Protein AF-0000000076754509 (afdb_homodimer)

Sequence (672 aa):
MKDANQFSAKATMKDVAERAGVGLGTVSRVVNGFRVKDSTYEKVQIAIRELNYQPDEYARGLKTNRSNIVALIVPTIWHPFFSQFAYHVEKELQQHHYKLLICNADGDASNEIEYIEMLKKNKVDGIIGITYSDIDKYILSSLPLVSIDRHFSENVYYVTSENYEGGQLAAKELLERGAKQLAYIGGTNIHENETVLRKAGFYDYSAKQGYNVAKLDMPEPIDDVEGRIRAFVEEHADLDGFFTVNDFMALQVMKVMQALGKSCPEDYQLIGFDGLKTAEGQDYLLSTIAQPIDQMAIAAVDLLMTLIKGQVQPSSHRVILPVHFREGGTTRKKLNMKDANQFSAKATMKDVAERAGVGLGTVSRVVNGFRVKDSTYEKVQIAIRELNYQPDEYARGLKTNRSNIVALIVPTIWHPFFSQFAYHVEKELQQHHYKLLICNADGDASNEIEYIEMLKKNKVDGIIGITYSDIDKYILSSLPLVSIDRHFSENVYYVTSENYEGGQLAAKELLERGAKQLAYIGGTNIHENETVLRKAGFYDYSAKQGYNVAKLDMPEPIDDVEGRIRAFVEEHADLDGFFTVNDFMALQVMKVMQALGKSCPEDYQLIGFDGLKTAEGQDYLLSTIAQPIDQMAIAAVDLLMTLIKGQVQPSSHRVILPVHFREGGTTRKKLN

Solvent-accessible surface area (backbone atoms only — not comparable to full-atom values): 35055 Å² total; per-residue (Å²): 132,78,75,78,74,62,74,71,74,77,45,43,65,62,50,34,9,62,67,38,71,49,54,56,66,56,45,51,34,52,76,69,68,43,90,67,58,67,71,56,48,50,38,42,50,52,27,30,61,75,53,63,45,62,74,52,50,49,61,47,14,65,76,68,71,40,60,48,30,33,36,38,38,30,43,42,43,26,31,35,63,47,10,43,30,48,44,36,34,41,56,51,33,44,77,72,68,29,43,34,31,62,39,69,29,67,80,34,57,69,47,45,51,51,46,53,54,51,38,60,30,49,42,44,48,29,36,41,35,46,66,83,53,83,52,58,77,72,50,77,51,96,54,38,59,25,29,45,45,39,69,57,59,99,81,47,32,23,37,40,56,38,30,36,60,40,14,27,49,52,38,50,52,39,47,49,34,66,34,77,34,35,34,41,42,34,74,41,63,89,56,73,45,51,67,62,31,25,58,50,19,25,51,51,47,29,45,75,74,73,39,70,67,47,78,46,78,38,61,54,82,71,73,60,59,58,60,53,51,45,55,51,45,66,75,41,75,73,53,25,22,37,39,24,69,22,44,70,55,36,51,48,50,51,52,46,38,44,76,72,71,45,49,67,35,83,60,27,29,42,33,19,27,56,51,49,31,54,36,92,94,50,63,47,77,38,14,17,36,20,46,51,49,60,60,49,21,46,52,44,50,53,51,41,52,39,53,58,68,64,57,72,75,67,90,57,53,64,48,75,39,71,56,42,82,40,83,26,68,19,53,62,68,67,64,131,132,78,73,78,74,62,73,72,74,77,45,44,66,62,51,35,12,61,67,37,71,48,52,57,66,56,46,49,33,53,76,69,68,44,89,66,58,68,71,56,49,51,37,43,50,52,26,29,61,75,52,62,46,62,74,53,49,48,63,46,15,64,74,68,71,40,60,48,29,34,37,38,39,32,43,42,43,27,32,35,63,46,10,43,30,48,44,35,34,41,55,52,32,44,78,71,66,28,42,35,33,61,40,70,28,66,79,34,57,68,46,45,52,51,48,52,54,52,39,60,30,50,43,43,48,28,37,39,34,45,65,86,55,82,54,58,78,71,48,78,51,97,55,38,58,27,29,45,44,39,69,58,59,99,82,48,32,24,35,40,58,37,30,36,59,38,14,28,49,51,38,51,52,40,47,50,34,65,33,76,32,35,32,41,41,34,72,40,62,89,56,75,43,51,68,61,31,24,58,52,20,25,51,51,46,30,45,75,74,72,40,69,66,48,78,45,80,37,60,54,84,69,75,60,58,58,60,55,51,45,54,52,47,66,74,41,75,74,53,24,22,38,40,24,70,23,44,70,55,35,51,47,50,50,54,46,37,44,76,71,73,45,50,68,36,84,62,28,30,42,34,20,27,56,51,49,30,55,36,91,94,50,64,46,77,39,16,17,34,19,48,50,47,61,58,49,22,47,51,42,50,52,52,42,51,39,53,58,69,63,55,74,74,67,92,57,53,64,47,77,39,72,55,42,83,41,83,26,68,20,54,61,68,66,65,131

Nearest PDB structures (foldseek):
  3ctp-assembly1_B  TM=8.767E-01  e=6.328E-21  Alkaliphilus metalliredigens QYMF
  4rkr-assembly2_C  TM=8.451E-01  e=5.488E-16  Arthrobacter sp. FB24
  1jyf-assembly1_A  TM=8.276E-01  e=7.406E-14  Escherichia coli
  1tlf-assembly1_A  TM=8.379E-01  e=2.669E-13  Escherichia coli
  4rzt-assembly1_A  TM=8.302E-01  e=8.137E-13  Escherichia coli DH1

Structure (mmCIF, N/CA/C/O backbone):
data_AF-0000000076754509-model_v1
#
loop_
_entity.id
_entity.type
_entity.pdbx_description
1 polymer 'Transcriptional regulator, LacI family'
#
loop_
_atom_site.group_PDB
_atom_site.id
_atom_site.type_symbol
_atom_site.label_atom_id
_atom_site.label_alt_id
_atom_site.label_comp_id
_atom_site.label_asym_id
_atom_site.label_entity_id
_atom_site.label_seq_id
_atom_site.pdbx_PDB_ins_code
_atom_site.Cartn_x
_atom_site.Cartn_y
_atom_site.Cartn_z
_atom_site.occupancy
_atom_site.B_iso_or_equiv
_atom_site.auth_seq_id
_atom_site.auth_comp_id
_atom_site.auth_asym_id
_atom_site.auth_atom_id
_atom_site.pdbx_PDB_model_num
ATOM 1 N N . MET A 1 1 ? -38.781 31.047 18.812 1 25.98 1 MET A N 1
ATOM 2 C CA . MET A 1 1 ? -38.25 29.797 18.266 1 25.98 1 MET A CA 1
ATOM 3 C C . MET A 1 1 ? -36.781 29.969 17.875 1 25.98 1 MET A C 1
ATOM 5 O O . MET A 1 1 ? -36.469 30.609 16.875 1 25.98 1 MET A O 1
ATOM 9 N N . LYS A 1 2 ? -35.906 30.203 18.875 1 34.09 2 LYS A N 1
ATOM 10 C CA . LYS A 1 2 ? -34.5 30.672 18.828 1 34.09 2 LYS A CA 1
ATOM 11 C C . LYS A 1 2 ? -33.688 29.828 17.875 1 34.09 2 LYS A C 1
ATOM 13 O O . LYS A 1 2 ? -33.844 28.609 17.797 1 34.09 2 LYS A O 1
ATOM 18 N N . ASP A 1 3 ? -33.219 30.438 16.75 1 31.33 3 ASP A N 1
ATOM 19 C CA . ASP A 1 3 ? -32.5 29.875 15.609 1 31.33 3 ASP A CA 1
ATOM 20 C C . ASP A 1 3 ? -31.391 28.922 16.062 1 31.33 3 ASP A C 1
ATOM 22 O O . ASP A 1 3 ? -30.516 29.312 16.828 1 31.33 3 ASP A O 1
ATOM 26 N N . ALA A 1 4 ? -31.641 27.75 16.344 1 34.47 4 ALA A N 1
ATOM 27 C CA . ALA A 1 4 ? -30.875 26.562 16.719 1 34.47 4 ALA A CA 1
ATOM 28 C C . ALA A 1 4 ? -29.547 26.516 15.984 1 34.47 4 ALA A C 1
ATOM 30 O O . ALA A 1 4 ? -28.828 25.531 16.062 1 34.47 4 ALA A O 1
ATOM 31 N N . ASN A 1 5 ? -29.406 27.297 14.953 1 33.81 5 ASN A N 1
ATOM 32 C CA . ASN A 1 5 ? -28.188 27.359 14.156 1 33.81 5 ASN A CA 1
ATOM 33 C C . ASN A 1 5 ? -26.984 27.766 15 1 33.81 5 ASN A C 1
ATOM 35 O O . ASN A 1 5 ? -26.016 28.344 14.492 1 33.81 5 ASN A O 1
ATOM 39 N N . GLN A 1 6 ? -27.219 28.188 16.281 1 32.16 6 GLN A N 1
ATOM 40 C CA . GLN A 1 6 ? -26.078 28.703 17.047 1 32.16 6 GLN A CA 1
ATOM 41 C C . GLN A 1 6 ? -24.938 27.688 17.094 1 32.16 6 GLN A C 1
ATOM 43 O O . GLN A 1 6 ? -25.047 26.656 17.766 1 32.16 6 GLN A O 1
ATOM 48 N N . PHE A 1 7 ? -24.328 27.359 15.945 1 37.91 7 PHE A N 1
ATOM 49 C CA . PHE A 1 7 ? -23.031 26.672 16.031 1 37.91 7 PHE A CA 1
ATOM 50 C C . PHE A 1 7 ? -22.344 27 17.344 1 37.91 7 PHE A C 1
ATOM 52 O O . PHE A 1 7 ? -21.922 28.141 17.562 1 37.91 7 PHE A O 1
ATOM 59 N N . SER A 1 8 ? -22.812 26.688 18.453 1 44.25 8 SER A N 1
ATOM 60 C CA . SER A 1 8 ? -22.219 26.938 19.766 1 44.25 8 SER A CA 1
ATOM 61 C C . SER A 1 8 ? -20.688 26.984 19.672 1 44.25 8 SER A C 1
ATOM 63 O O . SER A 1 8 ? -20.078 26.078 19.094 1 44.25 8 SER A O 1
ATOM 65 N N . ALA A 1 9 ? -20.078 28.125 19.625 1 53.84 9 ALA A N 1
ATOM 66 C CA . ALA A 1 9 ? -18.656 28.453 19.594 1 53.84 9 ALA A CA 1
ATOM 67 C C . ALA A 1 9 ? -17.859 27.484 20.453 1 53.84 9 ALA A C 1
ATOM 69 O O . ALA A 1 9 ? -18.219 27.219 21.609 1 53.84 9 ALA A O 1
ATOM 70 N N . LYS A 1 10 ? -17.078 26.5 19.812 1 68.81 10 LYS A N 1
ATOM 71 C CA . LYS A 1 10 ? -16.141 25.641 20.547 1 68.81 10 LYS A CA 1
ATOM 72 C C . LYS A 1 10 ? -15.453 26.422 21.672 1 68.81 10 LYS A C 1
ATOM 74 O O . LYS A 1 10 ? -15.07 27.578 21.484 1 68.81 10 LYS A O 1
ATOM 79 N N . ALA A 1 11 ? -15.633 25.891 22.906 1 80.69 11 ALA A N 1
ATOM 80 C CA . ALA A 1 11 ? -14.984 26.5 24.062 1 80.69 11 ALA A CA 1
ATOM 81 C C . ALA A 1 11 ? -13.508 26.766 23.781 1 80.69 11 ALA A C 1
ATOM 83 O O . ALA A 1 11 ? -12.836 25.953 23.125 1 80.69 11 ALA A O 1
ATOM 84 N N . THR A 1 12 ? -13.078 27.906 24.031 1 85.25 12 THR A N 1
ATOM 85 C CA . THR A 1 12 ? -11.68 28.281 23.891 1 85.25 12 THR A CA 1
ATOM 86 C C . THR A 1 12 ? -10.93 28.109 25.203 1 85.25 12 THR A C 1
ATOM 88 O O . THR A 1 12 ? -11.539 27.875 26.25 1 85.25 12 THR A O 1
ATOM 91 N N . MET A 1 13 ? -9.672 28.188 25.031 1 86.94 13 MET A N 1
ATOM 92 C CA . MET A 1 13 ? -8.859 28.125 26.234 1 86.94 13 MET A CA 1
ATOM 93 C C . MET A 1 13 ? -9.227 29.25 27.203 1 86.94 13 MET A C 1
ATOM 95 O O . MET A 1 13 ? -9.172 29.078 28.422 1 86.94 13 MET A O 1
ATOM 99 N N . LYS A 1 14 ? -9.617 30.328 26.625 1 90.06 14 LYS A N 1
ATOM 100 C CA . LYS A 1 14 ? -10.055 31.453 27.453 1 90.06 14 LYS A CA 1
ATOM 101 C C . LYS A 1 14 ? -11.305 31.109 28.234 1 90.06 14 LYS A C 1
ATOM 103 O O . LYS A 1 14 ? -11.422 31.453 29.422 1 90.06 14 LYS A O 1
ATOM 108 N N . ASP A 1 15 ? -12.133 30.375 27.562 1 92.25 15 ASP A N 1
ATOM 109 C CA . ASP A 1 15 ? -13.344 29.938 28.234 1 92.25 15 ASP A CA 1
ATOM 110 C C . ASP A 1 15 ? -13.023 28.984 29.391 1 92.25 15 ASP A C 1
ATOM 112 O O . ASP A 1 15 ? -13.617 29.078 30.453 1 92.25 15 ASP A O 1
ATOM 116 N N . VAL A 1 16 ? -12.117 28.156 29.094 1 93.19 16 VAL A N 1
ATOM 117 C CA . VAL A 1 16 ? -11.703 27.203 30.109 1 93.19 16 VAL A CA 1
ATOM 118 C C . VAL A 1 16 ? -11.078 27.938 31.297 1 93.19 16 VAL A C 1
ATOM 120 O O . VAL A 1 16 ? -11.367 27.625 32.438 1 93.19 16 VAL A O 1
ATOM 123 N N . ALA A 1 17 ? -10.32 28.859 31.016 1 93.56 17 ALA A N 1
ATOM 124 C CA . ALA A 1 17 ? -9.664 29.656 32.062 1 93.56 17 ALA A CA 1
ATOM 125 C C . ALA A 1 17 ? -10.695 30.375 32.938 1 93.56 17 ALA A C 1
ATOM 127 O O . ALA A 1 17 ? -10.594 30.359 34.156 1 93.56 17 ALA A O 1
ATOM 128 N N . GLU A 1 18 ? -11.602 30.938 32.312 1 93.94 18 GLU A N 1
ATOM 129 C CA . GLU A 1 18 ? -12.656 31.656 33.031 1 93.94 18 GLU A CA 1
ATOM 130 C C . GLU A 1 18 ? -13.477 30.719 33.906 1 93.94 18 GLU A C 1
ATOM 132 O O . GLU A 1 18 ? -13.742 31.031 35.062 1 93.94 18 GLU A O 1
ATOM 137 N N . ARG A 1 19 ? -13.758 29.672 33.344 1 94.12 19 ARG A N 1
ATOM 138 C CA . ARG A 1 19 ? -14.578 28.703 34.062 1 94.12 19 ARG A CA 1
ATOM 139 C C . ARG A 1 19 ? -13.805 28.125 35.25 1 94.12 19 ARG A C 1
ATOM 141 O O . ARG A 1 19 ? -14.383 27.875 36.312 1 94.12 19 ARG A O 1
ATOM 148 N N . ALA A 1 20 ? -12.641 27.859 35 1 94.5 20 ALA A N 1
ATOM 149 C CA . ALA A 1 20 ? -11.805 27.234 36.031 1 94.5 20 ALA A CA 1
ATOM 150 C C . ALA A 1 20 ? -11.312 28.266 37.031 1 94.5 20 ALA A C 1
ATOM 152 O O . ALA A 1 20 ? -10.828 27.906 38.125 1 94.5 20 ALA A O 1
ATOM 153 N N . GLY A 1 21 ? -11.359 29.516 36.781 1 94.75 21 GLY A N 1
ATOM 154 C CA . GLY A 1 21 ? -10.883 30.578 37.625 1 94.75 21 GLY A CA 1
ATOM 155 C C . GLY A 1 21 ? -9.375 30.688 37.688 1 94.75 21 GLY A C 1
ATOM 156 O O . GLY A 1 21 ? -8.789 30.938 38.719 1 94.75 21 GLY A O 1
ATOM 157 N N . VAL A 1 22 ? -8.758 30.328 36.594 1 94.69 22 VAL A N 1
ATOM 158 C CA . VAL A 1 22 ? -7.301 30.391 36.5 1 94.69 22 VAL A CA 1
ATOM 159 C C . VAL A 1 22 ? -6.883 31.203 35.281 1 94.69 22 VAL A C 1
ATOM 161 O O . VAL A 1 22 ? -7.73 31.625 34.5 1 94.69 22 VAL A O 1
ATOM 164 N N . GLY A 1 23 ? -5.57 31.562 35.219 1 92.19 23 GLY A N 1
ATOM 165 C CA . GLY A 1 23 ? -5.047 32.281 34.062 1 92.19 23 GLY A CA 1
ATOM 166 C C . GLY A 1 23 ? -4.93 31.406 32.812 1 92.19 23 GLY A C 1
ATOM 167 O O . GLY A 1 23 ? -4.867 30.172 32.906 1 92.19 23 GLY A O 1
ATOM 168 N N . LEU A 1 24 ? -4.922 32.062 31.641 1 91.06 24 LEU A N 1
ATOM 169 C CA . LEU A 1 24 ? -4.785 31.391 30.359 1 91.06 24 LEU A CA 1
ATOM 170 C C . LEU A 1 24 ? -3.525 30.531 30.344 1 91.06 24 LEU A C 1
ATOM 172 O O . LEU A 1 24 ? -3.539 29.422 29.797 1 91.06 24 LEU A O 1
ATOM 176 N N . GLY A 1 25 ? -2.473 31 30.922 1 88.81 25 GLY A N 1
ATOM 177 C CA . GLY A 1 25 ? -1.213 30.266 30.984 1 88.81 25 GLY A CA 1
ATOM 178 C C . GLY A 1 25 ? -1.306 28.969 31.75 1 88.81 25 GLY A C 1
ATOM 179 O O . GLY A 1 25 ? -0.673 27.969 31.375 1 88.81 25 GLY A O 1
ATOM 180 N N . THR A 1 26 ? -2.084 29.062 32.781 1 89.81 26 THR A N 1
ATOM 181 C CA . THR A 1 26 ? -2.281 27.875 33.594 1 89.81 26 THR A CA 1
ATOM 182 C C . THR A 1 26 ? -3.025 26.797 32.812 1 89.81 26 THR A C 1
ATOM 184 O O . THR A 1 26 ? -2.654 25.625 32.844 1 89.81 26 THR A O 1
ATOM 187 N N . VAL A 1 27 ? -4.031 27.203 32.062 1 91 27 VAL A N 1
ATOM 188 C CA . VAL A 1 27 ? -4.781 26.266 31.219 1 91 27 VAL A CA 1
ATOM 189 C C . VAL A 1 27 ? -3.861 25.672 30.172 1 91 27 VAL A C 1
ATOM 191 O O . VAL A 1 27 ? -3.887 24.453 29.938 1 91 27 VAL A O 1
ATOM 194 N N . SER A 1 28 ? -3.033 26.5 29.609 1 85.44 28 SER A N 1
ATOM 195 C CA . SER A 1 28 ? -2.09 26.047 28.594 1 85.44 28 SER A CA 1
ATOM 196 C C . SER A 1 28 ? -1.155 24.984 29.141 1 85.44 28 SER A C 1
ATOM 198 O O . SER A 1 28 ? -0.921 23.953 28.5 1 85.44 28 SER A O 1
ATOM 200 N N . ARG A 1 29 ? -0.715 25.219 30.312 1 82.56 29 ARG A N 1
ATOM 201 C CA . ARG A 1 29 ? 0.193 24.281 30.953 1 82.56 29 ARG A CA 1
ATOM 202 C C . ARG A 1 29 ? -0.497 22.938 31.203 1 82.56 29 ARG A C 1
ATOM 204 O O . ARG A 1 29 ? 0.063 21.875 30.906 1 82.56 29 ARG A O 1
ATOM 211 N N . VAL A 1 30 ? -1.687 22.984 31.672 1 85 30 VAL A N 1
ATOM 212 C CA . VAL A 1 30 ? -2.432 21.781 31.984 1 85 30 VAL A CA 1
ATOM 213 C C . VAL A 1 30 ? -2.713 21 30.688 1 85 30 VAL A C 1
ATOM 215 O O . VAL A 1 30 ? -2.486 19.797 30.625 1 85 30 VAL A O 1
ATOM 218 N N . VAL A 1 31 ? -3.121 21.719 29.656 1 82.06 31 VAL A N 1
ATOM 219 C CA . VAL A 1 31 ? -3.529 21.109 28.391 1 82.06 31 VAL A CA 1
ATOM 220 C C . VAL A 1 31 ? -2.314 20.516 27.688 1 82.06 31 VAL A C 1
ATOM 222 O O . VAL A 1 31 ? -2.428 19.484 27 1 82.06 31 VAL A O 1
ATOM 225 N N . ASN A 1 32 ? -1.184 21.094 28 1 74.25 32 ASN A N 1
ATOM 226 C CA . ASN A 1 32 ? 0.029 20.625 27.328 1 74.25 32 ASN A CA 1
ATOM 227 C C . ASN A 1 32 ? 0.825 19.672 28.219 1 74.25 32 ASN A C 1
ATOM 229 O O . ASN A 1 32 ? 1.969 19.328 27.906 1 74.25 32 ASN A O 1
ATOM 233 N N . GLY A 1 33 ? 0.304 19.297 29.297 1 73.38 33 GLY A N 1
ATOM 234 C CA . GLY A 1 33 ? 0.845 18.234 30.109 1 73.38 33 GLY A CA 1
ATOM 235 C C . GLY A 1 33 ? 1.884 18.703 31.109 1 73.38 33 GLY A C 1
ATOM 236 O O . GLY A 1 33 ? 2.658 17.906 31.641 1 73.38 33 GLY A O 1
ATOM 237 N N . PHE A 1 34 ? 1.962 19.984 31.297 1 72.31 34 PHE A N 1
ATOM 238 C CA . PHE A 1 34 ? 2.91 20.484 32.281 1 72.31 34 PHE A CA 1
ATOM 239 C C . PHE A 1 34 ? 2.336 20.391 33.688 1 72.31 34 PHE A C 1
ATOM 241 O O . PHE A 1 34 ? 1.118 20.422 33.875 1 72.31 34 PHE A O 1
ATOM 248 N N . ARG A 1 35 ? 3.162 20.203 34.656 1 81.81 35 ARG A N 1
ATOM 249 C CA . ARG A 1 35 ? 2.748 20.016 36.031 1 81.81 35 ARG A CA 1
ATOM 250 C C . ARG A 1 35 ? 2.244 21.312 36.625 1 81.81 35 ARG A C 1
ATOM 252 O O . ARG A 1 35 ? 2.846 22.375 36.438 1 81.81 35 ARG A O 1
ATOM 259 N N . VAL A 1 36 ? 1.122 21.234 37.25 1 88.81 36 VAL A N 1
ATOM 260 C CA . VAL A 1 36 ? 0.551 22.297 38.094 1 88.81 36 VAL A CA 1
ATOM 261 C C . VAL A 1 36 ? 0.075 21.719 39.406 1 88.81 36 VAL A C 1
ATOM 263 O O . VAL A 1 36 ? 0.164 20.516 39.656 1 88.81 36 VAL A O 1
ATOM 266 N N . LYS A 1 37 ? -0.222 22.594 40.375 1 90.31 37 LYS A N 1
ATOM 267 C CA . LYS A 1 37 ? -0.781 22.125 41.625 1 90.31 37 LYS A CA 1
ATOM 268 C C . LYS A 1 37 ? -2.012 21.25 41.406 1 90.31 37 LYS A C 1
ATOM 270 O O . LYS A 1 37 ? -2.809 21.516 40.5 1 90.31 37 LYS A O 1
ATOM 275 N N . ASP A 1 38 ? -2.162 20.219 42.219 1 90.81 38 ASP A N 1
ATOM 276 C CA . ASP A 1 38 ? -3.242 19.25 42.031 1 90.81 38 ASP A CA 1
ATOM 277 C C . ASP A 1 38 ? -4.605 19.938 42.031 1 90.81 38 ASP A C 1
ATOM 279 O O . ASP A 1 38 ? -5.48 19.578 41.25 1 90.81 38 ASP A O 1
ATOM 283 N N . SER A 1 39 ? -4.742 20.812 42.969 1 91.88 39 SER A N 1
ATOM 284 C CA . SER A 1 39 ? -6.008 21.531 43.031 1 91.88 39 SER A CA 1
ATOM 285 C C . SER A 1 39 ? -6.312 22.266 41.75 1 91.88 39 SER A C 1
ATOM 287 O O . SER A 1 39 ? -7.445 22.234 41.25 1 91.88 39 SER A O 1
ATOM 289 N N . THR A 1 40 ? -5.34 22.875 41.125 1 92.38 40 THR A N 1
ATOM 290 C CA . THR A 1 40 ? -5.469 23.609 39.875 1 92.38 40 THR A CA 1
ATOM 291 C C . THR A 1 40 ? -5.777 22.672 38.719 1 92.38 40 THR A C 1
ATOM 293 O O . THR A 1 40 ? -6.625 22.969 37.875 1 92.38 40 THR A O 1
ATOM 296 N N . TYR A 1 41 ? -5.094 21.594 38.688 1 93.12 41 TYR A N 1
ATOM 297 C CA . TYR A 1 41 ? -5.293 20.578 37.656 1 93.12 41 TYR A CA 1
ATOM 298 C C . TYR A 1 41 ? -6.742 20.109 37.625 1 93.12 41 TYR A C 1
ATOM 300 O O . TYR A 1 41 ? -7.359 20.031 36.562 1 93.12 41 TYR A O 1
ATOM 308 N N . GLU A 1 42 ? -7.238 19.828 38.781 1 92.44 42 GLU A N 1
ATOM 309 C CA . GLU A 1 42 ? -8.602 19.328 38.906 1 92.44 42 GLU A CA 1
ATOM 310 C C . GLU A 1 42 ? -9.609 20.359 38.406 1 92.44 42 GLU A C 1
ATOM 312 O O . GLU A 1 42 ? -10.57 20.031 37.719 1 92.44 42 GLU A O 1
ATOM 317 N N . LYS A 1 43 ? -9.43 21.578 38.875 1 93.25 43 LYS A N 1
ATOM 318 C CA . LYS A 1 43 ? -10.312 22.656 38.438 1 93.25 43 LYS A CA 1
ATOM 319 C C . LYS A 1 43 ? -10.344 22.781 36.906 1 93.25 43 LYS A C 1
ATOM 321 O O . LYS A 1 43 ? -11.414 22.922 36.312 1 93.25 43 LYS A O 1
ATOM 326 N N . VAL A 1 44 ? -9.172 22.719 36.344 1 93.69 44 VAL A N 1
ATOM 327 C CA . VAL A 1 44 ? -9.047 22.859 34.875 1 93.69 44 VAL A CA 1
ATOM 328 C C . VAL A 1 44 ? -9.688 21.656 34.188 1 93.69 44 VAL A C 1
ATOM 330 O O . VAL A 1 44 ? -10.406 21.812 33.219 1 93.69 44 VAL A O 1
ATOM 333 N N . GLN A 1 45 ? -9.492 20.547 34.719 1 91.75 45 GLN A N 1
ATOM 334 C CA . GLN A 1 45 ? -10.07 19.328 34.125 1 91.75 45 GLN A CA 1
ATOM 335 C C . GLN A 1 45 ? -11.594 19.375 34.156 1 91.75 45 GLN A C 1
ATOM 337 O O . GLN A 1 45 ? -12.258 18.969 33.219 1 91.75 45 GLN A O 1
ATOM 342 N N . ILE A 1 46 ? -12.109 19.75 35.281 1 91.88 46 ILE A N 1
ATOM 343 C CA . ILE A 1 46 ? -13.562 19.875 35.438 1 91.88 46 ILE A CA 1
ATOM 344 C C . ILE A 1 46 ? -14.102 20.859 34.406 1 91.88 46 ILE A C 1
ATOM 346 O O . ILE A 1 46 ? -15.086 20.562 33.719 1 91.88 46 ILE A O 1
ATOM 350 N N . ALA A 1 47 ? -13.461 21.953 34.25 1 92.62 47 ALA A N 1
ATOM 351 C CA . ALA A 1 47 ? -13.875 22.953 33.281 1 92.62 47 ALA A CA 1
ATOM 352 C C . ALA A 1 47 ? -13.828 22.406 31.859 1 92.62 47 ALA A C 1
ATOM 354 O O . ALA A 1 47 ? -14.719 22.672 31.062 1 92.62 47 ALA A O 1
ATOM 355 N N . ILE A 1 48 ? -12.758 21.688 31.5 1 89.56 48 ILE A N 1
ATOM 356 C CA . ILE A 1 48 ? -12.586 21.062 30.188 1 89.56 48 ILE A CA 1
ATOM 357 C C . ILE A 1 48 ? -13.758 20.125 29.891 1 89.56 48 ILE A C 1
ATOM 359 O O . ILE A 1 48 ? -14.344 20.172 28.812 1 89.56 48 ILE A O 1
ATOM 363 N N . ARG A 1 49 ? -14.141 19.422 30.828 1 87.56 49 ARG A N 1
ATOM 364 C CA . ARG A 1 49 ? -15.242 18.484 30.688 1 87.56 49 ARG A CA 1
ATOM 365 C C . ARG A 1 49 ? -16.578 19.203 30.531 1 87.56 49 ARG A C 1
ATOM 367 O O . ARG A 1 49 ? -17.375 18.859 29.656 1 87.56 49 ARG A O 1
ATOM 374 N N . GLU A 1 50 ? -16.734 20.141 31.406 1 89.56 50 GLU A N 1
ATOM 375 C CA . GLU A 1 50 ? -18 20.875 31.422 1 89.56 50 GLU A CA 1
ATOM 376 C C . GLU A 1 50 ? -18.219 21.625 30.109 1 89.56 50 GLU A C 1
ATOM 378 O O . GLU A 1 50 ? -19.344 21.734 29.625 1 89.56 50 GLU A O 1
ATOM 383 N N . LEU A 1 51 ? -17.125 22.109 29.609 1 90.12 51 LEU A N 1
ATOM 384 C CA . LEU A 1 51 ? -17.219 22.922 28.406 1 90.12 51 LEU A CA 1
ATOM 385 C C . LEU A 1 51 ? -17.031 22.078 27.156 1 90.12 51 LEU A C 1
ATOM 387 O O . LEU A 1 51 ? -17.141 22.578 26.031 1 90.12 51 LEU A O 1
ATOM 391 N N . ASN A 1 52 ? -16.672 20.859 27.391 1 83.25 52 ASN A N 1
ATOM 392 C CA . ASN A 1 52 ? -16.312 19.984 26.281 1 83.25 52 ASN A CA 1
ATOM 393 C C . ASN A 1 52 ? -15.211 20.578 25.406 1 83.25 52 ASN A C 1
ATOM 395 O O . ASN A 1 52 ? -15.336 20.609 24.188 1 83.25 52 ASN A O 1
ATOM 399 N N . TYR A 1 53 ? -14.297 21.188 26.203 1 83.12 53 TYR A N 1
ATOM 400 C CA . TYR A 1 53 ? -13.172 21.828 25.531 1 83.12 53 TYR A CA 1
ATOM 401 C C . TYR A 1 53 ? -12.227 20.797 24.938 1 83.12 53 TYR A C 1
ATOM 403 O O . TYR A 1 53 ? -11.875 19.812 25.594 1 83.12 53 TYR A O 1
ATOM 411 N N . GLN A 1 54 ? -11.922 21.016 23.609 1 78.06 54 GLN A N 1
ATOM 412 C CA . GLN A 1 54 ? -10.906 20.219 22.938 1 78.06 54 GLN A CA 1
ATOM 413 C C . GLN A 1 54 ? -9.766 21.094 22.438 1 78.06 54 GLN A C 1
ATOM 415 O O . GLN A 1 54 ? -10 22.109 21.766 1 78.06 54 GLN A O 1
ATOM 420 N N . PRO A 1 55 ? -8.531 20.703 22.906 1 77.5 55 PRO A N 1
ATOM 421 C CA . PRO A 1 55 ? -7.395 21.469 22.391 1 77.5 55 PRO A CA 1
ATOM 422 C C . PRO A 1 55 ? -7.336 21.5 20.875 1 77.5 55 PRO A C 1
ATOM 424 O O . PRO A 1 55 ? -7.652 20.5 20.219 1 77.5 55 PRO A O 1
ATOM 427 N N . ASP A 1 56 ? -7.086 22.688 20.375 1 78.31 56 ASP A N 1
ATOM 428 C CA . ASP A 1 56 ? -6.883 22.875 18.938 1 78.31 56 ASP A CA 1
ATOM 429 C C . ASP A 1 56 ? -5.422 22.656 18.562 1 78.31 56 ASP A C 1
ATOM 431 O O . ASP A 1 56 ? -4.609 23.578 18.641 1 78.31 56 ASP A O 1
ATOM 435 N N . GLU A 1 57 ? -5.148 21.422 18.203 1 77.19 57 GLU A N 1
ATOM 436 C CA . GLU A 1 57 ? -3.77 21.062 17.891 1 77.19 57 GLU A CA 1
ATOM 437 C C . GLU A 1 57 ? -3.266 21.812 16.672 1 77.19 57 GLU A C 1
ATOM 439 O O . GLU A 1 57 ? -2.068 22.078 16.547 1 77.19 57 GLU A O 1
ATOM 444 N N . TYR A 1 58 ? -4.16 22.094 15.875 1 77.56 58 TYR A N 1
ATOM 445 C CA . TYR A 1 58 ? -3.795 22.875 14.703 1 77.56 58 TYR A CA 1
ATOM 446 C C . TYR A 1 58 ? -3.332 24.266 15.102 1 77.56 58 TYR A C 1
ATOM 448 O O . TYR A 1 58 ? -2.295 24.75 14.641 1 77.56 58 TYR A O 1
ATOM 456 N N . ALA A 1 59 ? -4.055 24.906 15.977 1 75.69 59 ALA A N 1
ATOM 457 C CA . ALA A 1 59 ? -3.686 26.234 16.484 1 75.69 59 ALA A CA 1
ATOM 458 C C . ALA A 1 59 ? -2.383 26.172 17.281 1 75.69 59 ALA A C 1
ATOM 460 O O . ALA A 1 59 ? -1.562 27.094 17.203 1 75.69 59 ALA A O 1
ATOM 461 N N . ARG A 1 60 ? -2.295 25.125 17.953 1 77 60 ARG A N 1
ATOM 462 C CA . ARG A 1 60 ? -1.076 24.938 18.734 1 77 60 ARG A CA 1
ATOM 463 C C . ARG A 1 60 ? 0.142 24.828 17.828 1 77 60 ARG A C 1
ATOM 465 O O . ARG A 1 60 ? 1.221 25.312 18.156 1 77 60 ARG A O 1
ATOM 472 N N . GLY A 1 61 ? -0.019 24.156 16.766 1 78 61 GLY A N 1
ATOM 473 C CA . GLY A 1 61 ? 1.062 24 15.797 1 78 61 GLY A CA 1
ATOM 474 C C . GLY A 1 61 ? 1.571 25.312 15.258 1 78 61 GLY A C 1
ATOM 475 O O . GLY A 1 61 ? 2.77 25.469 15.008 1 78 61 GLY A O 1
ATOM 476 N N . LEU A 1 62 ? 0.685 26.25 15.188 1 74.81 62 LEU A N 1
ATOM 477 C CA . LEU A 1 62 ? 1.079 27.578 14.734 1 74.81 62 LEU A CA 1
ATOM 478 C C . LEU A 1 62 ? 1.991 28.25 15.75 1 74.81 62 LEU A C 1
ATOM 480 O O . LEU A 1 62 ? 2.986 28.875 15.375 1 74.81 62 LEU A O 1
ATOM 484 N N . LYS A 1 63 ? 1.65 28.047 16.969 1 71.12 63 LYS A N 1
ATOM 485 C CA . LYS A 1 63 ? 2.418 28.672 18.047 1 71.12 63 LYS A CA 1
ATOM 486 C C . LYS A 1 63 ? 3.791 28.016 18.188 1 71.12 63 LYS A C 1
ATOM 488 O O . LYS A 1 63 ? 4.789 28.703 18.406 1 71.12 63 LYS A O 1
ATOM 493 N N . THR A 1 64 ? 3.775 26.75 18.031 1 74.94 64 THR A N 1
ATOM 494 C CA . THR A 1 64 ? 5.008 26 18.25 1 74.94 64 THR A CA 1
ATOM 495 C C . THR A 1 64 ? 5.789 25.828 16.953 1 74.94 64 THR A C 1
ATOM 497 O O . THR A 1 64 ? 6.938 25.391 16.969 1 74.94 64 THR A O 1
ATOM 500 N N . ASN A 1 65 ? 5.188 26.172 15.898 1 76.5 65 ASN A N 1
ATOM 501 C CA . ASN A 1 65 ? 5.746 25.969 14.57 1 76.5 65 ASN A CA 1
ATOM 502 C C . ASN A 1 65 ? 6.02 24.5 14.289 1 76.5 65 ASN A C 1
ATOM 504 O O . ASN A 1 65 ? 7.066 24.156 13.742 1 76.5 65 ASN A O 1
ATOM 508 N N . ARG A 1 66 ? 5.125 23.688 14.867 1 82.81 66 ARG A N 1
ATOM 509 C CA . ARG A 1 66 ? 5.184 22.234 14.664 1 82.81 66 ARG A CA 1
ATOM 510 C C . ARG A 1 66 ? 3.803 21.672 14.344 1 82.81 66 ARG A C 1
ATOM 512 O O . ARG A 1 66 ? 2.842 21.906 15.078 1 82.81 66 ARG A O 1
ATOM 519 N N . SER A 1 67 ? 3.723 20.953 13.273 1 88 67 SER A N 1
ATOM 520 C CA . SER A 1 67 ? 2.439 20.375 12.891 1 88 67 SER A CA 1
ATOM 521 C C . SER A 1 67 ? 2.322 18.938 13.359 1 88 67 SER A C 1
ATOM 523 O O . SER A 1 67 ? 1.232 18.359 13.352 1 88 67 SER A O 1
ATOM 525 N N . ASN A 1 68 ? 3.443 18.297 13.75 1 92.44 68 ASN A N 1
ATOM 526 C CA . ASN A 1 68 ? 3.533 16.875 14.07 1 92.44 68 ASN A CA 1
ATOM 527 C C . ASN A 1 68 ? 3.096 16.016 12.898 1 92.44 68 ASN A C 1
ATOM 529 O O . ASN A 1 68 ? 2.383 15.023 13.086 1 92.44 68 ASN A O 1
ATOM 533 N N . ILE A 1 69 ? 3.471 16.484 11.711 1 94.19 69 ILE A N 1
ATOM 534 C CA . ILE A 1 69 ? 3.215 15.75 10.477 1 94.19 69 ILE A CA 1
ATOM 535 C C . ILE A 1 69 ? 4.531 15.469 9.758 1 94.19 69 ILE A C 1
ATOM 537 O O . ILE A 1 69 ? 5.391 16.344 9.656 1 94.19 69 ILE A O 1
ATOM 541 N N . VAL A 1 70 ? 4.707 14.25 9.414 1 96.81 70 VAL A N 1
ATOM 542 C CA . VAL A 1 70 ? 5.805 13.836 8.547 1 96.81 70 VAL A CA 1
ATOM 543 C C . VAL A 1 70 ? 5.258 13.383 7.195 1 96.81 70 VAL A C 1
ATOM 545 O O . VAL A 1 70 ? 4.223 12.711 7.133 1 96.81 70 VAL A O 1
ATOM 548 N N . ALA A 1 71 ? 5.938 13.781 6.152 1 96.88 71 ALA A N 1
ATOM 549 C CA . ALA A 1 71 ? 5.539 13.352 4.816 1 96.88 71 ALA A CA 1
ATOM 550 C C . ALA A 1 71 ? 6.426 12.211 4.32 1 96.88 71 ALA A C 1
ATOM 552 O O . ALA A 1 71 ? 7.637 12.211 4.551 1 96.88 71 ALA A O 1
ATOM 553 N N . LEU A 1 72 ? 5.801 11.273 3.715 1 97.5 72 LEU A N 1
ATOM 554 C CA . LEU A 1 72 ? 6.488 10.195 3.016 1 97.5 72 LEU A CA 1
ATOM 555 C C . LEU A 1 72 ? 6.297 10.32 1.508 1 97.5 72 LEU A C 1
ATOM 557 O O . LEU A 1 72 ? 5.176 10.227 1.009 1 97.5 72 LEU A O 1
ATOM 561 N N . ILE A 1 73 ? 7.367 10.578 0.801 1 95.38 73 ILE A N 1
ATOM 562 C CA . ILE A 1 73 ? 7.348 10.633 -0.656 1 95.38 73 ILE A CA 1
ATOM 563 C C . ILE A 1 73 ? 7.832 9.305 -1.23 1 95.38 73 ILE A C 1
ATOM 565 O O . ILE A 1 73 ? 8.961 8.891 -0.982 1 95.38 73 ILE A O 1
ATOM 569 N N . VAL A 1 74 ? 6.98 8.633 -1.944 1 95.44 74 VAL A N 1
ATOM 570 C CA . VAL A 1 74 ? 7.309 7.344 -2.549 1 95.44 74 VAL A CA 1
ATOM 571 C C . VAL A 1 74 ? 6.965 7.367 -4.035 1 95.44 74 VAL A C 1
ATOM 573 O O . VAL A 1 74 ? 6.164 8.195 -4.48 1 95.44 74 VAL A O 1
ATOM 576 N N . PRO A 1 75 ? 7.531 6.418 -4.793 1 94 75 PRO A N 1
ATOM 577 C CA . PRO A 1 75 ? 7.094 6.301 -6.184 1 94 75 PRO A CA 1
ATOM 578 C C . PRO A 1 75 ? 5.609 5.98 -6.309 1 94 75 PRO A C 1
ATOM 580 O O . PRO A 1 75 ? 4.891 6.645 -7.059 1 94 75 PRO A O 1
ATOM 583 N N . THR A 1 76 ? 5.164 4.98 -5.594 1 96.31 76 THR A N 1
ATOM 584 C CA . THR A 1 76 ? 3.748 4.633 -5.527 1 96.31 76 THR A CA 1
ATOM 585 C C . THR A 1 76 ? 3.455 3.785 -4.293 1 96.31 76 THR A C 1
ATOM 587 O O . THR A 1 76 ? 4.098 2.756 -4.07 1 96.31 76 THR A O 1
ATOM 590 N N . ILE A 1 77 ? 2.471 4.137 -3.543 1 97.69 77 ILE A N 1
ATOM 591 C CA . ILE A 1 77 ? 2.105 3.41 -2.332 1 97.69 77 ILE A CA 1
ATOM 592 C C . ILE A 1 77 ? 1.483 2.066 -2.703 1 97.69 77 ILE A C 1
ATOM 594 O O . ILE A 1 77 ? 1.33 1.188 -1.851 1 97.69 77 ILE A O 1
ATOM 598 N N . TRP A 1 78 ? 1.124 1.918 -3.982 1 97.81 78 TRP A N 1
ATOM 599 C CA . TRP A 1 78 ? 0.483 0.701 -4.469 1 97.81 78 TRP A CA 1
ATOM 600 C C . TRP A 1 78 ? 1.471 -0.46 -4.5 1 97.81 78 TRP A C 1
ATOM 602 O O . TRP A 1 78 ? 1.08 -1.62 -4.352 1 97.81 78 TRP A O 1
ATOM 612 N N . HIS A 1 79 ? 2.756 -0.214 -4.59 1 97.38 79 HIS A N 1
ATOM 613 C CA . HIS A 1 79 ? 3.812 -1.219 -4.594 1 97.38 79 HIS A CA 1
ATOM 614 C C . HIS A 1 79 ? 4.031 -1.798 -3.201 1 97.38 79 HIS A C 1
ATOM 616 O O . HIS A 1 79 ? 4.172 -1.051 -2.229 1 97.38 79 HIS A O 1
ATOM 622 N N . PRO A 1 80 ? 4.148 -3.119 -3.102 1 98.19 80 PRO A N 1
ATOM 623 C CA . PRO A 1 80 ? 4.164 -3.75 -1.78 1 98.19 80 PRO A CA 1
ATOM 624 C C . PRO A 1 80 ? 5.359 -3.312 -0.933 1 98.19 80 PRO A C 1
ATOM 626 O O . PRO A 1 80 ? 5.266 -3.27 0.296 1 98.19 80 PRO A O 1
ATOM 629 N N . PHE A 1 81 ? 6.492 -2.984 -1.548 1 97.75 81 PHE A N 1
ATOM 630 C CA . PHE A 1 81 ? 7.629 -2.5 -0.774 1 97.75 81 PHE A CA 1
ATOM 631 C C . PHE A 1 81 ? 7.289 -1.189 -0.074 1 97.75 81 PHE A C 1
ATOM 633 O O . PHE A 1 81 ? 7.512 -1.047 1.13 1 97.75 81 PHE A O 1
ATOM 640 N N . PHE A 1 82 ? 6.707 -0.334 -0.807 1 97.88 82 PHE A N 1
ATOM 641 C CA . PHE A 1 82 ? 6.441 1.009 -0.303 1 97.88 82 PHE A CA 1
ATOM 642 C C . PHE A 1 82 ? 5.246 1.008 0.641 1 97.88 82 PHE A C 1
ATOM 644 O O . PHE A 1 82 ? 5.215 1.764 1.614 1 97.88 82 PHE A O 1
ATOM 651 N N . SER A 1 83 ? 4.266 0.202 0.366 1 98.5 83 SER A N 1
ATOM 652 C CA . SER A 1 83 ? 3.117 0.137 1.267 1 98.5 83 SER A CA 1
ATOM 653 C C . SER A 1 83 ? 3.504 -0.473 2.609 1 98.5 83 SER A C 1
ATOM 655 O O . SER A 1 83 ? 3.072 0.004 3.662 1 98.5 83 SER A O 1
ATOM 657 N N . GLN A 1 84 ? 4.301 -1.555 2.57 1 98.62 84 GLN A N 1
ATOM 658 C CA . GLN A 1 84 ? 4.805 -2.125 3.816 1 98.62 84 GLN A CA 1
ATOM 659 C C . GLN A 1 84 ? 5.645 -1.11 4.586 1 98.62 84 GLN A C 1
ATOM 661 O O . GLN A 1 84 ? 5.492 -0.966 5.801 1 98.62 84 GLN A O 1
ATOM 666 N N . PHE A 1 85 ? 6.523 -0.468 3.854 1 98.69 85 PHE A N 1
ATOM 667 C CA . PHE A 1 85 ? 7.363 0.556 4.465 1 98.69 85 PHE A CA 1
ATOM 668 C C . PHE A 1 85 ? 6.508 1.646 5.102 1 98.69 85 PHE A C 1
ATOM 670 O O . PHE A 1 85 ? 6.723 2.012 6.258 1 98.69 85 PHE A O 1
ATOM 677 N N . ALA A 1 86 ? 5.543 2.121 4.363 1 98.69 86 ALA A N 1
ATOM 678 C CA . ALA A 1 86 ? 4.645 3.166 4.844 1 98.69 86 ALA A CA 1
ATOM 679 C C . ALA A 1 86 ? 3.885 2.709 6.086 1 98.69 86 ALA A C 1
ATOM 681 O O . ALA A 1 86 ? 3.67 3.49 7.016 1 98.69 86 ALA A O 1
ATOM 682 N N . TYR A 1 87 ? 3.449 1.463 6.094 1 98.69 87 TYR A N 1
ATOM 683 C CA . TYR A 1 87 ? 2.773 0.905 7.258 1 98.69 87 TYR A CA 1
ATOM 684 C C . TYR A 1 87 ? 3.643 1.027 8.508 1 98.69 87 TYR A C 1
ATOM 686 O O . TYR A 1 87 ? 3.197 1.546 9.531 1 98.69 87 TYR A O 1
ATOM 694 N N . HIS A 1 88 ? 4.848 0.594 8.375 1 98.69 88 HIS A N 1
ATOM 695 C CA . HIS A 1 88 ? 5.742 0.587 9.523 1 98.69 88 HIS A CA 1
ATOM 696 C C . HIS A 1 88 ? 6.148 2.004 9.914 1 98.69 88 HIS A C 1
ATOM 698 O O . HIS A 1 88 ? 6.312 2.303 11.102 1 98.69 88 HIS A O 1
ATOM 704 N N . VAL A 1 89 ? 6.32 2.908 8.93 1 98.81 89 VAL A N 1
ATOM 705 C CA . VAL A 1 89 ? 6.613 4.309 9.219 1 98.81 89 VAL A CA 1
ATOM 706 C C . VAL A 1 89 ? 5.465 4.922 10.016 1 98.81 89 VAL A C 1
ATOM 708 O O . VAL A 1 89 ? 5.688 5.594 11.023 1 98.81 89 VAL A O 1
ATOM 711 N N . GLU A 1 90 ? 4.246 4.723 9.547 1 98.56 90 GLU A N 1
ATOM 712 C CA . GLU A 1 90 ? 3.07 5.273 10.219 1 98.56 90 GLU A CA 1
ATOM 713 C C . GLU A 1 90 ? 2.973 4.777 11.656 1 98.56 90 GLU A C 1
ATOM 715 O O . GLU A 1 90 ? 2.717 5.559 12.57 1 98.56 90 GLU A O 1
ATOM 720 N N . LYS A 1 91 ? 3.199 3.479 11.852 1 97.38 91 LYS A N 1
ATOM 721 C CA . LYS A 1 91 ? 3.129 2.904 13.188 1 97.38 91 LYS A CA 1
ATOM 722 C C . LYS A 1 91 ? 4.195 3.502 14.102 1 97.38 91 LYS A C 1
ATOM 724 O O . LYS A 1 91 ? 3.918 3.832 15.258 1 97.38 91 LYS A O 1
ATOM 729 N N . GLU A 1 92 ? 5.375 3.633 13.57 1 98.12 92 GLU A N 1
ATOM 730 C CA . GLU A 1 92 ? 6.457 4.211 14.359 1 98.12 92 GLU A CA 1
ATOM 731 C C . GLU A 1 92 ? 6.188 5.68 14.68 1 98.12 92 GLU A C 1
ATOM 733 O O . GLU A 1 92 ? 6.41 6.129 15.805 1 98.12 92 GLU A O 1
ATOM 738 N N . LEU A 1 93 ? 5.727 6.445 13.703 1 97.5 93 LEU A N 1
ATOM 739 C CA . LEU A 1 93 ? 5.395 7.852 13.891 1 97.5 93 LEU A CA 1
ATOM 740 C C . LEU A 1 93 ? 4.301 8.016 14.938 1 97.5 93 LEU A C 1
ATOM 742 O O . LEU A 1 93 ? 4.324 8.969 15.727 1 97.5 93 LEU A O 1
ATOM 746 N N . GLN A 1 94 ? 3.354 7.117 14.898 1 94.19 94 GLN A N 1
ATOM 747 C CA . GLN A 1 94 ? 2.273 7.164 15.875 1 94.19 94 GLN A CA 1
ATOM 748 C C . GLN A 1 94 ? 2.82 7.098 17.297 1 94.19 94 GLN A C 1
ATOM 750 O O . GLN A 1 94 ? 2.322 7.785 18.188 1 94.19 94 GLN A O 1
ATOM 755 N N . GLN A 1 95 ? 3.836 6.309 17.516 1 93.38 95 GLN A N 1
ATOM 756 C CA . GLN A 1 95 ? 4.461 6.191 18.828 1 93.38 95 GLN A CA 1
ATOM 757 C C . GLN A 1 95 ? 5.09 7.516 19.266 1 93.38 95 GLN A C 1
ATOM 759 O O . GLN A 1 95 ? 5.25 7.773 20.453 1 93.38 95 GLN A O 1
ATOM 764 N N . HIS A 1 96 ? 5.41 8.344 18.297 1 93.38 96 HIS A N 1
ATOM 765 C CA . HIS A 1 96 ? 5.992 9.656 18.562 1 93.38 96 HIS A CA 1
ATOM 766 C C . HIS A 1 96 ? 4.93 10.75 18.5 1 93.38 96 HIS A C 1
ATOM 768 O O . HIS A 1 96 ? 5.254 11.938 18.531 1 93.38 96 HIS A O 1
ATOM 774 N N . HIS A 1 97 ? 3.646 10.312 18.297 1 90.75 97 HIS A N 1
ATOM 775 C CA . HIS A 1 97 ? 2.514 11.227 18.203 1 90.75 97 HIS A CA 1
ATOM 776 C C . HIS A 1 97 ? 2.604 12.102 16.953 1 90.75 97 HIS A C 1
ATOM 778 O O . HIS A 1 97 ? 2.316 13.297 17.016 1 90.75 97 HIS A O 1
ATOM 784 N N . TYR A 1 98 ? 3.158 11.555 15.914 1 94.38 98 TYR A N 1
ATOM 785 C CA . TYR A 1 98 ? 3.189 12.18 14.594 1 94.38 98 TYR A CA 1
ATOM 786 C C . TYR A 1 98 ? 2.203 11.5 13.656 1 94.38 98 TYR A C 1
ATOM 788 O O . TYR A 1 98 ? 1.851 10.336 13.844 1 94.38 98 TYR A O 1
ATOM 796 N N . LYS A 1 99 ? 1.797 12.25 12.672 1 95 99 LYS A N 1
ATOM 797 C CA . LYS A 1 99 ? 0.925 11.766 11.609 1 95 99 LYS A CA 1
ATOM 798 C C . LYS A 1 99 ? 1.687 11.625 10.297 1 95 99 LYS A C 1
ATOM 800 O O . LYS A 1 99 ? 2.711 12.289 10.094 1 95 99 LYS A O 1
ATOM 805 N N . LEU A 1 100 ? 1.121 10.797 9.445 1 97.94 100 LEU A N 1
ATOM 806 C CA . LEU A 1 100 ? 1.835 10.516 8.203 1 97.94 100 LEU A CA 1
ATOM 807 C C . LEU A 1 100 ? 1.035 11 6.996 1 97.94 100 LEU A C 1
ATOM 809 O O . LEU A 1 100 ? -0.106 10.578 6.793 1 97.94 100 LEU A O 1
ATOM 813 N N . LEU A 1 101 ? 1.676 11.883 6.207 1 97.19 101 LEU A N 1
ATOM 814 C CA . LEU A 1 101 ? 1.173 12.281 4.898 1 97.19 101 LEU A CA 1
ATOM 815 C C . LEU A 1 101 ? 1.824 11.461 3.789 1 97.19 101 LEU A C 1
ATOM 817 O O . LEU A 1 101 ? 3.037 11.242 3.805 1 97.19 101 LEU A O 1
ATOM 821 N N . ILE A 1 102 ? 1.012 11 2.848 1 97.81 102 ILE A N 1
ATOM 822 C CA . ILE A 1 102 ? 1.558 10.195 1.758 1 97.81 102 ILE A CA 1
ATOM 823 C C . ILE A 1 102 ? 1.603 11.031 0.478 1 97.81 102 ILE A C 1
ATOM 825 O O . ILE A 1 102 ? 0.643 11.734 0.152 1 97.81 102 ILE A O 1
ATOM 829 N N . CYS A 1 103 ? 2.703 10.953 -0.23 1 96.31 103 CYS A N 1
ATOM 830 C CA . CYS A 1 103 ? 2.9 11.594 -1.524 1 96.31 103 CYS A CA 1
ATOM 831 C C . CYS A 1 103 ? 3.395 10.594 -2.561 1 96.31 103 CYS A C 1
ATOM 833 O O . CYS A 1 103 ? 4.477 10.023 -2.414 1 96.31 103 CYS A O 1
ATOM 835 N N . ASN A 1 104 ? 2.604 10.383 -3.59 1 96.62 104 ASN A N 1
ATOM 836 C CA . ASN A 1 104 ? 3.004 9.531 -4.699 1 96.62 104 ASN A CA 1
ATOM 837 C C . ASN A 1 104 ? 3.672 10.328 -5.812 1 96.62 104 ASN A C 1
ATOM 839 O O . ASN A 1 104 ? 3 11.031 -6.57 1 96.62 104 ASN A O 1
ATOM 843 N N . ALA A 1 105 ? 4.949 10.141 -6.02 1 92.5 105 ALA A N 1
ATOM 844 C CA . ALA A 1 105 ? 5.707 10.93 -6.98 1 92.5 105 ALA A CA 1
ATOM 845 C C . ALA A 1 105 ? 5.613 10.336 -8.383 1 92.5 105 ALA A C 1
ATOM 847 O O . ALA A 1 105 ? 5.91 11.008 -9.375 1 92.5 105 ALA A O 1
ATOM 848 N N . ASP A 1 106 ? 5.242 9.062 -8.5 1 88.19 106 ASP A N 1
ATOM 849 C CA . ASP A 1 106 ? 5.066 8.352 -9.758 1 88.19 106 ASP A CA 1
ATOM 850 C C . ASP A 1 106 ? 6.332 8.422 -10.609 1 88.19 106 ASP A C 1
ATOM 852 O O . ASP A 1 106 ? 6.258 8.602 -11.828 1 88.19 106 ASP A O 1
ATOM 856 N N . GLY A 1 107 ? 7.453 8.484 -9.984 1 79.12 107 GLY A N 1
ATOM 857 C CA . GLY A 1 107 ? 8.719 8.508 -10.703 1 79.12 107 GLY A CA 1
ATOM 858 C C . GLY A 1 107 ? 8.953 9.805 -11.445 1 79.12 107 GLY A C 1
ATOM 859 O O . GLY A 1 107 ? 9.781 9.859 -12.367 1 79.12 107 GLY A O 1
ATOM 860 N N . ASP A 1 108 ? 8.227 10.828 -11.109 1 82.5 108 ASP A N 1
ATOM 861 C CA . ASP A 1 108 ? 8.312 12.125 -11.773 1 82.5 108 ASP A CA 1
ATOM 862 C C . ASP A 1 108 ? 8.977 13.164 -10.875 1 82.5 108 ASP A C 1
ATOM 864 O O . ASP A 1 108 ? 8.43 13.523 -9.828 1 82.5 108 ASP A O 1
ATOM 868 N N . ALA A 1 109 ? 10.031 13.711 -11.359 1 79.38 109 ALA A N 1
ATOM 869 C CA . ALA A 1 109 ? 10.805 14.68 -10.578 1 79.38 109 ALA A CA 1
ATOM 870 C C . ALA A 1 109 ? 10 15.953 -10.336 1 79.38 109 ALA A C 1
ATOM 872 O O . ALA A 1 109 ? 10.102 16.562 -9.266 1 79.38 109 ALA A O 1
ATOM 873 N N . SER A 1 110 ? 9.281 16.297 -11.312 1 82.44 110 SER A N 1
ATOM 874 C CA . SER A 1 110 ? 8.477 17.5 -11.164 1 82.44 110 SER A CA 1
ATOM 875 C C . SER A 1 110 ? 7.457 17.344 -10.039 1 82.44 110 SER A C 1
ATOM 877 O O . SER A 1 110 ? 7.223 18.281 -9.273 1 82.44 110 SER A O 1
ATOM 879 N N . ASN A 1 111 ? 6.918 16.156 -9.914 1 85.44 111 ASN A N 1
ATOM 880 C CA . ASN A 1 111 ? 5.988 15.883 -8.82 1 85.44 111 ASN A CA 1
ATOM 881 C C . ASN A 1 111 ? 6.68 15.961 -7.465 1 85.44 111 ASN A C 1
ATOM 883 O O . ASN A 1 111 ? 6.117 16.5 -6.512 1 85.44 111 ASN A O 1
ATOM 887 N N . GLU A 1 112 ? 7.844 15.453 -7.453 1 85.94 112 GLU A N 1
ATOM 888 C CA . GLU A 1 112 ? 8.594 15.469 -6.203 1 85.94 112 GLU A CA 1
ATOM 889 C C . GLU A 1 112 ? 8.844 16.891 -5.727 1 85.94 112 GLU A C 1
ATOM 891 O O . GLU A 1 112 ? 8.664 17.203 -4.543 1 85.94 112 GLU A O 1
ATOM 896 N N . ILE A 1 113 ? 9.188 17.734 -6.613 1 82.94 113 ILE A N 1
ATOM 897 C CA . ILE A 1 113 ? 9.469 19.125 -6.297 1 82.94 113 ILE A CA 1
ATOM 898 C C . ILE A 1 113 ? 8.18 19.812 -5.84 1 82.94 113 ILE A C 1
ATOM 900 O O . ILE A 1 113 ? 8.188 20.578 -4.867 1 82.94 113 ILE A O 1
ATOM 904 N N . GLU A 1 114 ? 7.191 19.516 -6.547 1 83.69 114 GLU A N 1
ATOM 905 C CA . GLU A 1 114 ? 5.898 20.094 -6.18 1 83.69 114 GLU A CA 1
ATOM 906 C C . GLU A 1 114 ? 5.496 19.672 -4.766 1 83.69 114 GLU A C 1
ATOM 908 O O . GLU A 1 114 ? 5 20.5 -3.994 1 83.69 114 GLU A O 1
ATOM 913 N N . TYR A 1 115 ? 5.754 18.469 -4.484 1 86.62 115 TYR A N 1
ATOM 914 C CA . TYR A 1 115 ? 5.43 17.984 -3.146 1 86.62 115 TYR A CA 1
ATOM 915 C C . TYR A 1 115 ? 6.281 18.688 -2.096 1 86.62 115 TYR A C 1
ATOM 917 O O . TYR A 1 115 ? 5.77 19.109 -1.054 1 86.62 115 TYR A O 1
ATOM 925 N N . ILE A 1 116 ? 7.5 18.797 -2.381 1 84.25 116 ILE A N 1
ATOM 926 C CA . ILE A 1 116 ? 8.406 19.422 -1.422 1 84.25 116 ILE A CA 1
ATOM 927 C C . ILE A 1 116 ? 7.973 20.859 -1.15 1 84.25 116 ILE A C 1
ATOM 929 O O . ILE A 1 116 ? 7.93 21.297 0.003 1 84.25 116 ILE A O 1
ATOM 933 N N . GLU A 1 117 ? 7.594 21.578 -2.137 1 81.81 117 GLU A N 1
ATOM 934 C CA . GLU A 1 117 ? 7.125 22.953 -1.987 1 81.81 117 GLU A CA 1
ATOM 935 C C . GLU A 1 117 ? 5.824 23.016 -1.187 1 81.81 117 GLU A C 1
ATOM 937 O O . GLU A 1 117 ? 5.676 23.859 -0.298 1 81.81 117 GLU A O 1
ATOM 942 N N . MET A 1 118 ? 5 22.125 -1.526 1 81.75 118 MET A N 1
ATOM 943 C CA . MET A 1 118 ? 3.729 22.047 -0.815 1 81.75 118 MET A CA 1
ATOM 944 C C . MET A 1 118 ? 3.947 21.734 0.659 1 81.75 118 MET A C 1
ATOM 946 O O . MET A 1 118 ? 3.316 22.344 1.529 1 81.75 118 MET A O 1
ATOM 950 N N . LEU A 1 119 ? 4.82 20.891 0.946 1 83.44 119 LEU A N 1
ATOM 951 C CA . LEU A 1 119 ? 5.094 20.438 2.305 1 83.44 119 LEU A CA 1
ATOM 952 C C . LEU A 1 119 ? 5.723 21.562 3.135 1 83.44 119 LEU A C 1
ATOM 954 O O . LEU A 1 119 ? 5.418 21.703 4.32 1 83.44 119 LEU A O 1
ATOM 958 N N . LYS A 1 120 ? 6.523 22.297 2.498 1 80.19 120 LYS A N 1
ATOM 959 C CA . LYS A 1 120 ? 7.109 23.453 3.154 1 80.19 120 LYS A CA 1
ATOM 960 C C . LYS A 1 120 ? 6.035 24.469 3.553 1 80.19 120 LYS A C 1
ATOM 962 O O . LYS A 1 120 ? 6.023 24.953 4.684 1 80.19 120 LYS A O 1
ATOM 967 N N . LYS A 1 121 ? 5.156 24.641 2.695 1 78.31 121 LYS A N 1
ATOM 968 C CA . LYS A 1 121 ? 4.09 25.625 2.891 1 78.31 121 LYS A CA 1
ATOM 969 C C . LYS A 1 121 ? 3.123 25.172 3.98 1 78.31 121 LYS A C 1
ATOM 971 O O . LYS A 1 121 ? 2.439 26 4.594 1 78.31 121 LYS A O 1
ATOM 976 N N . ASN A 1 122 ? 3.15 23.891 4.242 1 82.44 122 ASN A N 1
ATOM 977 C CA . ASN A 1 122 ? 2.18 23.344 5.188 1 82.44 122 ASN A CA 1
ATOM 978 C C . ASN A 1 122 ? 2.832 23 6.523 1 82.44 122 ASN A C 1
ATOM 980 O O . ASN A 1 122 ? 2.227 22.328 7.359 1 82.44 122 ASN A O 1
ATOM 984 N N . LYS A 1 123 ? 4.051 23.359 6.676 1 83.31 123 LYS A N 1
ATOM 985 C CA . LYS A 1 123 ? 4.793 23.266 7.93 1 83.31 123 LYS A CA 1
ATOM 986 C C . LYS A 1 123 ? 4.945 21.812 8.375 1 83.31 123 LYS A C 1
ATOM 988 O O . LYS A 1 123 ? 4.746 21.484 9.547 1 83.31 123 LYS A O 1
ATOM 993 N N . VAL A 1 124 ? 5.141 20.906 7.438 1 90.5 124 VAL A N 1
ATOM 994 C CA . VAL A 1 124 ? 5.504 19.547 7.82 1 90.5 124 VAL A CA 1
ATOM 995 C C . VAL A 1 124 ? 6.836 19.562 8.562 1 90.5 124 VAL A C 1
ATOM 997 O O . VAL A 1 124 ? 7.73 20.344 8.242 1 90.5 124 VAL A O 1
ATOM 1000 N N . ASP A 1 125 ? 6.91 18.703 9.508 1 92.94 125 ASP A N 1
ATOM 1001 C CA . ASP A 1 125 ? 8.086 18.766 10.367 1 92.94 125 ASP A CA 1
ATOM 1002 C C . ASP A 1 125 ? 9.266 18.031 9.734 1 92.94 125 ASP A C 1
ATOM 1004 O O . ASP A 1 125 ? 10.422 18.266 10.109 1 92.94 125 ASP A O 1
ATOM 1008 N N . GLY A 1 126 ? 9.031 17.172 8.828 1 93.62 126 GLY A N 1
ATOM 1009 C CA . GLY A 1 126 ? 10.094 16.422 8.18 1 93.62 126 GLY A CA 1
ATOM 1010 C C . GLY A 1 126 ? 9.586 15.539 7.047 1 93.62 126 GLY A C 1
ATOM 1011 O O . GLY A 1 126 ? 8.383 15.359 6.883 1 93.62 126 GLY A O 1
ATOM 1012 N N . ILE A 1 127 ? 10.602 15.031 6.277 1 93.81 127 ILE A N 1
ATOM 1013 C CA . ILE A 1 127 ? 10.281 14.219 5.105 1 93.81 127 ILE A CA 1
ATOM 1014 C C . ILE A 1 127 ? 11.117 12.938 5.133 1 93.81 127 ILE A C 1
ATOM 1016 O O . ILE A 1 127 ? 12.305 12.969 5.449 1 93.81 127 ILE A O 1
ATOM 1020 N N . ILE A 1 128 ? 10.461 11.844 4.883 1 95.25 128 ILE A N 1
ATOM 1021 C CA . ILE A 1 128 ? 11.141 10.617 4.469 1 95.25 128 ILE A CA 1
ATOM 1022 C C . ILE A 1 128 ? 10.898 10.375 2.982 1 95.25 128 ILE A C 1
ATOM 1024 O O . ILE A 1 128 ? 9.75 10.367 2.527 1 95.25 128 ILE A O 1
ATOM 1028 N N . GLY A 1 129 ? 11.969 10.188 2.24 1 92.19 129 GLY A N 1
ATOM 1029 C CA . GLY A 1 129 ? 11.797 10.141 0.796 1 92.19 129 GLY A CA 1
ATOM 1030 C C . GLY A 1 129 ? 12.453 8.93 0.159 1 92.19 129 GLY A C 1
ATOM 1031 O O . GLY A 1 129 ? 13.609 8.609 0.46 1 92.19 129 GLY A O 1
ATOM 1032 N N . ILE A 1 130 ? 11.695 8.211 -0.59 1 90.06 130 ILE A N 1
ATOM 1033 C CA . ILE A 1 130 ? 12.203 7.254 -1.57 1 90.06 130 ILE A CA 1
ATOM 1034 C C . ILE A 1 130 ? 12.07 7.836 -2.975 1 90.06 130 ILE A C 1
ATOM 1036 O O . ILE A 1 130 ? 11.008 7.734 -3.6 1 90.06 130 ILE A O 1
ATOM 1040 N N . THR A 1 131 ? 13.133 8.555 -3.434 1 79.56 131 THR A N 1
ATOM 1041 C CA . THR A 1 131 ? 13.047 9.344 -4.656 1 79.56 131 THR A CA 1
ATOM 1042 C C . THR A 1 131 ? 14.055 8.852 -5.691 1 79.56 131 THR A C 1
ATOM 1044 O O . THR A 1 131 ? 15.023 8.172 -5.348 1 79.56 131 THR A O 1
ATOM 1047 N N . TYR A 1 132 ? 13.672 9.07 -6.895 1 71.38 132 TYR A N 1
ATOM 1048 C CA . TYR A 1 132 ? 14.547 8.656 -7.984 1 71.38 132 TYR A CA 1
ATOM 1049 C C . TYR A 1 132 ? 15.234 9.859 -8.625 1 71.38 132 TYR A C 1
ATOM 1051 O O . TYR A 1 132 ? 16.031 9.703 -9.555 1 71.38 132 TYR A O 1
ATOM 1059 N N . SER A 1 133 ? 14.914 11.07 -8.062 1 72.25 133 SER A N 1
ATOM 1060 C CA . SER A 1 133 ? 15.508 12.281 -8.625 1 72.25 133 SER A CA 1
ATOM 1061 C C . SER A 1 133 ? 16.375 13 -7.598 1 72.25 133 SER A C 1
ATOM 1063 O O . SER A 1 133 ? 16.359 12.664 -6.414 1 72.25 133 SER A O 1
ATOM 1065 N N . ASP A 1 134 ? 17.25 13.852 -8.125 1 69.5 134 ASP A N 1
ATOM 1066 C CA . ASP A 1 134 ? 18.125 14.641 -7.27 1 69.5 134 ASP A CA 1
ATOM 1067 C C . ASP A 1 134 ? 17.359 15.773 -6.594 1 69.5 134 ASP A C 1
ATOM 1069 O O . ASP A 1 134 ? 17.531 16.938 -6.949 1 69.5 134 ASP A O 1
ATOM 1073 N N . ILE A 1 135 ? 16.719 15.406 -5.574 1 68.44 135 ILE A N 1
ATOM 1074 C CA . ILE A 1 135 ? 15.859 16.406 -4.949 1 68.44 135 ILE A CA 1
ATOM 1075 C C . ILE A 1 135 ? 16.672 17.234 -3.959 1 68.44 135 ILE A C 1
ATOM 1077 O O . ILE A 1 135 ? 16.188 18.219 -3.404 1 68.44 135 ILE A O 1
ATOM 1081 N N . ASP A 1 136 ? 17.906 16.797 -3.748 1 63.72 136 ASP A N 1
ATOM 1082 C CA . ASP A 1 136 ? 18.766 17.469 -2.77 1 63.72 136 ASP A CA 1
ATOM 1083 C C . ASP A 1 136 ? 18.891 18.953 -3.076 1 63.72 136 ASP A C 1
ATOM 1085 O O . ASP A 1 136 ? 19.062 19.766 -2.166 1 63.72 136 ASP A O 1
ATOM 1089 N N . LYS A 1 137 ? 18.828 19.141 -4.316 1 64.06 137 LYS A N 1
ATOM 1090 C CA . LYS A 1 137 ? 18.984 20.547 -4.707 1 64.06 137 LYS A CA 1
ATOM 1091 C C . LYS A 1 137 ? 17.812 21.391 -4.234 1 64.06 137 LYS A C 1
ATOM 1093 O O . LYS A 1 137 ? 17.938 22.609 -4.086 1 64.06 137 LYS A O 1
ATOM 1098 N N . TYR A 1 138 ? 16.812 20.688 -4.008 1 63.06 138 TYR A N 1
ATOM 1099 C CA . TYR A 1 138 ? 15.594 21.422 -3.664 1 63.06 138 TYR A CA 1
ATOM 1100 C C . TYR A 1 138 ? 15.344 21.391 -2.16 1 63.06 138 TYR A C 1
ATOM 1102 O O . TYR A 1 138 ? 14.445 22.062 -1.659 1 63.06 138 TYR A O 1
ATOM 1110 N N . ILE A 1 139 ? 16.047 20.484 -1.549 1 59.91 139 ILE A N 1
ATOM 1111 C CA . ILE A 1 139 ? 15.867 20.359 -0.106 1 59.91 139 ILE A CA 1
ATOM 1112 C C . ILE A 1 139 ? 16.812 21.328 0.612 1 59.91 139 ILE A C 1
ATOM 1114 O O . ILE A 1 139 ? 17.078 21.172 1.807 1 59.91 139 ILE A O 1
ATOM 1118 N N . LEU A 1 140 ? 17.375 22.297 -0.026 1 53.44 140 LEU A N 1
ATOM 1119 C CA . LEU A 1 140 ? 18.234 23.266 0.62 1 53.44 140 LEU A CA 1
ATOM 1120 C C . LEU A 1 140 ? 17.531 23.906 1.814 1 53.44 140 LEU A C 1
ATOM 1122 O O . LEU A 1 140 ? 18.141 24.703 2.539 1 53.44 140 LEU A O 1
ATOM 1126 N N . SER A 1 141 ? 16.438 23.344 2.133 1 59.22 141 SER A N 1
ATOM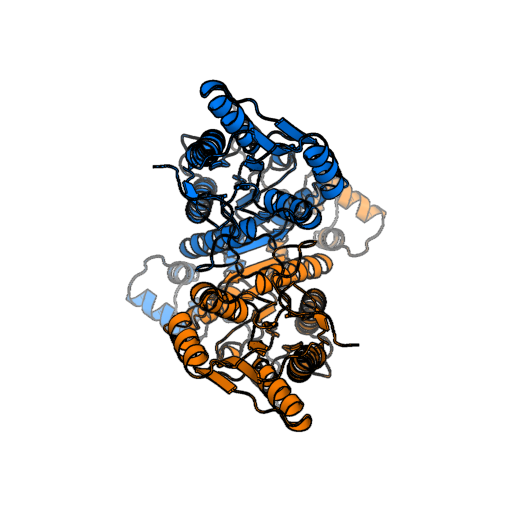 1127 C CA . SER A 1 141 ? 15.672 24.109 3.119 1 59.22 141 SER A CA 1
ATOM 1128 C C . SER A 1 141 ? 15.773 23.484 4.504 1 59.22 141 SER A C 1
ATOM 1130 O O . SER A 1 141 ? 16.375 22.406 4.66 1 59.22 141 SER A O 1
ATOM 1132 N N . SER A 1 142 ? 15.602 24.125 5.535 1 72.81 142 SER A N 1
ATOM 1133 C CA . SER A 1 142 ? 15.523 23.875 6.969 1 72.81 142 SER A CA 1
ATOM 1134 C C . SER A 1 142 ? 14.562 22.734 7.277 1 72.81 142 SER A C 1
ATOM 1136 O O . SER A 1 142 ? 14.352 22.391 8.445 1 72.81 142 SER A O 1
ATOM 1138 N N . LEU A 1 143 ? 14.203 21.953 6.188 1 82.94 143 LEU A N 1
ATOM 1139 C CA . LEU A 1 143 ? 13.273 20.859 6.453 1 82.94 143 LEU A CA 1
ATOM 1140 C C . LEU A 1 143 ? 14.016 19.531 6.586 1 82.94 143 LEU A C 1
ATOM 1142 O O . LEU A 1 143 ? 14.633 19.062 5.625 1 82.94 143 LEU A O 1
ATOM 1146 N N . PRO A 1 144 ? 14.008 18.938 7.762 1 89.88 144 PRO A N 1
ATOM 1147 C CA . PRO A 1 144 ? 14.688 17.656 7.965 1 89.88 144 PRO A CA 1
ATOM 1148 C C . PRO A 1 144 ? 14.266 16.594 6.945 1 89.88 144 PRO A C 1
ATOM 1150 O O . PRO A 1 144 ? 13.07 16.469 6.641 1 89.88 144 PRO A O 1
ATOM 1153 N N . LEU A 1 145 ? 15.297 15.875 6.391 1 90.06 145 LEU A N 1
ATOM 1154 C CA . LEU A 1 145 ? 15.062 14.867 5.363 1 90.06 145 LEU A CA 1
ATOM 1155 C C . LEU A 1 145 ? 15.883 13.609 5.637 1 90.06 145 LEU A C 1
ATOM 1157 O O . LEU A 1 145 ? 17.062 13.695 5.949 1 90.06 145 LEU A O 1
ATOM 1161 N N . VAL A 1 146 ? 15.234 12.484 5.551 1 92 146 VAL A N 1
ATOM 1162 C CA . VAL A 1 146 ? 15.906 11.188 5.543 1 92 146 VAL A CA 1
ATOM 1163 C C . VAL A 1 146 ? 15.586 10.453 4.246 1 92 146 VAL A C 1
ATOM 1165 O O . VAL A 1 146 ? 14.422 10.312 3.873 1 92 146 VAL A O 1
ATOM 1168 N N . SER A 1 147 ? 16.594 10.047 3.549 1 91.62 147 SER A N 1
ATOM 1169 C CA . SER A 1 147 ? 16.438 9.336 2.287 1 91.62 147 SER A CA 1
ATOM 1170 C C . SER A 1 147 ? 16.578 7.828 2.486 1 91.62 147 SER A C 1
ATOM 1172 O O . SER A 1 147 ? 17.219 7.375 3.432 1 91.62 147 SER A O 1
ATOM 1174 N N . ILE A 1 148 ? 15.922 7.086 1.565 1 92.75 148 ILE A N 1
ATOM 1175 C CA . ILE A 1 148 ? 16.078 5.637 1.526 1 92.75 148 ILE A CA 1
ATOM 1176 C C . ILE A 1 148 ? 16.844 5.234 0.265 1 92.75 148 ILE A C 1
ATOM 1178 O O . ILE A 1 148 ? 16.422 5.562 -0.849 1 92.75 148 ILE A O 1
ATOM 1182 N N . ASP A 1 149 ? 17.938 4.543 0.338 1 86.81 149 ASP A N 1
ATOM 1183 C CA . ASP A 1 149 ? 18.766 3.906 -0.68 1 86.81 149 ASP A CA 1
ATOM 1184 C C . ASP A 1 149 ? 19.547 4.945 -1.473 1 86.81 149 ASP A C 1
ATOM 1186 O O . ASP A 1 149 ? 20.453 4.598 -2.24 1 86.81 149 ASP A O 1
ATOM 1190 N N . ARG A 1 150 ? 19.203 6.18 -1.426 1 77.62 150 ARG A N 1
ATOM 1191 C CA . ARG A 1 150 ? 19.906 7.168 -2.242 1 77.62 150 ARG A CA 1
ATOM 1192 C C . ARG A 1 150 ? 20.797 8.055 -1.384 1 77.62 150 ARG A C 1
ATOM 1194 O O . ARG A 1 150 ? 20.422 8.461 -0.283 1 77.62 150 ARG A O 1
ATOM 1201 N N . HIS A 1 151 ? 22.047 8.188 -2.031 1 65.69 151 HIS A N 1
ATOM 1202 C CA . HIS A 1 151 ? 23 9.109 -1.422 1 65.69 151 HIS A CA 1
ATOM 1203 C C . HIS A 1 151 ? 22.984 10.461 -2.115 1 65.69 151 HIS A C 1
ATOM 1205 O O . HIS A 1 151 ? 23.172 10.547 -3.33 1 65.69 151 HIS A O 1
ATOM 1211 N N . PHE A 1 152 ? 22.172 11.289 -1.629 1 60.94 152 PHE A N 1
ATOM 1212 C CA . PHE A 1 152 ? 22.297 12.625 -2.201 1 60.94 152 PHE A CA 1
ATOM 1213 C C . PHE A 1 152 ? 23.609 13.273 -1.816 1 60.94 152 PHE A C 1
ATOM 1215 O O . PHE A 1 152 ? 24.516 12.594 -1.323 1 60.94 152 PHE A O 1
ATOM 1222 N N . SER A 1 153 ? 23.672 14.531 -1.696 1 58.91 153 SER A N 1
ATOM 1223 C CA . SER A 1 153 ? 24.875 15.234 -1.267 1 58.91 153 SER A CA 1
ATOM 1224 C C . SER A 1 153 ? 25.281 14.844 0.154 1 58.91 153 SER A C 1
ATOM 1226 O O . SER A 1 153 ? 24.484 14.227 0.874 1 58.91 153 SER A O 1
ATOM 1228 N N . GLU A 1 154 ? 26.562 14.891 0.483 1 57.81 154 GLU A N 1
ATOM 1229 C CA . GLU A 1 154 ? 27.25 14.539 1.723 1 57.81 154 GLU A CA 1
ATOM 1230 C C . GLU A 1 154 ? 26.422 14.93 2.943 1 57.81 154 GLU A C 1
ATOM 1232 O O . GLU A 1 154 ? 26.656 14.43 4.043 1 57.81 154 GLU A O 1
ATOM 1237 N N . ASN A 1 155 ? 25.25 15.523 2.713 1 65.75 155 ASN A N 1
ATOM 1238 C CA . ASN A 1 155 ? 24.641 16.031 3.934 1 65.75 155 ASN A CA 1
ATOM 1239 C C . ASN A 1 155 ? 23.266 15.391 4.172 1 65.75 155 ASN A C 1
ATOM 1241 O O . ASN A 1 155 ? 22.609 15.688 5.168 1 65.75 155 ASN A O 1
ATOM 1245 N N . VAL A 1 156 ? 23.031 14.312 3.393 1 76.19 156 VAL A N 1
ATOM 1246 C CA . VAL A 1 156 ? 21.688 13.75 3.592 1 76.19 156 VAL A CA 1
ATOM 1247 C C . VAL A 1 156 ? 21.797 12.406 4.301 1 76.19 156 VAL A C 1
ATOM 1249 O O . VAL A 1 156 ? 22.594 11.547 3.902 1 76.19 156 VAL A O 1
ATOM 1252 N N . TYR A 1 157 ? 21.125 12.289 5.422 1 87.38 157 TYR A N 1
ATOM 1253 C CA . TYR A 1 157 ? 21.031 11.031 6.148 1 87.38 157 TYR A CA 1
ATOM 1254 C C . TYR A 1 157 ? 20.172 10.023 5.379 1 87.38 157 TYR A C 1
ATOM 1256 O O . TYR A 1 157 ? 19.156 10.391 4.777 1 87.38 157 TYR A O 1
ATOM 1264 N N . TYR A 1 158 ? 20.734 8.836 5.32 1 89.94 158 TYR A N 1
ATOM 1265 C CA . TYR A 1 158 ? 19.922 7.879 4.59 1 89.94 158 TYR A CA 1
ATOM 1266 C C . TYR A 1 158 ? 20.016 6.492 5.215 1 89.94 158 TYR A C 1
ATOM 1268 O O . TYR A 1 158 ? 20.953 6.203 5.957 1 89.94 158 TYR A O 1
ATOM 1276 N N . VAL A 1 159 ? 19.031 5.723 5.047 1 95.12 159 VAL A N 1
ATOM 1277 C CA . VAL A 1 159 ? 18.906 4.328 5.449 1 95.12 159 VAL A CA 1
ATOM 1278 C C . VAL A 1 159 ? 18.938 3.428 4.215 1 95.12 159 VAL A C 1
ATOM 1280 O O . VAL A 1 159 ? 18.328 3.744 3.191 1 95.12 159 VAL A O 1
ATOM 1283 N N . THR A 1 160 ? 19.719 2.363 4.262 1 95.31 160 THR A N 1
ATOM 1284 C CA . THR A 1 160 ? 19.797 1.385 3.182 1 95.31 160 THR A CA 1
ATOM 1285 C C . THR A 1 160 ? 20.016 -0.018 3.738 1 95.31 160 THR A C 1
ATOM 1287 O O . THR A 1 160 ? 20 -0.22 4.953 1 95.31 160 THR A O 1
ATOM 1290 N N . SER A 1 161 ? 20.047 -0.978 2.852 1 97.06 161 SER A N 1
ATOM 1291 C CA . SER A 1 161 ? 20.344 -2.348 3.246 1 97.06 161 SER A CA 1
ATOM 1292 C C . SER A 1 161 ? 21.688 -2.799 2.678 1 97.06 161 SER A C 1
ATOM 1294 O O . SER A 1 161 ? 22.312 -2.078 1.895 1 97.06 161 SER A O 1
ATOM 1296 N N . GLU A 1 162 ? 22.172 -3.924 3.107 1 98.12 162 GLU A N 1
ATOM 1297 C CA . GLU A 1 162 ? 23.438 -4.496 2.639 1 98.12 162 GLU A CA 1
ATOM 1298 C C . GLU A 1 162 ? 23.297 -5.035 1.218 1 98.12 162 GLU A C 1
ATOM 1300 O O . GLU A 1 162 ? 23.375 -6.246 0.999 1 98.12 162 GLU A O 1
ATOM 1305 N N . ASN A 1 163 ? 23.234 -4.094 0.28 1 98.06 163 ASN A N 1
ATOM 1306 C CA . ASN A 1 163 ? 22.969 -4.426 -1.118 1 98.06 163 ASN A CA 1
ATOM 1307 C C . ASN A 1 163 ? 24.062 -5.312 -1.697 1 98.06 163 ASN A C 1
ATOM 1309 O O . ASN A 1 163 ? 23.781 -6.312 -2.354 1 98.06 163 ASN A O 1
ATOM 1313 N N . TYR A 1 164 ? 25.328 -4.969 -1.461 1 98.62 164 TYR A N 1
ATOM 1314 C CA . TYR A 1 164 ? 26.453 -5.75 -1.973 1 98.62 164 TYR A CA 1
ATOM 1315 C C . TYR A 1 164 ? 26.438 -7.164 -1.4 1 98.62 164 TYR A C 1
ATOM 1317 O O . TYR A 1 164 ? 26.516 -8.141 -2.145 1 98.62 164 TYR A O 1
ATOM 1325 N N . GLU A 1 165 ? 26.25 -7.242 -0.123 1 98.81 165 GLU A N 1
ATOM 1326 C CA . GLU A 1 165 ? 26.172 -8.539 0.541 1 98.81 165 GLU A CA 1
ATOM 1327 C C . GLU A 1 165 ? 24.969 -9.344 0.046 1 98.81 165 GLU A C 1
ATOM 1329 O O . GLU A 1 165 ? 25.031 -10.57 -0.07 1 98.81 165 GLU A O 1
ATOM 1334 N N . GLY A 1 166 ? 23.938 -8.633 -0.188 1 98.94 166 GLY A N 1
ATOM 1335 C CA . GLY A 1 166 ? 22.766 -9.297 -0.728 1 98.94 166 GLY A CA 1
ATOM 1336 C C . GLY A 1 166 ? 23 -9.922 -2.09 1 98.94 166 GLY A C 1
ATOM 1337 O O . GLY A 1 166 ? 22.531 -11.023 -2.365 1 98.94 166 GLY A O 1
ATOM 1338 N N . GLY A 1 167 ? 23.719 -9.195 -2.918 1 98.88 167 GLY A N 1
ATOM 1339 C CA . GLY A 1 167 ? 24.094 -9.766 -4.199 1 98.88 167 GLY A CA 1
ATOM 1340 C C . GLY A 1 167 ? 24.938 -11.016 -4.066 1 98.88 167 GLY A C 1
ATOM 1341 O O . GLY A 1 167 ? 24.719 -12 -4.777 1 98.88 167 GLY A O 1
ATOM 1342 N N . GLN A 1 168 ? 25.859 -11.016 -3.156 1 98.94 168 GLN A N 1
ATOM 1343 C CA . GLN A 1 168 ? 26.688 -12.188 -2.9 1 98.94 168 GLN A CA 1
ATOM 1344 C C . GLN A 1 168 ? 25.844 -13.367 -2.434 1 98.94 168 GLN A C 1
ATOM 1346 O O . GLN A 1 168 ? 26.062 -14.5 -2.881 1 98.94 168 GLN A O 1
ATOM 1351 N N . LEU A 1 169 ? 24.984 -13.07 -1.555 1 98.88 169 LEU A N 1
ATOM 1352 C CA . LEU A 1 169 ? 24.109 -14.094 -0.988 1 98.88 169 LEU A CA 1
ATOM 1353 C C . LEU A 1 169 ? 23.266 -14.742 -2.072 1 98.88 169 LEU A C 1
ATOM 1355 O O . LEU A 1 169 ? 23.047 -15.953 -2.057 1 98.88 169 LEU A O 1
ATOM 1359 N N . ALA A 1 170 ? 22.766 -13.914 -3.004 1 98.94 170 ALA A N 1
ATOM 1360 C CA . ALA A 1 170 ? 21.969 -14.438 -4.109 1 98.94 170 ALA A CA 1
ATOM 1361 C C . ALA A 1 170 ? 22.781 -15.43 -4.941 1 98.94 170 ALA A C 1
ATOM 1363 O O . ALA A 1 170 ? 22.281 -16.516 -5.277 1 98.94 170 ALA A O 1
ATOM 1364 N N . ALA A 1 171 ? 24 -15.062 -5.246 1 98.88 171 ALA A N 1
ATOM 1365 C CA . ALA A 1 171 ? 24.875 -15.953 -6.004 1 98.88 171 ALA A CA 1
ATOM 1366 C C . ALA A 1 171 ? 25.141 -17.25 -5.242 1 98.88 171 ALA A C 1
ATOM 1368 O O . ALA A 1 171 ? 25.016 -18.344 -5.805 1 98.88 171 ALA A O 1
ATOM 1369 N N . LYS A 1 172 ? 25.422 -17.109 -3.996 1 98.81 172 LYS A N 1
ATOM 1370 C CA . LYS A 1 172 ? 25.703 -18.266 -3.146 1 98.81 172 LYS A CA 1
ATOM 1371 C C . LYS A 1 172 ? 24.516 -19.234 -3.131 1 98.81 172 LYS A C 1
ATOM 1373 O O . LYS A 1 172 ? 24.688 -20.438 -3.324 1 98.81 172 LYS A O 1
ATOM 1378 N N . GLU A 1 173 ? 23.344 -18.703 -2.934 1 98.81 173 GLU A N 1
ATOM 1379 C CA . GLU A 1 173 ? 22.141 -19.531 -2.854 1 98.81 173 GLU A CA 1
ATOM 1380 C C . GLU A 1 173 ? 21.875 -20.25 -4.172 1 98.81 173 GLU A C 1
ATOM 1382 O O . GLU A 1 173 ? 21.562 -21.438 -4.18 1 98.81 173 GLU A O 1
ATOM 1387 N N . LEU A 1 174 ? 21.984 -19.516 -5.273 1 98.81 174 LEU A N 1
ATOM 1388 C CA . LEU A 1 174 ? 21.734 -20.141 -6.574 1 98.81 174 LEU A CA 1
ATOM 1389 C C . LEU A 1 174 ? 22.719 -21.281 -6.82 1 98.81 174 LEU A C 1
ATOM 1391 O O . LEU A 1 174 ? 22.312 -22.359 -7.246 1 98.81 174 LEU A O 1
ATOM 1395 N N . LEU A 1 175 ? 24 -21.078 -6.52 1 98.38 175 LEU A N 1
ATOM 1396 C CA . LEU A 1 175 ? 25.047 -22.078 -6.77 1 98.38 175 LEU A CA 1
ATOM 1397 C C . LEU A 1 175 ? 24.875 -23.266 -5.84 1 98.38 175 LEU A C 1
ATOM 1399 O O . LEU A 1 175 ? 24.969 -24.422 -6.281 1 98.38 175 LEU A O 1
ATOM 1403 N N . GLU A 1 176 ? 24.594 -23 -4.566 1 98.31 176 GLU A N 1
ATOM 1404 C CA . GLU A 1 176 ? 24.422 -24.078 -3.59 1 98.31 176 GLU A CA 1
ATOM 1405 C C . GLU A 1 176 ? 23.188 -24.906 -3.9 1 98.31 176 GLU A C 1
ATOM 1407 O O . GLU A 1 176 ? 23.078 -26.047 -3.449 1 98.31 176 GLU A O 1
ATOM 1412 N N . ARG A 1 177 ? 22.312 -24.359 -4.695 1 98.19 177 ARG A N 1
ATOM 1413 C CA . ARG A 1 177 ? 21.062 -25.031 -5.027 1 98.19 177 ARG A CA 1
ATOM 1414 C C . ARG A 1 177 ? 21.125 -25.641 -6.422 1 98.19 177 ARG A C 1
ATOM 1416 O O . ARG A 1 177 ? 20.125 -26.172 -6.922 1 98.19 177 ARG A O 1
ATOM 1423 N N . GLY A 1 178 ? 22.312 -25.5 -7.078 1 97.5 178 GLY A N 1
ATOM 1424 C CA . GLY A 1 178 ? 22.594 -26.344 -8.234 1 97.5 178 GLY A CA 1
ATOM 1425 C C . GLY A 1 178 ? 22.594 -25.578 -9.539 1 97.5 178 GLY A C 1
ATOM 1426 O O . GLY A 1 178 ? 22.797 -26.156 -10.609 1 97.5 178 GLY A O 1
ATOM 1427 N N . ALA A 1 179 ? 22.328 -24.281 -9.5 1 98.12 179 ALA A N 1
ATOM 1428 C CA . ALA A 1 179 ? 22.422 -23.484 -10.727 1 98.12 179 ALA A CA 1
ATOM 1429 C C . ALA A 1 179 ? 23.875 -23.453 -11.227 1 98.12 179 ALA A C 1
ATOM 1431 O O . ALA A 1 179 ? 24.812 -23.391 -10.43 1 98.12 179 ALA A O 1
ATOM 1432 N N . LYS A 1 180 ? 24.047 -23.375 -12.562 1 97 180 LYS A N 1
ATOM 1433 C CA . LYS A 1 180 ? 25.391 -23.422 -13.133 1 97 180 LYS A CA 1
ATOM 1434 C C . LYS A 1 180 ? 25.578 -22.297 -14.148 1 97 180 LYS A C 1
ATOM 1436 O O . LYS A 1 180 ? 26.703 -21.844 -14.375 1 97 180 LYS A O 1
ATOM 1441 N N . GLN A 1 181 ? 24.562 -21.969 -14.859 1 98.44 181 GLN A N 1
ATOM 1442 C CA . GLN A 1 181 ? 24.578 -20.875 -15.828 1 98.44 181 GLN A CA 1
ATOM 1443 C C . GLN A 1 181 ? 23.797 -19.672 -15.328 1 98.44 181 GLN A C 1
ATOM 1445 O O . GLN A 1 181 ? 22.562 -19.609 -15.477 1 98.44 181 GLN A O 1
ATOM 1450 N N . LEU A 1 182 ? 24.516 -18.688 -14.875 1 98.75 182 LEU A N 1
ATOM 1451 C CA . LEU A 1 182 ? 23.922 -17.609 -14.109 1 98.75 182 LEU A CA 1
ATOM 1452 C C . LEU A 1 182 ? 23.672 -16.375 -14.984 1 98.75 182 LEU A C 1
ATOM 1454 O O . LEU A 1 182 ? 24.438 -16.125 -15.922 1 98.75 182 LEU A O 1
ATOM 1458 N N . ALA A 1 183 ? 22.625 -15.609 -14.633 1 98.94 183 ALA A N 1
ATOM 1459 C CA . ALA A 1 183 ? 22.328 -14.336 -15.273 1 98.94 183 ALA A CA 1
ATOM 1460 C C . ALA A 1 183 ? 21.875 -13.297 -14.258 1 98.94 183 ALA A C 1
ATOM 1462 O O . ALA A 1 183 ? 21.25 -13.633 -13.25 1 98.94 183 ALA A O 1
ATOM 1463 N N . TYR A 1 184 ? 22.234 -12.125 -14.516 1 98.88 184 TYR A N 1
ATOM 1464 C CA . TYR A 1 184 ? 21.672 -10.969 -13.844 1 98.88 184 TYR A CA 1
ATOM 1465 C C . TYR A 1 184 ? 20.812 -10.141 -14.797 1 98.88 184 TYR A C 1
ATOM 1467 O O . TYR A 1 184 ? 21.219 -9.891 -15.938 1 98.88 184 TYR A O 1
ATOM 1475 N N . ILE A 1 185 ? 19.641 -9.781 -14.328 1 98.81 185 ILE A N 1
ATOM 1476 C CA . ILE A 1 185 ? 18.75 -8.93 -15.109 1 98.81 185 ILE A CA 1
ATOM 1477 C C . ILE A 1 185 ? 18.281 -7.75 -14.258 1 98.81 185 ILE A C 1
ATOM 1479 O O . ILE A 1 185 ? 17.734 -7.938 -13.172 1 98.81 185 ILE A O 1
ATOM 1483 N N . GLY A 1 186 ? 18.5 -6.539 -14.711 1 97.81 186 GLY A N 1
ATOM 1484 C CA . GLY A 1 186 ? 18.078 -5.387 -13.922 1 97.81 186 GLY A CA 1
ATOM 1485 C C . GLY A 1 186 ? 18.094 -4.09 -14.711 1 97.81 186 GLY A C 1
ATOM 1486 O O . GLY A 1 186 ? 18.562 -4.055 -15.844 1 97.81 186 GLY A O 1
ATOM 1487 N N . GLY A 1 187 ? 17.422 -3.127 -14.109 1 93.94 187 GLY A N 1
ATOM 1488 C CA . GLY A 1 187 ? 17.5 -1.759 -14.594 1 93.94 187 GLY A CA 1
ATOM 1489 C C . GLY A 1 187 ? 18.484 -0.906 -13.82 1 93.94 187 GLY A C 1
ATOM 1490 O O . GLY A 1 187 ? 18.734 -1.16 -12.641 1 93.94 187 GLY A O 1
ATOM 1491 N N . THR A 1 188 ? 19.047 0.076 -14.523 1 88.88 188 THR A N 1
ATOM 1492 C CA . THR A 1 188 ? 19.969 1.016 -13.891 1 88.88 188 THR A CA 1
ATOM 1493 C C . THR A 1 188 ? 19.469 2.449 -14.055 1 88.88 188 THR A C 1
ATOM 1495 O O . THR A 1 188 ? 19.219 2.904 -15.172 1 88.88 188 THR A O 1
ATOM 1498 N N . ASN A 1 189 ? 19.312 3.025 -12.883 1 83.62 189 ASN A N 1
ATOM 1499 C CA . ASN A 1 189 ? 18.891 4.426 -12.891 1 83.62 189 ASN A CA 1
ATOM 1500 C C . ASN A 1 189 ? 20.062 5.348 -13.258 1 83.62 189 ASN A C 1
ATOM 1502 O O . ASN A 1 189 ? 21.219 5.039 -12.977 1 83.62 189 ASN A O 1
ATOM 1506 N N . ILE A 1 190 ? 19.719 6.504 -13.82 1 79.31 190 ILE A N 1
ATOM 1507 C CA . ILE A 1 190 ? 20.75 7.461 -14.219 1 79.31 190 ILE A CA 1
ATOM 1508 C C . ILE A 1 190 ? 21.406 8.055 -12.977 1 79.31 190 ILE A C 1
ATOM 1510 O O . ILE A 1 190 ? 22.578 8.469 -13.023 1 79.31 190 ILE A O 1
ATOM 1514 N N . HIS A 1 191 ? 20.641 8.094 -11.93 1 76.88 191 HIS A N 1
ATOM 1515 C CA . HIS A 1 191 ? 21.203 8.562 -10.664 1 76.88 191 HIS A CA 1
ATOM 1516 C C . HIS A 1 191 ? 21.688 7.398 -9.812 1 76.88 191 HIS A C 1
ATOM 1518 O O . HIS A 1 191 ? 20.969 6.426 -9.602 1 76.88 191 HIS A O 1
ATOM 1524 N N . GLU A 1 192 ? 22.875 7.535 -9.438 1 76.69 192 GLU A N 1
ATOM 1525 C CA . GLU A 1 192 ? 23.484 6.461 -8.664 1 76.69 192 GLU A CA 1
ATOM 1526 C C . GLU A 1 192 ? 22.734 6.219 -7.359 1 76.69 192 GLU A C 1
ATOM 1528 O O . GLU A 1 192 ? 22.328 7.168 -6.691 1 76.69 192 GLU A O 1
ATOM 1533 N N . ASN A 1 193 ? 22.5 4.941 -7.102 1 83.75 193 ASN A N 1
ATOM 1534 C CA . ASN A 1 193 ? 21.922 4.523 -5.824 1 83.75 193 ASN A CA 1
ATOM 1535 C C . ASN A 1 193 ? 22.516 3.195 -5.355 1 83.75 193 ASN A C 1
ATOM 1537 O O . ASN A 1 193 ? 23.281 2.561 -6.078 1 83.75 193 ASN A O 1
ATOM 1541 N N . GLU A 1 194 ? 22.188 2.818 -4.184 1 89.88 194 GLU A N 1
ATOM 1542 C CA . GLU A 1 194 ? 22.812 1.68 -3.518 1 89.88 194 GLU A CA 1
ATOM 1543 C C . GLU A 1 194 ? 22.422 0.366 -4.191 1 89.88 194 GLU A C 1
ATOM 1545 O O . GLU A 1 194 ? 23.078 -0.662 -3.979 1 89.88 194 GLU A O 1
ATOM 1550 N N . THR A 1 195 ? 21.469 0.373 -5.039 1 91.5 195 THR A N 1
ATOM 1551 C CA . THR A 1 195 ? 20.969 -0.874 -5.613 1 91.5 195 THR A CA 1
ATOM 1552 C C . THR A 1 195 ? 21.938 -1.405 -6.664 1 91.5 195 THR A C 1
ATOM 1554 O O . THR A 1 195 ? 21.891 -2.586 -7.02 1 91.5 195 THR A O 1
ATOM 1557 N N . VAL A 1 196 ? 22.828 -0.545 -7.152 1 93.12 196 VAL A N 1
ATOM 1558 C CA . VAL A 1 196 ? 23.828 -0.964 -8.133 1 93.12 196 VAL A CA 1
ATOM 1559 C C . VAL A 1 196 ? 24.797 -1.965 -7.504 1 93.12 196 VAL A C 1
ATOM 1561 O O . VAL A 1 196 ? 25.406 -2.771 -8.203 1 93.12 196 VAL A O 1
ATOM 1564 N N . LEU A 1 197 ? 24.859 -1.929 -6.215 1 96.69 197 LEU A N 1
ATOM 1565 C CA . LEU A 1 197 ? 25.781 -2.814 -5.496 1 96.69 197 LEU A CA 1
ATOM 1566 C C . LEU A 1 197 ? 25.25 -4.246 -5.5 1 96.69 197 LEU A C 1
ATOM 1568 O O . LEU A 1 197 ? 26.016 -5.188 -5.25 1 96.69 197 LEU A O 1
ATOM 1572 N N . ARG A 1 198 ? 23.953 -4.426 -5.773 1 98.44 198 ARG A N 1
ATOM 1573 C CA . ARG A 1 198 ? 23.375 -5.766 -5.84 1 98.44 198 ARG A CA 1
ATOM 1574 C C . ARG A 1 198 ? 24.031 -6.586 -6.945 1 98.44 198 ARG A C 1
ATOM 1576 O O . ARG A 1 198 ? 24.484 -7.707 -6.707 1 98.44 198 ARG A O 1
ATOM 1583 N N . LYS A 1 199 ? 24.109 -5.961 -8.133 1 98.25 199 LYS A N 1
ATOM 1584 C CA . LYS A 1 199 ? 24.75 -6.688 -9.227 1 98.25 199 LYS A CA 1
ATOM 1585 C C . LYS A 1 199 ? 26.234 -6.859 -8.984 1 98.25 199 LYS A C 1
ATOM 1587 O O . LYS A 1 199 ? 26.812 -7.887 -9.336 1 98.25 199 LYS A O 1
ATOM 1592 N N . ALA A 1 200 ? 26.891 -5.848 -8.375 1 98.25 200 ALA A N 1
ATOM 1593 C CA . ALA A 1 200 ? 28.312 -5.926 -8.094 1 98.25 200 ALA A CA 1
ATOM 1594 C C . ALA A 1 200 ? 28.625 -7.113 -7.188 1 98.25 200 ALA A C 1
ATOM 1596 O O . ALA A 1 200 ? 29.562 -7.875 -7.457 1 98.25 200 ALA A O 1
ATOM 1597 N N . GLY A 1 201 ? 27.828 -7.242 -6.137 1 98.88 201 GLY A N 1
ATOM 1598 C CA . GLY A 1 201 ? 28.016 -8.375 -5.238 1 98.88 201 GLY A CA 1
ATOM 1599 C C . GLY A 1 201 ? 27.797 -9.711 -5.918 1 98.88 201 GLY A C 1
ATOM 1600 O O . GLY A 1 201 ? 28.547 -10.664 -5.695 1 98.88 201 GLY A O 1
ATOM 1601 N N . PHE A 1 202 ? 26.812 -9.758 -6.75 1 98.94 202 PHE A N 1
ATOM 1602 C CA . PHE A 1 202 ? 26.484 -10.984 -7.469 1 98.94 202 PHE A CA 1
ATOM 1603 C C . PHE A 1 202 ? 27.625 -11.383 -8.398 1 98.94 202 PHE A C 1
ATOM 1605 O O . PHE A 1 202 ? 28.031 -12.547 -8.422 1 98.94 202 PHE A O 1
ATOM 1612 N N . TYR A 1 203 ? 28.141 -10.469 -9.141 1 98.81 203 TYR A N 1
ATOM 1613 C CA . TYR A 1 203 ? 29.234 -10.711 -10.086 1 98.81 203 TYR A CA 1
ATOM 1614 C C . TYR A 1 203 ? 30.5 -11.164 -9.359 1 98.81 203 TYR A C 1
ATOM 1616 O O . TYR A 1 203 ? 31.125 -12.148 -9.75 1 98.81 203 TYR A O 1
ATOM 1624 N N . ASP A 1 204 ? 30.812 -10.477 -8.328 1 98.75 204 ASP A N 1
ATOM 1625 C CA . ASP A 1 204 ? 32.062 -10.734 -7.609 1 98.75 204 ASP A CA 1
ATOM 1626 C C . ASP A 1 204 ? 32.062 -12.133 -7.008 1 98.75 204 ASP A C 1
ATOM 1628 O O . ASP A 1 204 ? 33.031 -12.875 -7.148 1 98.75 204 ASP A O 1
ATOM 1632 N N . TYR A 1 205 ? 30.984 -12.445 -6.336 1 98.88 205 TYR A N 1
ATOM 1633 C CA . TYR A 1 205 ? 30.906 -13.766 -5.715 1 98.88 205 TYR A CA 1
ATOM 1634 C C . TYR A 1 205 ? 30.969 -14.859 -6.77 1 98.88 205 TYR A C 1
ATOM 1636 O O . TYR A 1 205 ? 31.688 -15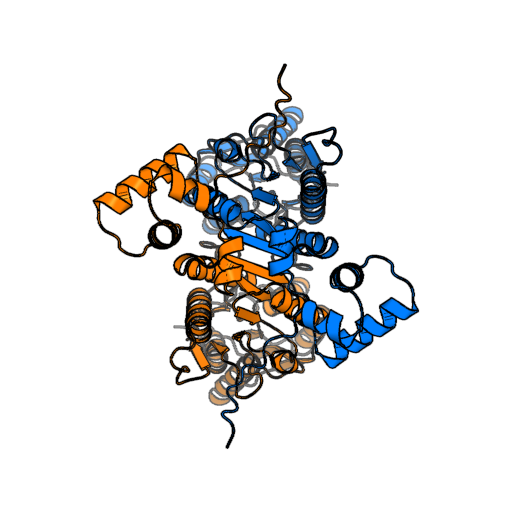.852 -6.598 1 98.88 205 TYR A O 1
ATOM 1644 N N . SER A 1 206 ? 30.266 -14.68 -7.836 1 98.75 206 SER A N 1
ATOM 1645 C CA . SER A 1 206 ? 30.25 -15.664 -8.914 1 98.75 206 SER A CA 1
ATOM 1646 C C . SER A 1 206 ? 31.641 -15.859 -9.5 1 98.75 206 SER A C 1
ATOM 1648 O O . SER A 1 206 ? 32.094 -17 -9.68 1 98.75 206 SER A O 1
ATOM 1650 N N . ALA A 1 207 ? 32.281 -14.766 -9.742 1 98.44 207 ALA A N 1
ATOM 1651 C CA . ALA A 1 207 ? 33.625 -14.82 -10.305 1 98.44 207 ALA A CA 1
ATOM 1652 C C . ALA A 1 207 ? 34.562 -15.539 -9.367 1 98.44 207 ALA A C 1
ATOM 1654 O O . ALA A 1 207 ? 35.375 -16.359 -9.812 1 98.44 207 ALA A O 1
ATOM 1655 N N . LYS A 1 208 ? 34.469 -15.242 -8.148 1 98.31 208 LYS A N 1
ATOM 1656 C CA . LYS A 1 208 ? 35.312 -15.867 -7.145 1 98.31 208 LYS A CA 1
ATOM 1657 C C . LYS A 1 208 ? 35.125 -17.375 -7.117 1 98.31 208 LYS A C 1
ATOM 1659 O O . LYS A 1 208 ? 36.031 -18.125 -6.805 1 98.31 208 LYS A O 1
ATOM 1664 N N . GLN A 1 209 ? 33.938 -17.812 -7.43 1 98.12 209 GLN A N 1
ATOM 1665 C CA . GLN A 1 209 ? 33.625 -19.234 -7.434 1 98.12 209 GLN A CA 1
ATOM 1666 C C . GLN A 1 209 ? 33.906 -19.859 -8.797 1 98.12 209 GLN A C 1
ATOM 1668 O O . GLN A 1 209 ? 33.656 -21.047 -9 1 98.12 209 GLN A O 1
ATOM 1673 N N . GLY A 1 210 ? 34.281 -19.047 -9.812 1 97.94 210 GLY A N 1
ATOM 1674 C CA . GLY A 1 210 ? 34.688 -19.547 -11.117 1 97.94 210 GLY A CA 1
ATOM 1675 C C . GLY A 1 210 ? 33.531 -19.578 -12.117 1 97.94 210 GLY A C 1
ATOM 1676 O O . GLY A 1 210 ? 33.594 -20.297 -13.117 1 97.94 210 GLY A O 1
ATOM 1677 N N . TYR A 1 211 ? 32.5 -18.844 -11.812 1 98 211 TYR A N 1
ATOM 1678 C CA . TYR A 1 211 ? 31.328 -18.828 -12.703 1 98 211 TYR A CA 1
ATOM 1679 C C . TYR A 1 211 ? 31.234 -17.516 -13.445 1 98 211 TYR A C 1
ATOM 1681 O O . TYR A 1 211 ? 31.5 -16.453 -12.883 1 98 211 TYR A O 1
ATOM 1689 N N . ASN A 1 212 ? 30.844 -17.578 -14.711 1 96.5 212 ASN A N 1
ATOM 1690 C CA . ASN A 1 212 ? 30.516 -16.391 -15.484 1 96.5 212 ASN A CA 1
ATOM 1691 C C . ASN A 1 212 ? 29.031 -16.047 -15.383 1 96.5 212 ASN A C 1
ATOM 1693 O O . ASN A 1 212 ? 28.188 -16.953 -15.242 1 96.5 212 ASN A O 1
ATOM 1697 N N . VAL A 1 213 ? 28.75 -14.797 -15.5 1 98.62 213 VAL A N 1
ATOM 1698 C CA . VAL A 1 213 ? 27.375 -14.336 -15.406 1 98.62 213 VAL A CA 1
ATOM 1699 C C . VAL A 1 213 ? 26.969 -13.641 -16.703 1 98.62 213 VAL A C 1
ATOM 1701 O O . VAL A 1 213 ? 27.656 -12.727 -17.172 1 98.62 213 VAL A O 1
ATOM 1704 N N . ALA A 1 214 ? 25.906 -14.133 -17.328 1 98.75 214 ALA A N 1
ATOM 1705 C CA . ALA A 1 214 ? 25.297 -13.359 -18.406 1 98.75 214 ALA A CA 1
ATOM 1706 C C . ALA A 1 214 ? 24.609 -12.117 -17.875 1 98.75 214 ALA A C 1
ATOM 1708 O O . ALA A 1 214 ? 23.969 -12.156 -16.812 1 98.75 214 ALA A O 1
ATOM 1709 N N . LYS A 1 215 ? 24.75 -10.992 -18.594 1 98.5 215 LYS A N 1
ATOM 1710 C CA . LYS A 1 215 ? 24.312 -9.719 -18.031 1 98.5 215 LYS A CA 1
ATOM 1711 C C . LYS A 1 215 ? 23.297 -9.039 -18.953 1 98.5 215 LYS A C 1
ATOM 1713 O O . LYS A 1 215 ? 23.562 -8.836 -20.141 1 98.5 215 LYS A O 1
ATOM 1718 N N . LEU A 1 216 ? 22.156 -8.742 -18.391 1 98.5 216 LEU A N 1
ATOM 1719 C CA . LEU A 1 216 ? 21.188 -7.832 -19.016 1 98.5 216 LEU A CA 1
ATOM 1720 C C . LEU A 1 216 ? 20.938 -6.621 -18.125 1 98.5 216 LEU A C 1
ATOM 1722 O O . LEU A 1 216 ? 20.016 -6.641 -17.297 1 98.5 216 LEU A O 1
ATOM 1726 N N . ASP A 1 217 ? 21.703 -5.621 -18.266 1 96.06 217 ASP A N 1
ATOM 1727 C CA . ASP A 1 217 ? 21.609 -4.359 -17.531 1 96.06 217 ASP A CA 1
ATOM 1728 C C . ASP A 1 217 ? 21 -3.266 -18.406 1 96.06 217 ASP A C 1
ATOM 1730 O O . ASP A 1 217 ? 21.641 -2.762 -19.328 1 96.06 217 ASP A O 1
ATOM 1734 N N . MET A 1 218 ? 19.781 -2.871 -18.047 1 96.81 218 MET A N 1
ATOM 1735 C CA . MET A 1 218 ? 19.031 -1.994 -18.938 1 96.81 218 MET A CA 1
ATOM 1736 C C . MET A 1 218 ? 18.938 -0.584 -18.359 1 96.81 218 MET A C 1
ATOM 1738 O O . MET A 1 218 ? 18.516 -0.397 -17.234 1 96.81 218 MET A O 1
ATOM 1742 N N . PRO A 1 219 ? 19.297 0.397 -19.156 1 92.31 219 PRO A N 1
ATOM 1743 C CA . PRO A 1 219 ? 19.125 1.769 -18.672 1 92.31 219 PRO A CA 1
ATOM 1744 C C . PRO A 1 219 ? 17.656 2.148 -18.516 1 92.31 219 PRO A C 1
ATOM 1746 O O . PRO A 1 219 ? 16.844 1.853 -19.391 1 92.31 219 PRO A O 1
ATOM 1749 N N . GLU A 1 220 ? 17.375 2.811 -17.391 1 88.88 220 GLU A N 1
ATOM 1750 C CA . GLU A 1 220 ? 16.016 3.273 -17.156 1 88.88 220 GLU A CA 1
ATOM 1751 C C . GLU A 1 220 ? 15.766 4.633 -17.797 1 88.88 220 GLU A C 1
ATOM 1753 O O . GLU A 1 220 ? 16.688 5.457 -17.891 1 88.88 220 GLU A O 1
ATOM 1758 N N . PRO A 1 221 ? 14.555 4.863 -18.141 1 88.44 221 PRO A N 1
ATOM 1759 C CA . PRO A 1 221 ? 13.391 3.973 -18.125 1 88.44 221 PRO A CA 1
ATOM 1760 C C . PRO A 1 221 ? 13.484 2.871 -19.188 1 88.44 221 PRO A C 1
ATOM 1762 O O . PRO A 1 221 ? 14 3.105 -20.281 1 88.44 221 PRO A O 1
ATOM 1765 N N . ILE A 1 222 ? 12.977 1.744 -18.875 1 92.75 222 ILE A N 1
ATOM 1766 C CA . ILE A 1 222 ? 13.109 0.581 -19.75 1 92.75 222 ILE A CA 1
ATOM 1767 C C . ILE A 1 222 ? 11.875 0.455 -20.641 1 92.75 222 ILE A C 1
ATOM 1769 O O . ILE A 1 222 ? 10.758 0.327 -20.141 1 92.75 222 ILE A O 1
ATOM 1773 N N . ASP A 1 223 ? 12.133 0.499 -21.859 1 92.19 223 ASP A N 1
ATOM 1774 C CA . ASP A 1 223 ? 11.07 0.22 -22.828 1 92.19 223 ASP A CA 1
ATOM 1775 C C . ASP A 1 223 ? 11.016 -1.267 -23.172 1 92.19 223 ASP A C 1
ATOM 1777 O O . ASP A 1 223 ? 12.055 -1.917 -23.297 1 92.19 223 ASP A O 1
ATOM 1781 N N . ASP A 1 224 ? 9.898 -1.852 -23.281 1 95.5 224 ASP A N 1
ATOM 1782 C CA . ASP A 1 224 ? 9.672 -3.221 -23.734 1 95.5 224 ASP A CA 1
ATOM 1783 C C . ASP A 1 224 ? 10.477 -4.215 -22.906 1 95.5 224 ASP A C 1
ATOM 1785 O O . ASP A 1 224 ? 11.242 -5.008 -23.438 1 95.5 224 ASP A O 1
ATOM 1789 N N . VAL A 1 225 ? 10.32 -4.164 -21.609 1 96.56 225 VAL A N 1
ATOM 1790 C CA . VAL A 1 225 ? 11.062 -4.996 -20.672 1 96.56 225 VAL A CA 1
ATOM 1791 C C . VAL A 1 225 ? 10.898 -6.469 -21.047 1 96.56 225 VAL A C 1
ATOM 1793 O O . VAL A 1 225 ? 11.875 -7.211 -21.125 1 96.56 225 VAL A O 1
ATOM 1796 N N . GLU A 1 226 ? 9.727 -6.914 -21.391 1 96.88 226 GLU A N 1
ATOM 1797 C CA . GLU A 1 226 ? 9.453 -8.312 -21.719 1 96.88 226 GLU A CA 1
ATOM 1798 C C . GLU A 1 226 ? 10.188 -8.734 -22.984 1 96.88 226 GLU A C 1
ATOM 1800 O O . GLU A 1 226 ? 10.758 -9.828 -23.047 1 96.88 226 GLU A O 1
ATOM 1805 N N . GLY A 1 227 ? 10.094 -7.84 -23.984 1 98.06 227 GLY A N 1
ATOM 1806 C CA . GLY A 1 227 ? 10.781 -8.148 -25.234 1 98.06 227 GLY A CA 1
ATOM 1807 C C . GLY A 1 227 ? 12.281 -8.273 -25.062 1 98.06 227 GLY A C 1
ATOM 1808 O O . GLY A 1 227 ? 12.906 -9.156 -25.656 1 98.06 227 GLY A O 1
ATOM 1809 N N . ARG A 1 228 ? 12.852 -7.469 -24.266 1 98.25 228 ARG A N 1
ATOM 1810 C CA . ARG A 1 228 ? 14.289 -7.484 -24.031 1 98.25 228 ARG A CA 1
ATOM 1811 C C . ARG A 1 228 ? 14.703 -8.734 -23.25 1 98.25 228 ARG A C 1
ATOM 1813 O O . ARG A 1 228 ? 15.727 -9.352 -23.562 1 98.25 228 ARG A O 1
ATOM 1820 N N . ILE A 1 229 ? 13.953 -9.086 -22.281 1 98.62 229 ILE A N 1
ATOM 1821 C CA . ILE A 1 229 ? 14.219 -10.297 -21.516 1 98.62 229 ILE A CA 1
ATOM 1822 C C . ILE A 1 229 ? 14.109 -11.523 -22.422 1 98.62 229 ILE A C 1
ATOM 1824 O O . ILE A 1 229 ? 14.953 -12.414 -22.375 1 98.62 229 ILE A O 1
ATOM 1828 N N . ARG A 1 230 ? 13.086 -11.531 -23.234 1 98.5 230 ARG A N 1
ATOM 1829 C CA . ARG A 1 230 ? 12.867 -12.656 -24.141 1 98.5 230 ARG A CA 1
ATOM 1830 C C . ARG A 1 230 ? 14.062 -12.836 -25.078 1 98.5 230 ARG A C 1
ATOM 1832 O O . ARG A 1 230 ? 14.578 -13.945 -25.219 1 98.5 230 ARG A O 1
ATOM 1839 N N . ALA A 1 231 ? 14.484 -11.75 -25.734 1 98.38 231 ALA A N 1
ATOM 1840 C CA . ALA A 1 231 ? 15.633 -11.805 -26.625 1 98.38 231 ALA A CA 1
ATOM 1841 C C . ALA A 1 231 ? 16.875 -12.32 -25.906 1 98.38 231 ALA A C 1
ATOM 1843 O O . ALA A 1 231 ? 17.625 -13.141 -26.438 1 98.38 231 ALA A O 1
ATOM 1844 N N . PHE A 1 232 ? 17.094 -11.883 -24.734 1 98.62 232 PHE A N 1
ATOM 1845 C CA . PHE A 1 232 ? 18.25 -12.242 -23.906 1 98.62 232 PHE A CA 1
ATOM 1846 C C . PHE A 1 232 ? 18.25 -13.734 -23.594 1 98.62 232 PHE A C 1
ATOM 1848 O O . PHE A 1 232 ? 19.281 -14.398 -23.75 1 98.62 232 PHE A O 1
ATOM 1855 N N . VAL A 1 233 ? 17.078 -14.289 -23.172 1 98.12 233 VAL A N 1
ATOM 1856 C CA . VAL A 1 233 ? 17.031 -15.68 -22.734 1 98.12 233 VAL A CA 1
ATOM 1857 C C . VAL A 1 233 ? 17.094 -16.594 -23.953 1 98.12 233 VAL A C 1
ATOM 1859 O O . VAL A 1 233 ? 17.625 -17.703 -23.875 1 98.12 233 VAL A O 1
ATOM 1862 N N . GLU A 1 234 ? 16.578 -16.141 -25.047 1 97.69 234 GLU A N 1
ATOM 1863 C CA . GLU A 1 234 ? 16.688 -16.922 -26.281 1 97.69 234 GLU A CA 1
ATOM 1864 C C . GLU A 1 234 ? 18.125 -17 -26.766 1 97.69 234 GLU A C 1
ATOM 1866 O O . GLU A 1 234 ? 18.531 -18.016 -27.344 1 97.69 234 GLU A O 1
ATOM 1871 N N . GLU A 1 235 ? 18.859 -15.922 -26.578 1 97.69 235 GLU A N 1
ATOM 1872 C CA . GLU A 1 235 ? 20.266 -15.883 -26.938 1 97.69 235 GLU A CA 1
ATOM 1873 C C . GLU A 1 235 ? 21.109 -16.734 -25.984 1 97.69 235 GLU A C 1
ATOM 1875 O O . GLU A 1 235 ? 22.219 -17.141 -26.328 1 97.69 235 GLU A O 1
ATOM 1880 N N . HIS A 1 236 ? 20.625 -16.969 -24.781 1 96.75 236 HIS A N 1
ATOM 1881 C CA . HIS A 1 236 ? 21.297 -17.75 -23.75 1 96.75 236 HIS A CA 1
ATOM 1882 C C . HIS A 1 236 ? 20.422 -18.906 -23.266 1 96.75 236 HIS A C 1
ATOM 1884 O O . HIS A 1 236 ? 20.031 -18.953 -22.109 1 96.75 236 HIS A O 1
ATOM 1890 N N . ALA A 1 237 ? 20.266 -19.906 -24.016 1 92.56 237 ALA A N 1
ATOM 1891 C CA . ALA A 1 237 ? 19.266 -20.938 -23.812 1 92.56 237 ALA A CA 1
ATOM 1892 C C . ALA A 1 237 ? 19.641 -21.859 -22.656 1 92.56 237 ALA A C 1
ATOM 1894 O O . ALA A 1 237 ? 18.781 -22.578 -22.125 1 92.56 237 ALA A O 1
ATOM 1895 N N . ASP A 1 238 ? 20.844 -21.734 -22.219 1 95.75 238 ASP A N 1
ATOM 1896 C CA . ASP A 1 238 ? 21.328 -22.688 -21.219 1 95.75 238 ASP A CA 1
ATOM 1897 C C . ASP A 1 238 ? 21.234 -22.094 -19.812 1 95.75 238 ASP A C 1
ATOM 1899 O O . ASP A 1 238 ? 21.547 -22.766 -18.828 1 95.75 238 ASP A O 1
ATOM 1903 N N . LEU A 1 239 ? 20.703 -20.891 -19.656 1 98.06 239 LEU A N 1
ATOM 1904 C CA . LEU A 1 239 ? 20.625 -20.234 -18.359 1 98.06 239 LEU A CA 1
ATOM 1905 C C . LEU A 1 239 ? 19.703 -21.016 -17.422 1 98.06 239 LEU A C 1
ATOM 1907 O O . LEU A 1 239 ? 18.609 -21.422 -17.812 1 98.06 239 LEU A O 1
ATOM 1911 N N . ASP A 1 240 ? 20.156 -21.156 -16.172 1 98.38 240 ASP A N 1
ATOM 1912 C CA . ASP A 1 240 ? 19.328 -21.906 -15.242 1 98.38 240 ASP A CA 1
ATOM 1913 C C . ASP A 1 240 ? 19.281 -21.234 -13.883 1 98.38 240 ASP A C 1
ATOM 1915 O O . ASP A 1 240 ? 18.656 -21.734 -12.945 1 98.38 240 ASP A O 1
ATOM 1919 N N . GLY A 1 241 ? 19.969 -20.141 -13.641 1 98.75 241 GLY A N 1
ATOM 1920 C CA . GLY A 1 241 ? 19.938 -19.328 -12.43 1 98.75 241 GLY A CA 1
ATOM 1921 C C . GLY A 1 241 ? 19.859 -17.844 -12.703 1 98.75 241 GLY A C 1
ATOM 1922 O O . GLY A 1 241 ? 20.734 -17.281 -13.352 1 98.75 241 GLY A O 1
ATOM 1923 N N . PHE A 1 242 ? 18.844 -17.219 -12.219 1 98.94 242 PHE A N 1
ATOM 1924 C CA . PHE A 1 242 ? 18.625 -15.789 -12.453 1 98.94 242 PHE A CA 1
ATOM 1925 C C . PHE A 1 242 ? 18.609 -15.016 -11.141 1 98.94 242 PHE A C 1
ATOM 1927 O O . PHE A 1 242 ? 17.969 -15.43 -10.172 1 98.94 242 PHE A O 1
ATOM 1934 N N . PHE A 1 243 ? 19.344 -13.961 -11.086 1 98.94 243 PHE A N 1
ATOM 1935 C CA . PHE A 1 243 ? 19.219 -12.922 -10.078 1 98.94 243 PHE A CA 1
ATOM 1936 C C . PHE A 1 243 ? 18.781 -11.602 -10.703 1 98.94 243 PHE A C 1
ATOM 1938 O O . PHE A 1 243 ? 19.328 -11.188 -11.727 1 98.94 243 PHE A O 1
ATOM 1945 N N . THR A 1 244 ? 17.75 -11.016 -10.148 1 98.94 244 THR A N 1
ATOM 1946 C CA . THR A 1 244 ? 17.25 -9.766 -10.695 1 98.94 244 THR A CA 1
ATOM 1947 C C . THR A 1 244 ? 17.406 -8.633 -9.68 1 98.94 244 THR A C 1
ATOM 1949 O O . THR A 1 244 ? 17.531 -8.875 -8.484 1 98.94 244 THR A O 1
ATOM 1952 N N . VAL A 1 245 ? 17.359 -7.438 -10.133 1 98.19 245 VAL A N 1
ATOM 1953 C CA . VAL A 1 245 ? 17.625 -6.246 -9.336 1 98.19 245 VAL A CA 1
ATOM 1954 C C . VAL A 1 245 ? 16.609 -6.141 -8.203 1 98.19 245 VAL A C 1
ATOM 1956 O O . VAL A 1 245 ? 16.922 -5.648 -7.117 1 98.19 245 VAL A O 1
ATOM 1959 N N . ASN A 1 246 ? 15.367 -6.594 -8.5 1 97.81 246 ASN A N 1
ATOM 1960 C CA . ASN A 1 246 ? 14.305 -6.59 -7.5 1 97.81 246 ASN A CA 1
ATOM 1961 C C . ASN A 1 246 ? 13.219 -7.613 -7.836 1 97.81 246 ASN A C 1
ATOM 1963 O O . ASN A 1 246 ? 13.297 -8.289 -8.867 1 97.81 246 ASN A O 1
ATOM 1967 N N . ASP A 1 247 ? 12.32 -7.773 -6.996 1 98.5 247 ASP A N 1
ATOM 1968 C CA . ASP A 1 247 ? 11.289 -8.797 -7.117 1 98.5 247 ASP A CA 1
ATOM 1969 C C . ASP A 1 247 ? 10.383 -8.531 -8.32 1 98.5 247 ASP A C 1
ATOM 1971 O O . ASP A 1 247 ? 9.938 -9.469 -8.984 1 98.5 247 ASP A O 1
ATOM 1975 N N . PHE A 1 248 ? 10.07 -7.305 -8.641 1 97.56 248 PHE A N 1
ATOM 1976 C CA . PHE A 1 248 ? 9.195 -7 -9.766 1 97.56 248 PHE A CA 1
ATOM 1977 C C . PHE A 1 248 ? 9.852 -7.398 -11.078 1 97.56 248 PHE A C 1
ATOM 1979 O O . PHE A 1 248 ? 9.172 -7.895 -11.984 1 97.56 248 PHE A O 1
ATOM 1986 N N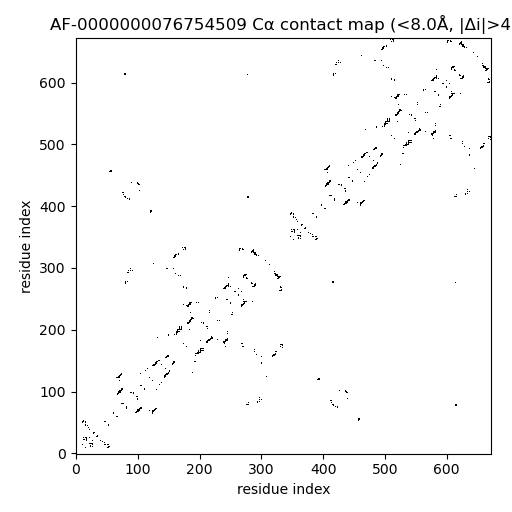 . MET A 1 249 ? 11.141 -7.156 -11.188 1 97.88 249 MET A N 1
ATOM 1987 C CA . MET A 1 249 ? 11.852 -7.633 -12.367 1 97.88 249 MET A CA 1
ATOM 1988 C C . MET A 1 249 ? 11.797 -9.156 -12.453 1 97.88 249 MET A C 1
ATOM 1990 O O . MET A 1 249 ? 11.656 -9.711 -13.547 1 97.88 249 MET A O 1
ATOM 1994 N N . ALA A 1 250 ? 11.922 -9.797 -11.32 1 98.69 250 ALA A N 1
ATOM 1995 C CA . ALA A 1 250 ? 11.828 -11.25 -11.273 1 98.69 250 ALA A CA 1
ATOM 1996 C C . ALA A 1 250 ? 10.477 -11.727 -11.805 1 98.69 250 ALA A C 1
ATOM 1998 O O . ALA A 1 250 ? 10.398 -12.711 -12.539 1 98.69 250 ALA A O 1
ATOM 1999 N N . LEU A 1 251 ? 9.438 -11 -11.43 1 97.31 251 LEU A N 1
ATOM 2000 C CA . LEU A 1 251 ? 8.109 -11.352 -11.922 1 97.31 251 LEU A CA 1
ATOM 2001 C C . LEU A 1 251 ? 8.039 -11.242 -13.438 1 97.31 251 LEU A C 1
ATOM 2003 O O . LEU A 1 251 ? 7.379 -12.047 -14.094 1 97.31 251 LEU A O 1
ATOM 2007 N N . GLN A 1 252 ? 8.719 -10.266 -13.992 1 97.62 252 GLN A N 1
ATOM 2008 C CA . GLN A 1 252 ? 8.773 -10.109 -15.445 1 97.62 252 GLN A CA 1
ATOM 2009 C C . GLN A 1 252 ? 9.508 -11.281 -16.094 1 97.62 252 GLN A C 1
ATOM 2011 O O . GLN A 1 252 ? 9.086 -11.781 -17.141 1 97.62 252 GLN A O 1
ATOM 2016 N N . VAL A 1 253 ? 10.547 -11.695 -15.461 1 98.56 253 VAL A N 1
ATOM 2017 C CA . VAL A 1 253 ? 11.297 -12.844 -15.961 1 98.56 253 VAL A CA 1
ATOM 2018 C C . VAL A 1 253 ? 10.414 -14.086 -15.945 1 98.56 253 VAL A C 1
ATOM 2020 O O . VAL A 1 253 ? 10.367 -14.836 -16.922 1 98.56 253 VAL A O 1
ATOM 2023 N N . MET A 1 254 ? 9.727 -14.273 -14.867 1 97.44 254 MET A N 1
ATOM 2024 C CA . MET A 1 254 ? 8.836 -15.422 -14.734 1 97.44 254 MET A CA 1
ATOM 2025 C C . MET A 1 254 ? 7.781 -15.422 -15.836 1 97.44 254 MET A C 1
ATOM 2027 O O . MET A 1 254 ? 7.484 -16.469 -16.422 1 97.44 254 MET A O 1
ATOM 2031 N N . LYS A 1 255 ? 7.25 -14.25 -16.078 1 95.94 255 LYS A N 1
ATOM 2032 C CA . LYS A 1 255 ? 6.227 -14.117 -17.109 1 95.94 255 LYS A CA 1
ATOM 2033 C C . LYS A 1 255 ? 6.766 -14.531 -18.469 1 95.94 255 LYS A C 1
ATOM 2035 O O . LYS A 1 255 ? 6.133 -15.305 -19.188 1 95.94 255 LYS A O 1
ATOM 2040 N N . VAL A 1 256 ? 7.914 -14.023 -18.812 1 97.88 256 VAL A N 1
ATOM 2041 C CA . VAL A 1 256 ? 8.539 -14.32 -20.109 1 97.88 256 VAL A CA 1
ATOM 2042 C C . VAL A 1 256 ? 8.875 -15.805 -20.188 1 97.88 256 VAL A C 1
ATOM 2044 O O . VAL A 1 256 ? 8.602 -16.453 -21.203 1 97.88 256 VAL A O 1
ATOM 2047 N N . MET A 1 257 ? 9.43 -16.391 -19.125 1 98 257 MET A N 1
ATOM 2048 C CA . MET A 1 257 ? 9.836 -17.797 -19.125 1 98 257 MET A CA 1
ATOM 2049 C C . MET A 1 257 ? 8.625 -18.703 -19.25 1 98 257 MET A C 1
ATOM 2051 O O . MET A 1 257 ? 8.68 -19.734 -19.922 1 98 257 MET A O 1
ATOM 2055 N N . GLN A 1 258 ? 7.566 -18.297 -18.562 1 94.62 258 GLN A N 1
ATOM 2056 C CA . GLN A 1 258 ? 6.332 -19.078 -18.672 1 94.62 258 GLN A CA 1
ATOM 2057 C C . GLN A 1 258 ? 5.828 -19.109 -20.109 1 94.62 258 GLN A C 1
ATOM 2059 O O . GLN A 1 258 ? 5.398 -20.156 -20.594 1 94.62 258 GLN A O 1
ATOM 2064 N N . ALA A 1 259 ? 5.891 -18 -20.75 1 94.94 259 ALA A N 1
ATOM 2065 C CA . ALA A 1 259 ? 5.465 -17.906 -22.141 1 94.94 259 ALA A CA 1
ATOM 2066 C C . ALA A 1 259 ? 6.328 -18.781 -23.047 1 94.94 259 ALA A C 1
ATOM 2068 O O . ALA A 1 259 ? 5.883 -19.219 -24.109 1 94.94 259 ALA A O 1
ATOM 2069 N N . LEU A 1 260 ? 7.523 -19.094 -22.625 1 96.62 260 LEU A N 1
ATOM 2070 C CA . LEU A 1 260 ? 8.453 -19.922 -23.375 1 96.62 260 LEU A CA 1
ATOM 2071 C C . LEU A 1 260 ? 8.32 -21.391 -22.969 1 96.62 260 LEU A C 1
ATOM 2073 O O . LEU A 1 260 ? 9.094 -22.234 -23.422 1 96.62 260 LEU A O 1
ATOM 2077 N N . GLY A 1 261 ? 7.414 -21.672 -22.031 1 94.88 261 GLY A N 1
ATOM 2078 C CA . GLY A 1 261 ? 7.121 -23.047 -21.641 1 94.88 261 GLY A CA 1
ATOM 2079 C C . GLY A 1 261 ? 8.062 -23.562 -20.578 1 94.88 261 GLY A C 1
ATOM 2080 O O . GLY A 1 261 ? 8.211 -24.781 -20.406 1 94.88 261 GLY A O 1
ATOM 2081 N N . LYS A 1 262 ? 8.727 -22.656 -19.859 1 97 262 LYS A N 1
ATOM 2082 C CA . LYS A 1 262 ? 9.672 -23.047 -18.828 1 97 262 LYS A CA 1
ATOM 2083 C C . LYS A 1 262 ? 9.086 -22.828 -17.438 1 97 262 LYS A C 1
ATOM 2085 O O . LYS A 1 262 ? 8.492 -21.797 -17.156 1 97 262 LYS A O 1
ATOM 2090 N N . SER A 1 263 ? 9.297 -23.781 -16.562 1 94.81 263 SER A N 1
ATOM 2091 C CA . SER A 1 263 ? 8.719 -23.734 -15.227 1 94.81 263 SER A CA 1
ATOM 2092 C C . SER A 1 263 ? 9.789 -23.453 -14.172 1 94.81 263 SER A C 1
ATOM 2094 O O . SER A 1 263 ? 10.914 -23.953 -14.273 1 94.81 263 SER A O 1
ATOM 2096 N N . CYS A 1 264 ? 9.484 -22.75 -13.266 1 96.94 264 CYS A N 1
ATOM 2097 C CA . CYS A 1 264 ? 10.32 -22.469 -12.102 1 96.94 264 CYS A CA 1
ATOM 2098 C C . CYS A 1 264 ? 9.836 -23.25 -10.883 1 96.94 264 CYS A C 1
ATOM 2100 O O . CYS A 1 264 ? 8.656 -23.219 -10.547 1 96.94 264 CYS A O 1
ATOM 2102 N N . PRO A 1 265 ? 10.609 -23.906 -10.133 1 97 265 PRO A N 1
ATOM 2103 C CA . PRO A 1 265 ? 12.07 -23.922 -10.203 1 97 265 PRO A CA 1
ATOM 2104 C C . PRO A 1 265 ? 12.609 -25.109 -11 1 97 265 PRO A C 1
ATOM 2106 O O . PRO A 1 265 ? 13.82 -25.359 -10.992 1 97 265 PRO A O 1
ATOM 2109 N N . GLU A 1 266 ? 11.797 -25.844 -11.656 1 95.56 266 GLU A N 1
ATOM 2110 C CA . GLU A 1 266 ? 12.195 -27.078 -12.305 1 95.56 266 GLU A CA 1
ATOM 2111 C C . GLU A 1 266 ? 13.188 -26.828 -13.438 1 95.56 266 GLU A C 1
ATOM 2113 O O . GLU A 1 266 ? 14.219 -27.484 -13.523 1 95.56 266 GLU A O 1
ATOM 2118 N N . ASP A 1 267 ? 12.906 -25.875 -14.266 1 97.12 267 ASP A N 1
ATOM 2119 C CA . ASP A 1 267 ? 13.742 -25.594 -15.43 1 97.12 267 ASP A CA 1
ATOM 2120 C C . ASP A 1 267 ? 14.789 -24.516 -15.117 1 97.12 267 ASP A C 1
ATOM 2122 O O . ASP A 1 267 ? 15.844 -24.469 -15.742 1 97.12 267 ASP A O 1
ATOM 2126 N N . TYR A 1 268 ? 14.477 -23.641 -14.25 1 98.44 268 TYR A N 1
ATOM 2127 C CA . TYR A 1 268 ? 15.352 -22.547 -13.836 1 98.44 268 TYR A CA 1
ATOM 2128 C C . TYR A 1 268 ? 15.031 -22.109 -12.414 1 98.44 268 TYR A C 1
ATOM 2130 O O . TYR A 1 268 ? 13.961 -22.406 -11.891 1 98.44 268 TYR A O 1
ATOM 2138 N N . GLN A 1 269 ? 16 -21.469 -11.797 1 98.88 269 GLN A N 1
ATOM 2139 C CA . GLN A 1 269 ? 15.805 -20.859 -10.477 1 98.88 269 GLN A CA 1
ATOM 2140 C C . GLN A 1 269 ? 15.891 -19.344 -10.547 1 98.88 269 GLN A C 1
ATOM 2142 O O . GLN A 1 269 ? 16.516 -18.797 -11.453 1 98.88 269 GLN A O 1
ATOM 2147 N N . LEU A 1 270 ? 15.219 -18.719 -9.625 1 98.94 270 LEU A N 1
ATOM 2148 C CA . LEU A 1 270 ? 15.078 -17.281 -9.688 1 98.94 270 LEU A CA 1
ATOM 2149 C C . LEU A 1 270 ? 15.062 -16.672 -8.289 1 98.94 270 LEU A C 1
ATOM 2151 O O . LEU A 1 270 ? 14.312 -17.125 -7.422 1 98.94 270 LEU A O 1
ATOM 2155 N N . ILE A 1 271 ? 15.906 -15.727 -8.062 1 98.94 271 ILE A N 1
ATOM 2156 C CA . ILE A 1 271 ? 15.938 -14.953 -6.824 1 98.94 271 ILE A CA 1
ATOM 2157 C C . ILE A 1 271 ? 15.789 -13.469 -7.141 1 98.94 271 ILE A C 1
ATOM 2159 O O . ILE A 1 271 ? 16.484 -12.938 -8.016 1 98.94 271 ILE A O 1
ATOM 2163 N N . GLY A 1 272 ? 14.867 -12.812 -6.504 1 98.88 272 GLY A N 1
ATOM 2164 C CA . GLY A 1 272 ? 14.734 -11.359 -6.582 1 98.88 272 GLY A CA 1
ATOM 2165 C C . GLY A 1 272 ? 15.375 -10.641 -5.406 1 98.88 272 GLY A C 1
ATOM 2166 O O . GLY A 1 272 ? 16.266 -11.18 -4.758 1 98.88 272 GLY A O 1
ATOM 2167 N N . PHE A 1 273 ? 15 -9.359 -5.227 1 98.88 273 PHE A N 1
ATOM 2168 C CA . PHE A 1 273 ? 15.461 -8.508 -4.137 1 98.88 273 PHE A CA 1
ATOM 2169 C C . PHE A 1 273 ? 14.352 -7.566 -3.688 1 98.88 273 PHE A C 1
ATOM 2171 O O . PHE A 1 273 ? 13.695 -6.922 -4.516 1 98.88 273 PHE A O 1
ATOM 2178 N N . ASP A 1 274 ? 14.188 -7.379 -2.363 1 98.25 274 ASP A N 1
ATOM 2179 C CA . ASP A 1 274 ? 13.234 -6.516 -1.675 1 98.25 274 ASP A CA 1
ATOM 2180 C C . ASP A 1 274 ? 12.57 -7.246 -0.51 1 98.25 274 ASP A C 1
ATOM 2182 O O . ASP A 1 274 ? 12.453 -6.695 0.586 1 98.25 274 ASP A O 1
ATOM 2186 N N . GLY A 1 275 ? 12.07 -8.461 -0.802 1 98.5 275 GLY A N 1
ATOM 2187 C CA . GLY A 1 275 ? 11.297 -9.188 0.194 1 98.5 275 GLY A CA 1
ATOM 2188 C C . GLY A 1 275 ? 9.805 -8.883 0.127 1 98.5 275 GLY A C 1
ATOM 2189 O O . GLY A 1 275 ? 9.18 -8.602 1.15 1 98.5 275 GLY A O 1
ATOM 2190 N N . LEU A 1 276 ? 9.203 -9.023 -1.089 1 98.12 276 LEU A N 1
ATOM 2191 C CA . LEU A 1 276 ? 7.84 -8.547 -1.285 1 98.12 276 LEU A CA 1
ATOM 2192 C C . LEU A 1 276 ? 6.824 -9.578 -0.804 1 98.12 276 LEU A C 1
ATOM 2194 O O . LEU A 1 276 ? 6.898 -10.75 -1.178 1 98.12 276 LEU A O 1
ATOM 2198 N N . LYS A 1 277 ? 5.957 -9.055 0.045 1 96.5 277 LYS A N 1
ATOM 2199 C CA . LYS A 1 277 ? 4.723 -9.695 0.49 1 96.5 277 LYS A CA 1
ATOM 2200 C C . LYS A 1 277 ? 3.523 -8.773 0.295 1 96.5 277 LYS A C 1
ATOM 2202 O O . LYS A 1 277 ? 3.66 -7.547 0.349 1 96.5 277 LYS A O 1
ATOM 2207 N N . THR A 1 278 ? 2.389 -9.375 0.113 1 95.12 278 THR A N 1
ATOM 2208 C CA . THR A 1 278 ? 1.219 -8.531 -0.114 1 95.12 278 THR A CA 1
ATOM 2209 C C . THR A 1 278 ? 0.662 -8.008 1.208 1 95.12 278 THR A C 1
ATOM 2211 O O . THR A 1 278 ? -0.118 -7.055 1.226 1 95.12 278 THR A O 1
ATOM 2214 N N . ALA A 1 279 ? 0.934 -8.625 2.291 1 95.38 279 ALA A N 1
ATOM 2215 C CA . ALA A 1 279 ? 0.523 -8.203 3.629 1 95.38 279 ALA A CA 1
ATOM 2216 C C . ALA A 1 279 ? 1.258 -9.008 4.703 1 95.38 279 ALA A C 1
ATOM 2218 O O . ALA A 1 279 ? 1.989 -9.945 4.391 1 95.38 279 ALA A O 1
ATOM 2219 N N . GLU A 1 280 ? 0.994 -8.57 5.922 1 93 280 GLU A N 1
ATOM 2220 C CA . GLU A 1 280 ? 1.52 -9.344 7.047 1 93 280 GLU A CA 1
ATOM 2221 C C . GLU A 1 280 ? 0.952 -10.758 7.055 1 93 280 GLU A C 1
ATOM 2223 O O . GLU A 1 280 ? -0.241 -10.953 6.816 1 93 280 GLU A O 1
ATOM 2228 N N . GLY A 1 281 ? 1.787 -11.766 7.223 1 90 281 GLY A N 1
ATOM 2229 C CA . GLY A 1 281 ? 1.346 -13.148 7.305 1 90 281 GLY A CA 1
ATOM 2230 C C . GLY A 1 281 ? 1.279 -13.836 5.957 1 90 281 GLY A C 1
ATOM 2231 O O . GLY A 1 281 ? 1.102 -15.055 5.883 1 90 281 GLY A O 1
ATOM 2232 N N . GLN A 1 282 ? 1.363 -13.062 4.875 1 94.12 282 GLN A N 1
ATOM 2233 C CA . GLN A 1 282 ? 1.343 -13.648 3.539 1 94.12 282 GLN A CA 1
ATOM 2234 C C . GLN A 1 282 ? 2.723 -14.164 3.145 1 94.12 282 GLN A C 1
ATOM 2236 O O . GLN A 1 282 ? 3.734 -13.742 3.707 1 94.12 282 GLN A O 1
ATOM 2241 N N . ASP A 1 283 ? 2.734 -15.031 2.213 1 94.06 283 ASP A N 1
ATOM 2242 C CA . ASP A 1 283 ? 3.984 -15.594 1.713 1 94.06 283 ASP A CA 1
ATOM 2243 C C . ASP A 1 283 ? 4.707 -14.602 0.803 1 94.06 283 ASP A C 1
ATOM 2245 O O . ASP A 1 283 ? 4.086 -13.688 0.249 1 94.06 283 ASP A O 1
ATOM 2249 N N . TYR A 1 284 ? 6.035 -14.844 0.737 1 97.19 284 TYR A N 1
ATOM 2250 C CA . TYR A 1 284 ? 6.801 -14.07 -0.238 1 97.19 284 TYR A CA 1
ATOM 2251 C C . TYR A 1 284 ? 6.348 -14.391 -1.658 1 97.19 284 TYR A C 1
ATOM 2253 O O . TYR A 1 284 ? 5.957 -15.523 -1.954 1 97.19 284 TYR A O 1
ATOM 2261 N N . LEU A 1 285 ? 6.422 -13.406 -2.564 1 96.31 285 LEU A N 1
ATOM 2262 C CA . LEU A 1 285 ? 5.965 -13.586 -3.939 1 96.31 285 LEU A CA 1
ATOM 2263 C C . LEU A 1 285 ? 6.855 -14.578 -4.68 1 96.31 285 LEU A C 1
ATOM 2265 O O . LEU A 1 285 ? 6.398 -15.273 -5.59 1 96.31 285 LEU A O 1
ATOM 2269 N N . LEU A 1 286 ? 8.094 -14.625 -4.273 1 98 286 LEU A N 1
ATOM 2270 C CA . LEU A 1 286 ? 9.133 -15.461 -4.852 1 98 286 LEU A CA 1
ATOM 2271 C C . LEU A 1 286 ? 10.352 -15.531 -3.93 1 98 286 LEU A C 1
ATOM 2273 O O . LEU A 1 286 ? 10.383 -14.867 -2.893 1 98 286 LEU A O 1
ATOM 2277 N N . SER A 1 287 ? 11.297 -16.406 -4.246 1 98.81 287 SER A N 1
ATOM 2278 C CA . SER A 1 287 ? 12.547 -16.406 -3.498 1 98.81 287 SER A CA 1
ATOM 2279 C C . SER A 1 287 ? 13.281 -15.07 -3.654 1 98.81 287 SER A C 1
ATOM 2281 O O . SER A 1 287 ? 13.398 -14.547 -4.766 1 98.81 287 SER A O 1
ATOM 2283 N N . THR A 1 288 ? 13.695 -14.531 -2.535 1 98.94 288 THR A N 1
ATOM 2284 C CA . THR A 1 288 ? 14.141 -13.141 -2.568 1 98.94 288 THR A CA 1
ATOM 2285 C C . THR A 1 288 ? 15.195 -12.883 -1.498 1 98.94 288 THR A C 1
ATOM 2287 O O . THR A 1 288 ? 15.281 -13.617 -0.511 1 98.94 288 THR A O 1
ATOM 2290 N N . ILE A 1 289 ? 16.094 -11.953 -1.821 1 98.94 289 ILE A N 1
ATOM 2291 C CA . ILE A 1 289 ? 16.875 -11.32 -0.759 1 98.94 289 ILE A CA 1
ATOM 2292 C C . ILE A 1 289 ? 16.031 -10.25 -0.071 1 98.94 289 ILE A C 1
ATOM 2294 O O . ILE A 1 289 ? 15.805 -9.172 -0.634 1 98.94 289 ILE A O 1
ATOM 2298 N N . ALA A 1 290 ? 15.648 -10.586 1.087 1 98.88 290 ALA A N 1
ATOM 2299 C CA . ALA A 1 290 ? 14.68 -9.75 1.791 1 98.88 290 ALA A CA 1
ATOM 2300 C C . ALA A 1 290 ? 15.375 -8.656 2.592 1 98.88 290 ALA A C 1
ATOM 2302 O O . ALA A 1 290 ? 16.312 -8.93 3.35 1 98.88 290 ALA A O 1
ATOM 2303 N N . GLN A 1 291 ? 14.977 -7.453 2.346 1 98.62 291 GLN A N 1
ATOM 2304 C CA . GLN A 1 291 ? 15.375 -6.336 3.195 1 98.62 291 GLN A CA 1
ATOM 2305 C C . GLN A 1 291 ? 14.539 -6.293 4.477 1 98.62 291 GLN A C 1
ATOM 2307 O O . GLN A 1 291 ? 13.391 -6.734 4.488 1 98.62 291 GLN A O 1
ATOM 2312 N N . PRO A 1 292 ? 15.109 -5.855 5.586 1 98.5 292 PRO A N 1
ATOM 2313 C CA . PRO A 1 292 ? 14.32 -5.699 6.812 1 98.5 292 PRO A CA 1
ATOM 2314 C C . PRO A 1 292 ? 13.492 -4.422 6.82 1 98.5 292 PRO A C 1
ATOM 2316 O O . PRO A 1 292 ? 13.82 -3.471 7.535 1 98.5 292 PRO A O 1
ATOM 2319 N N . ILE A 1 293 ? 12.43 -4.383 6.188 1 98.25 293 ILE A N 1
ATOM 2320 C CA . ILE A 1 293 ? 11.648 -3.189 5.863 1 98.25 293 ILE A CA 1
ATOM 2321 C C . ILE A 1 293 ? 11.141 -2.537 7.145 1 98.25 293 ILE A C 1
ATOM 2323 O O . ILE A 1 293 ? 11.109 -1.31 7.254 1 98.25 293 ILE A O 1
ATOM 2327 N N . ASP A 1 294 ? 10.695 -3.377 8.117 1 98.25 294 ASP A N 1
ATOM 2328 C CA . ASP A 1 294 ? 10.25 -2.85 9.398 1 98.25 294 ASP A CA 1
ATOM 2329 C C . ASP A 1 294 ? 11.383 -2.104 10.109 1 98.25 294 ASP A C 1
ATOM 2331 O O . ASP A 1 294 ? 11.195 -0.969 10.555 1 98.25 294 ASP A O 1
ATOM 2335 N N . GLN A 1 295 ? 12.562 -2.686 10.109 1 98.62 295 GLN A N 1
ATOM 2336 C CA . GLN A 1 295 ? 13.711 -2.059 10.75 1 98.62 295 GLN A CA 1
ATOM 2337 C C . GLN A 1 295 ? 14.156 -0.814 9.984 1 98.62 295 GLN A C 1
ATOM 2339 O O . GLN A 1 295 ? 14.609 0.159 10.586 1 98.62 295 GLN A O 1
ATOM 2344 N N . MET A 1 296 ? 14.07 -0.852 8.695 1 98.25 296 MET A N 1
ATOM 2345 C CA . MET A 1 296 ? 14.391 0.32 7.879 1 98.25 296 MET A CA 1
ATOM 2346 C C . MET A 1 296 ? 13.469 1.487 8.227 1 98.25 296 MET A C 1
ATOM 2348 O O . MET A 1 296 ? 13.93 2.625 8.352 1 98.25 296 MET A O 1
ATOM 2352 N N . ALA A 1 297 ? 12.195 1.2 8.352 1 98.62 297 ALA A N 1
ATOM 2353 C CA . ALA A 1 297 ? 11.219 2.23 8.703 1 98.62 297 ALA A CA 1
ATOM 2354 C C . ALA A 1 297 ? 11.523 2.832 10.07 1 98.62 297 ALA A C 1
ATOM 2356 O O . ALA A 1 297 ? 11.523 4.055 10.227 1 98.62 297 ALA A O 1
ATOM 2357 N N . ILE A 1 298 ? 11.773 1.989 11.047 1 98.38 298 ILE A N 1
ATOM 2358 C CA . ILE A 1 298 ? 12.078 2.424 12.406 1 98.38 298 ILE A CA 1
ATOM 2359 C C . ILE A 1 298 ? 13.328 3.301 12.398 1 98.38 298 ILE A C 1
ATOM 2361 O O . ILE A 1 298 ? 13.336 4.383 12.992 1 98.38 298 ILE A O 1
ATOM 2365 N N . ALA A 1 299 ? 14.352 2.854 11.68 1 97.56 299 ALA A N 1
ATOM 2366 C CA . ALA A 1 299 ? 15.602 3.605 11.602 1 97.56 299 ALA A CA 1
ATOM 2367 C C . ALA A 1 299 ? 15.375 4.973 10.961 1 97.56 299 ALA A C 1
ATOM 2369 O O . ALA A 1 299 ? 15.922 5.977 11.414 1 97.56 299 ALA A O 1
ATOM 2370 N N . ALA A 1 300 ? 14.602 5.027 9.906 1 97.19 300 ALA A N 1
ATOM 2371 C CA . ALA A 1 300 ? 14.328 6.277 9.203 1 97.19 300 ALA A CA 1
ATOM 2372 C C . ALA A 1 300 ? 13.602 7.27 10.109 1 97.19 300 ALA A C 1
ATOM 2374 O O . ALA A 1 300 ? 13.961 8.445 10.164 1 97.19 300 ALA A O 1
ATOM 2375 N N . VAL A 1 301 ? 12.594 6.777 10.812 1 97.88 301 VAL A N 1
ATOM 2376 C CA . VAL A 1 301 ? 11.828 7.637 11.711 1 97.88 301 VAL A CA 1
ATOM 2377 C C . VAL A 1 301 ? 12.719 8.125 12.852 1 97.88 301 VAL A C 1
ATOM 2379 O O . VAL A 1 301 ? 12.703 9.312 13.195 1 97.88 301 VAL A O 1
ATOM 2382 N N . ASP A 1 302 ? 13.508 7.191 13.438 1 95.44 302 ASP A N 1
ATOM 2383 C CA . ASP A 1 302 ? 14.406 7.555 14.523 1 95.44 302 ASP A CA 1
ATOM 2384 C C . ASP A 1 302 ? 15.375 8.656 14.086 1 95.44 302 ASP A C 1
ATOM 2386 O O . ASP A 1 302 ? 15.562 9.641 14.805 1 95.44 302 ASP A O 1
ATOM 2390 N N . LEU A 1 303 ? 15.945 8.477 12.961 1 94.25 303 LEU A N 1
ATOM 2391 C CA . LEU A 1 303 ? 16.859 9.477 12.43 1 94.25 303 LEU A CA 1
ATOM 2392 C C . LEU A 1 303 ? 16.125 10.805 12.203 1 94.25 303 LEU A C 1
ATOM 2394 O O . LEU A 1 303 ? 16.641 11.867 12.57 1 94.25 303 LEU A O 1
ATOM 2398 N N . LEU A 1 304 ? 14.977 10.766 11.625 1 94.56 304 LEU A N 1
ATOM 2399 C CA . LEU A 1 304 ? 14.211 11.984 11.336 1 94.56 304 LEU A CA 1
ATOM 2400 C C . LEU A 1 304 ? 13.859 12.719 12.625 1 94.56 304 LEU A C 1
ATOM 2402 O O . LEU A 1 304 ? 13.953 13.945 12.688 1 94.56 304 LEU A O 1
ATOM 2406 N N . MET A 1 305 ? 13.422 11.938 13.633 1 94 305 MET A N 1
ATOM 2407 C CA . MET A 1 305 ? 13.07 12.547 14.914 1 94 305 MET A CA 1
ATOM 2408 C C . MET A 1 305 ? 14.273 13.25 15.531 1 94 305 MET A C 1
ATOM 2410 O O . MET A 1 305 ? 14.133 14.32 16.125 1 94 305 MET A O 1
ATOM 2414 N N . THR A 1 306 ? 15.414 12.633 15.422 1 92.06 306 THR A N 1
ATOM 2415 C CA . THR A 1 306 ? 16.641 13.242 15.914 1 92.06 306 THR A CA 1
ATOM 2416 C C . THR A 1 306 ? 16.922 14.57 15.203 1 92.06 306 THR A C 1
ATOM 2418 O O . THR A 1 306 ? 17.281 15.555 15.844 1 92.06 306 THR A O 1
ATOM 2421 N N . LEU A 1 307 ? 16.703 14.617 13.914 1 89.12 307 LEU A N 1
ATOM 2422 C CA . LEU A 1 307 ? 16.922 15.82 13.125 1 89.12 307 LEU A CA 1
ATOM 2423 C C . LEU A 1 307 ? 15.906 16.906 13.492 1 89.12 307 LEU A C 1
ATOM 2425 O O . LEU A 1 307 ? 16.266 18.078 13.586 1 89.12 307 LEU A O 1
ATOM 2429 N N . ILE A 1 308 ? 14.68 16.5 13.648 1 90.12 308 ILE A N 1
ATOM 2430 C CA . ILE A 1 308 ? 13.594 17.422 13.969 1 90.12 308 ILE A CA 1
ATOM 2431 C C . ILE A 1 308 ? 13.867 18.078 15.328 1 90.12 308 ILE A C 1
ATOM 2433 O O . ILE A 1 308 ? 13.625 19.281 15.5 1 90.12 308 ILE A O 1
ATOM 2437 N N . LYS A 1 309 ? 14.32 17.375 16.281 1 87.38 309 LYS A N 1
ATOM 2438 C CA . LYS A 1 309 ? 14.547 17.875 17.625 1 87.38 309 LYS A CA 1
ATOM 2439 C C . LYS A 1 309 ? 15.836 18.672 17.719 1 87.38 309 LYS A C 1
ATOM 2441 O O . LYS A 1 309 ? 16.078 19.359 18.719 1 87.38 309 LYS A O 1
ATOM 2446 N N . GLY A 1 310 ? 16.594 18.766 16.688 1 79.88 310 GLY A N 1
ATOM 2447 C CA . GLY A 1 310 ? 17.828 19.562 16.656 1 79.88 310 GLY A CA 1
ATOM 2448 C C . GLY A 1 310 ? 18.875 19.047 17.609 1 79.88 310 GLY A C 1
ATOM 2449 O O . GLY A 1 310 ? 19.719 19.828 18.094 1 79.88 310 GLY A O 1
ATOM 2450 N N . GLN A 1 311 ? 18.672 17.922 18.078 1 69.19 311 GLN A N 1
ATOM 2451 C CA . GLN A 1 311 ? 19.641 17.406 19.031 1 69.19 311 GLN A CA 1
ATOM 2452 C C . GLN A 1 311 ? 21.016 17.188 18.391 1 69.19 311 GLN A C 1
ATOM 2454 O O . GLN A 1 311 ? 21.281 17.734 17.312 1 69.19 311 GLN A O 1
ATOM 2459 N N . VAL A 1 312 ? 21.688 16.094 18.672 1 63.62 312 VAL A N 1
ATOM 2460 C CA . VAL A 1 312 ? 23.031 15.672 18.281 1 63.62 312 VAL A CA 1
ATOM 2461 C C . VAL A 1 312 ? 23 15.156 16.844 1 63.62 312 VAL A C 1
ATOM 2463 O O . VAL A 1 312 ? 22.078 14.453 16.438 1 63.62 312 VAL A O 1
ATOM 2466 N N . GLN A 1 313 ? 23.75 15.875 16.016 1 68.06 313 GLN A N 1
ATOM 2467 C CA . GLN A 1 313 ? 23.891 15.32 14.672 1 68.06 313 GLN A CA 1
ATOM 2468 C C . GLN A 1 313 ? 24.359 13.867 14.727 1 68.06 313 GLN A C 1
ATOM 2470 O O . GLN A 1 313 ? 25.344 13.547 15.398 1 68.06 313 GLN A O 1
ATOM 2475 N N . PRO A 1 314 ? 23.547 13.047 14.203 1 68.44 314 PRO A N 1
ATOM 2476 C CA . PRO A 1 314 ? 24.016 11.656 14.172 1 68.44 314 PRO A CA 1
ATOM 2477 C C . PRO A 1 314 ? 25.438 11.516 13.656 1 68.44 314 PRO A C 1
ATOM 2479 O O . PRO A 1 314 ? 25.875 12.312 12.82 1 68.44 314 PRO A O 1
ATOM 2482 N N . SER A 1 315 ? 26.156 10.703 14.336 1 67.38 315 SER A N 1
ATOM 2483 C CA . SER A 1 315 ? 27.562 10.5 14.008 1 67.38 315 SER A CA 1
ATOM 2484 C C . SER A 1 315 ? 27.734 10.031 12.57 1 67.38 315 SER A C 1
ATOM 2486 O O . SER A 1 315 ? 28.703 10.406 11.898 1 67.38 315 SER A O 1
ATOM 2488 N N . SER A 1 316 ? 26.828 9.172 12.203 1 76.19 316 SER A N 1
ATOM 2489 C CA . SER A 1 316 ? 26.891 8.672 10.836 1 76.19 316 SER A CA 1
ATOM 2490 C C . SER A 1 316 ? 25.672 9.125 10.031 1 76.19 316 SER A C 1
ATOM 2492 O O . SER A 1 316 ? 24.547 9.148 10.547 1 76.19 316 SER A O 1
ATOM 2494 N N . HIS A 1 317 ? 25.984 9.391 8.836 1 82.69 317 HIS A N 1
ATOM 2495 C CA . HIS A 1 317 ? 24.922 9.844 7.93 1 82.69 317 HIS A CA 1
ATOM 2496 C C . HIS A 1 317 ? 24.203 8.664 7.297 1 82.69 317 HIS A C 1
ATOM 2498 O O . HIS A 1 317 ? 23.188 8.844 6.621 1 82.69 317 HIS A O 1
ATOM 2504 N N . ARG A 1 318 ? 24.812 7.457 7.699 1 88.88 318 ARG A N 1
ATOM 2505 C CA . ARG A 1 318 ? 24.219 6.312 7.016 1 88.88 318 ARG A CA 1
ATOM 2506 C C . ARG A 1 318 ? 23.891 5.195 8 1 88.88 318 ARG A C 1
ATOM 2508 O O . ARG A 1 318 ? 24.641 4.941 8.938 1 88.88 318 ARG A O 1
ATOM 2515 N N . VAL A 1 319 ? 22.734 4.602 7.902 1 94.19 319 VAL A N 1
ATOM 2516 C CA . VAL A 1 319 ? 22.344 3.361 8.57 1 94.19 319 VAL A CA 1
ATOM 2517 C C . VAL A 1 319 ? 22.219 2.236 7.543 1 94.19 319 VAL A C 1
ATOM 2519 O O . VAL A 1 319 ? 21.469 2.346 6.578 1 94.19 319 VAL A O 1
ATOM 2522 N N . ILE A 1 320 ? 23.062 1.186 7.691 1 96.25 320 ILE A N 1
ATOM 2523 C CA . ILE A 1 320 ? 23.047 0.035 6.797 1 96.25 320 ILE A CA 1
ATOM 2524 C C . ILE A 1 320 ? 22.547 -1.197 7.547 1 96.25 320 ILE A C 1
ATOM 2526 O O . ILE A 1 320 ? 23.094 -1.561 8.594 1 96.25 320 ILE A O 1
ATOM 2530 N N . LEU A 1 321 ? 21.5 -1.835 7.059 1 98.31 321 LEU A N 1
ATOM 2531 C CA . LEU A 1 321 ? 20.859 -2.945 7.762 1 98.31 321 LEU A CA 1
ATOM 2532 C C . LEU A 1 321 ? 21.078 -4.258 7.02 1 98.31 321 LEU A C 1
ATOM 2534 O O . LEU A 1 321 ? 21.141 -4.277 5.785 1 98.31 321 LEU A O 1
ATOM 2538 N N . PRO A 1 322 ? 21.141 -5.355 7.695 1 98.62 322 PRO A N 1
ATOM 2539 C CA . PRO A 1 322 ? 21.422 -6.648 7.074 1 98.62 322 PRO A CA 1
ATOM 2540 C C . PRO A 1 322 ? 20.234 -7.191 6.277 1 98.62 322 PRO A C 1
ATOM 2542 O O . PRO A 1 322 ? 19.094 -6.883 6.59 1 98.62 322 PRO A O 1
ATOM 2545 N N . VAL A 1 323 ? 20.547 -7.996 5.254 1 98.75 323 VAL A N 1
ATOM 2546 C CA . VAL A 1 323 ? 19.531 -8.656 4.43 1 98.75 323 VAL A CA 1
ATOM 2547 C C . VAL A 1 323 ? 19.609 -10.164 4.645 1 98.75 323 VAL A C 1
ATOM 2549 O O . VAL A 1 323 ? 20.578 -10.68 5.199 1 98.75 323 VAL A O 1
ATOM 2552 N N . HIS A 1 324 ? 18.516 -10.867 4.227 1 98.75 324 HIS A N 1
ATOM 2553 C CA . HIS A 1 324 ? 18.438 -12.312 4.391 1 98.75 324 HIS A CA 1
ATOM 2554 C C . HIS A 1 324 ? 17.766 -12.969 3.186 1 98.75 324 HIS A C 1
ATOM 2556 O O . HIS A 1 324 ? 16.875 -12.383 2.564 1 98.75 324 HIS A O 1
ATOM 2562 N N . PHE A 1 325 ? 18.25 -14.188 2.936 1 98.81 325 PHE A N 1
ATOM 2563 C CA . PHE A 1 325 ? 17.547 -14.977 1.927 1 98.81 325 PHE A CA 1
ATOM 2564 C C . PHE A 1 325 ? 16.25 -15.547 2.484 1 98.81 325 PHE A C 1
ATOM 2566 O O . PHE A 1 325 ? 16.219 -16.047 3.607 1 98.81 325 PHE A O 1
ATOM 2573 N N . ARG A 1 326 ? 15.195 -15.383 1.72 1 98.69 326 ARG A N 1
ATOM 2574 C CA . ARG A 1 326 ? 13.898 -15.961 2.039 1 98.69 326 ARG A CA 1
ATOM 2575 C C . ARG A 1 326 ? 13.367 -16.797 0.874 1 98.69 326 ARG A C 1
ATOM 2577 O O . ARG A 1 326 ? 13.32 -16.312 -0.263 1 98.69 326 ARG A O 1
ATOM 2584 N N . GLU A 1 327 ? 12.977 -17.984 1.18 1 97.56 327 GLU A N 1
ATOM 2585 C CA . GLU A 1 327 ? 12.43 -18.875 0.157 1 97.56 327 GLU A CA 1
ATOM 2586 C C . GLU A 1 327 ? 11.008 -18.484 -0.216 1 97.56 327 GLU A C 1
ATOM 2588 O O . GLU A 1 327 ? 10.203 -18.125 0.653 1 97.56 327 GLU A O 1
ATOM 2593 N N . GLY A 1 328 ? 10.734 -18.578 -1.588 1 96.38 328 GLY A N 1
ATOM 2594 C CA . GLY A 1 328 ? 9.406 -18.219 -2.051 1 96.38 328 GLY A CA 1
ATOM 2595 C C . GLY A 1 328 ? 8.938 -19.078 -3.221 1 96.38 328 GLY A C 1
ATOM 2596 O O . GLY A 1 328 ? 8.164 -18.609 -4.059 1 96.38 328 GLY A O 1
ATOM 2597 N N . GLY A 1 329 ? 9.531 -20.234 -3.367 1 95.06 329 GLY A N 1
ATOM 2598 C CA . GLY A 1 329 ? 9.023 -21.203 -4.316 1 95.06 329 GLY A CA 1
ATOM 2599 C C . GLY A 1 329 ? 9.727 -21.172 -5.656 1 95.06 329 GLY A C 1
ATOM 2600 O O . GLY A 1 329 ? 9.414 -21.953 -6.551 1 95.06 329 GLY A O 1
ATOM 2601 N N . THR A 1 330 ? 10.703 -20.266 -5.801 1 98.31 330 THR A N 1
ATOM 2602 C CA . THR A 1 330 ? 11.344 -20.156 -7.102 1 98.31 330 THR A CA 1
ATOM 2603 C C . THR A 1 330 ? 12.789 -20.641 -7.035 1 98.31 330 THR A C 1
ATOM 2605 O O . THR A 1 330 ? 13.602 -20.328 -7.91 1 98.31 330 THR A O 1
ATOM 2608 N N . THR A 1 331 ? 13.141 -21.328 -5.957 1 98.56 331 THR A N 1
ATOM 2609 C CA . THR A 1 331 ? 14.445 -21.953 -5.816 1 98.56 331 THR A CA 1
ATOM 2610 C C . THR A 1 331 ? 14.297 -23.406 -5.363 1 98.56 331 THR A C 1
ATOM 2612 O O . THR A 1 331 ? 13.297 -23.766 -4.738 1 98.56 331 THR A O 1
ATOM 2615 N N . ARG A 1 332 ? 15.234 -24.219 -5.711 1 97.19 332 ARG A N 1
ATOM 2616 C CA . ARG A 1 332 ? 15.25 -25.625 -5.32 1 97.19 332 ARG A CA 1
ATOM 2617 C C . ARG A 1 332 ? 15.891 -25.812 -3.949 1 97.19 332 ARG A C 1
ATOM 2619 O O . ARG A 1 332 ? 16.406 -24.844 -3.369 1 97.19 332 ARG A O 1
ATOM 2626 N N . LYS A 1 333 ? 15.812 -27.031 -3.453 1 92.62 333 LYS A N 1
ATOM 2627 C CA . LYS A 1 333 ? 16.484 -27.359 -2.203 1 92.62 333 LYS A CA 1
ATOM 2628 C C . LYS A 1 333 ? 18 -27.375 -2.387 1 92.62 333 LYS A C 1
ATOM 2630 O O . LYS A 1 333 ? 18.5 -27.641 -3.48 1 92.62 333 LYS A O 1
ATOM 2635 N N . LYS A 1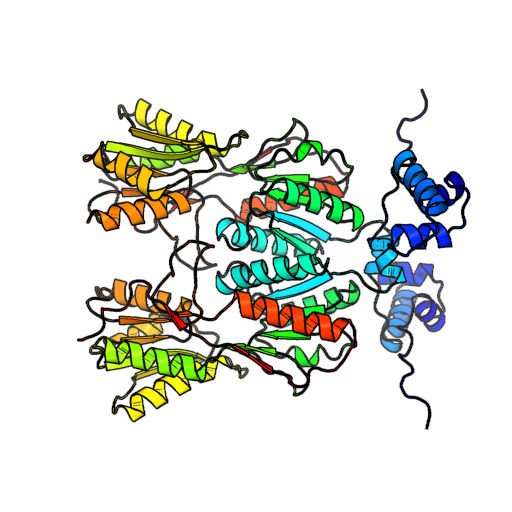 334 ? 18.625 -27.047 -1.34 1 92.56 334 LYS A N 1
ATOM 2636 C CA . LYS A 1 334 ? 20.078 -27.062 -1.388 1 92.56 334 LYS A CA 1
ATOM 2637 C C . LYS A 1 334 ? 20.594 -28.469 -1.617 1 92.56 334 LYS A C 1
ATOM 2639 O O . LYS A 1 334 ? 20.047 -29.438 -1.08 1 92.56 334 LYS A O 1
ATOM 2644 N N . LEU A 1 335 ? 21.641 -28.469 -2.379 1 88.88 335 LEU A N 1
ATOM 2645 C CA . LEU A 1 335 ? 22.281 -29.75 -2.643 1 88.88 335 LEU A CA 1
ATOM 2646 C C . LEU A 1 335 ? 23.031 -30.25 -1.417 1 88.88 335 LEU A C 1
ATOM 2648 O O . LEU A 1 335 ? 23.625 -29.453 -0.69 1 88.88 335 LEU A O 1
ATOM 2652 N N . ASN A 1 336 ? 22.797 -31.516 -0.865 1 72.06 336 ASN A N 1
ATOM 2653 C CA . ASN A 1 336 ? 23.531 -32.156 0.216 1 72.06 336 ASN A CA 1
ATOM 2654 C C . ASN A 1 336 ? 25.031 -32.25 -0.108 1 72.06 336 ASN A C 1
ATOM 2656 O O . ASN A 1 336 ? 25.406 -32.469 -1.263 1 72.06 336 ASN A O 1
ATOM 2660 N N . MET B 1 1 ? 32.125 40.344 14.039 1 25.47 1 MET B N 1
ATOM 2661 C CA . MET B 1 1 ? 31.766 39.094 13.414 1 25.47 1 MET B CA 1
ATOM 2662 C C . MET B 1 1 ? 30.312 38.719 13.734 1 25.47 1 MET B C 1
ATOM 2664 O O . MET B 1 1 ? 30.016 38.312 14.859 1 25.47 1 MET B O 1
ATOM 2668 N N . LYS B 1 2 ? 29.359 39.5 13.203 1 34.25 2 LYS B N 1
ATOM 2669 C CA . LYS B 1 2 ? 27.938 39.562 13.492 1 34.25 2 LYS B CA 1
ATOM 2670 C C . LYS B 1 2 ? 27.297 38.156 13.422 1 34.25 2 LYS B C 1
ATOM 2672 O O . LYS B 1 2 ? 27.656 37.344 12.555 1 34.25 2 LYS B O 1
ATOM 2677 N N . ASP B 1 3 ? 26.844 37.625 14.562 1 31.34 3 ASP B N 1
ATOM 2678 C CA . ASP B 1 3 ? 26.328 36.281 14.883 1 31.34 3 ASP B CA 1
ATOM 2679 C C . ASP B 1 3 ? 25.359 35.812 13.805 1 31.34 3 ASP B C 1
ATOM 2681 O O . ASP B 1 3 ? 24.391 36.469 13.492 1 31.34 3 ASP B O 1
ATOM 2685 N N . ALA B 1 4 ? 25.797 35.219 12.812 1 36.25 4 ALA B N 1
ATOM 2686 C CA . ALA B 1 4 ? 25.234 34.562 11.633 1 36.25 4 ALA B CA 1
ATOM 2687 C C . ALA B 1 4 ? 23.938 33.844 11.984 1 36.25 4 ALA B C 1
ATOM 2689 O O . ALA B 1 4 ? 23.375 33.125 11.156 1 36.25 4 ALA B O 1
ATOM 2690 N N . ASN B 1 5 ? 23.688 33.625 13.242 1 33.5 5 ASN B N 1
ATOM 2691 C CA . ASN B 1 5 ? 22.5 32.938 13.719 1 33.5 5 ASN B CA 1
ATOM 2692 C C . ASN B 1 5 ? 21.219 33.625 13.281 1 33.5 5 ASN B C 1
ATOM 2694 O O . ASN B 1 5 ? 20.188 33.531 13.953 1 33.5 5 ASN B O 1
ATOM 2698 N N . GLN B 1 6 ? 21.328 34.875 12.711 1 31.8 6 GLN B N 1
ATOM 2699 C CA . GLN B 1 6 ? 20.094 35.594 12.461 1 31.8 6 GLN B CA 1
ATOM 2700 C C . GLN B 1 6 ? 19.141 34.781 11.594 1 31.8 6 GLN B C 1
ATOM 2702 O O . GLN B 1 6 ? 19.375 34.594 10.398 1 31.8 6 GLN B O 1
ATOM 2707 N N . PHE B 1 7 ? 18.656 33.625 12.062 1 38.03 7 PHE B N 1
ATOM 2708 C CA . PHE B 1 7 ? 17.516 33 11.391 1 38.03 7 PHE B CA 1
ATOM 2709 C C . PHE B 1 7 ? 16.672 34.094 10.688 1 38.03 7 PHE B C 1
ATOM 2711 O O . PHE B 1 7 ? 16.062 34.906 11.344 1 38.03 7 PHE B O 1
ATOM 2718 N N . SER B 1 8 ? 17.109 34.75 9.742 1 44.41 8 SER B N 1
ATOM 2719 C CA . SER B 1 8 ? 16.391 35.781 9 1 44.41 8 SER B CA 1
ATOM 2720 C C . SER B 1 8 ? 14.891 35.5 8.977 1 44.41 8 SER B C 1
ATOM 2722 O O . SER B 1 8 ? 14.477 34.375 8.648 1 44.41 8 SER B O 1
ATOM 2724 N N . ALA B 1 9 ? 14.094 36.094 9.82 1 53.97 9 ALA B N 1
ATOM 2725 C CA . ALA B 1 9 ? 12.648 36.031 9.984 1 53.97 9 ALA B CA 1
ATOM 2726 C C . ALA B 1 9 ? 11.945 35.938 8.633 1 53.97 9 ALA B C 1
ATOM 2728 O O . ALA B 1 9 ? 12.273 36.688 7.703 1 53.97 9 ALA B O 1
ATOM 2729 N N . LYS B 1 10 ? 11.383 34.688 8.25 1 69.06 10 LYS B N 1
ATOM 2730 C CA . LYS B 1 10 ? 10.547 34.562 7.062 1 69.06 10 LYS B CA 1
ATOM 2731 C C . LYS B 1 10 ? 9.664 35.781 6.855 1 69.06 10 LYS B C 1
ATOM 2733 O O . LYS B 1 10 ? 9.117 36.312 7.816 1 69.06 10 LYS B O 1
ATOM 2738 N N . ALA B 1 11 ? 9.836 36.375 5.645 1 81 11 ALA B N 1
ATOM 2739 C CA . ALA B 1 11 ? 9.008 37.531 5.293 1 81 11 ALA B CA 1
ATOM 2740 C C . ALA B 1 11 ? 7.535 37.25 5.574 1 81 11 ALA B C 1
ATOM 2742 O O . ALA B 1 11 ? 7.051 36.156 5.344 1 81 11 ALA B O 1
ATOM 2743 N N . THR B 1 12 ? 6.902 38.125 6.219 1 85.31 12 THR B N 1
ATOM 2744 C CA . THR B 1 12 ? 5.473 38.031 6.496 1 85.31 12 THR B CA 1
ATOM 2745 C C . THR B 1 12 ? 4.668 38.781 5.449 1 85.31 12 THR B C 1
ATOM 2747 O O . THR B 1 12 ? 5.23 39.5 4.637 1 85.31 12 THR B O 1
ATOM 2750 N N . MET B 1 13 ? 3.436 38.5 5.539 1 86.94 13 MET B N 1
ATOM 2751 C CA . MET B 1 13 ? 2.555 39.219 4.641 1 86.94 13 MET B CA 1
ATOM 2752 C C . MET B 1 13 ? 2.664 40.719 4.879 1 86.94 13 MET B C 1
ATOM 2754 O O . MET B 1 13 ? 2.549 41.531 3.945 1 86.94 13 MET B O 1
ATOM 2758 N N . LYS B 1 14 ? 2.912 41.062 6.094 1 90.06 14 LYS B N 1
ATOM 2759 C CA . LYS B 1 14 ? 3.1 42.469 6.43 1 90.06 14 LYS B CA 1
ATOM 2760 C C . LYS B 1 14 ? 4.336 43.031 5.742 1 90.06 14 LYS B C 1
ATOM 2762 O O . LYS B 1 14 ? 4.305 44.156 5.234 1 90.06 14 LYS B O 1
ATOM 2767 N N . ASP B 1 15 ? 5.312 42.188 5.703 1 92.25 15 ASP B N 1
ATOM 2768 C CA . ASP B 1 15 ? 6.535 42.594 5.023 1 92.25 15 ASP B CA 1
ATOM 2769 C C . ASP B 1 15 ? 6.285 42.812 3.531 1 92.25 15 ASP B C 1
ATOM 2771 O O . ASP B 1 15 ? 6.777 43.781 2.945 1 92.25 15 ASP B O 1
ATOM 2775 N N . VAL B 1 16 ? 5.559 41.906 3.031 1 93.31 16 VAL B N 1
ATOM 2776 C CA . VAL B 1 16 ? 5.23 42 1.612 1 93.31 16 VAL B CA 1
ATOM 2777 C C . VAL B 1 16 ? 4.41 43.281 1.351 1 93.31 16 VAL B C 1
ATOM 2779 O O . VAL B 1 16 ? 4.66 44 0.381 1 93.31 16 VAL B O 1
ATOM 2782 N N . ALA B 1 17 ? 3.531 43.531 2.152 1 93.56 17 ALA B N 1
ATOM 2783 C CA . ALA B 1 17 ? 2.686 44.719 2.021 1 93.56 17 ALA B CA 1
ATOM 2784 C C . ALA B 1 17 ? 3.52 45.969 2.064 1 93.56 17 ALA B C 1
ATOM 2786 O O . ALA B 1 17 ? 3.332 46.875 1.241 1 93.56 17 ALA B O 1
ATOM 2787 N N . GLU B 1 18 ? 4.355 46.031 2.949 1 94 18 GLU B N 1
ATOM 2788 C CA . GLU B 1 18 ? 5.23 47.188 3.111 1 94 18 GLU B CA 1
ATOM 2789 C C . GLU B 1 18 ? 6.117 47.375 1.886 1 94 18 GLU B C 1
ATOM 2791 O O . GLU B 1 18 ? 6.25 48.5 1.382 1 94 18 GLU B O 1
ATOM 2796 N N . ARG B 1 19 ? 6.617 46.344 1.5 1 94.12 19 ARG B N 1
ATOM 2797 C CA . ARG B 1 19 ? 7.527 46.406 0.36 1 94.12 19 ARG B CA 1
ATOM 2798 C C . ARG B 1 19 ? 6.781 46.812 -0.913 1 94.12 19 ARG B C 1
ATOM 2800 O O . ARG B 1 19 ? 7.316 47.531 -1.752 1 94.12 19 ARG B O 1
ATOM 2807 N N . ALA B 1 20 ? 5.703 46.25 -1.036 1 94.56 20 ALA B N 1
ATOM 2808 C CA . ALA B 1 20 ? 4.902 46.5 -2.236 1 94.56 20 ALA B CA 1
ATOM 2809 C C . ALA B 1 20 ? 4.176 47.812 -2.156 1 94.56 20 ALA B C 1
ATOM 2811 O O . ALA B 1 20 ? 3.682 48.344 -3.168 1 94.56 20 ALA B O 1
ATOM 2812 N N . GLY B 1 21 ? 4.035 48.438 -1.038 1 94.75 21 GLY B N 1
ATOM 2813 C CA . GLY B 1 21 ? 3.328 49.688 -0.845 1 94.75 21 GLY B CA 1
ATOM 2814 C C . GLY B 1 21 ? 1.82 49.531 -0.908 1 94.75 21 GLY B C 1
ATOM 2815 O O . GLY B 1 21 ? 1.129 50.406 -1.449 1 94.75 21 GLY B O 1
ATOM 2816 N N . VAL B 1 22 ? 1.361 48.406 -0.506 1 94.81 22 VAL B N 1
ATOM 2817 C CA . VAL B 1 22 ? -0.077 48.156 -0.519 1 94.81 22 VAL B CA 1
ATOM 2818 C C . VAL B 1 22 ? -0.534 47.688 0.862 1 94.81 22 VAL B C 1
ATOM 2820 O O . VAL B 1 22 ? 0.287 47.5 1.761 1 94.81 22 VAL B O 1
ATOM 2823 N N . GLY B 1 23 ? -1.878 47.656 1.081 1 92.31 23 GLY B N 1
ATOM 2824 C CA . GLY B 1 23 ? -2.43 47.156 2.33 1 92.31 23 GLY B CA 1
ATOM 2825 C C . GLY B 1 23 ? -2.312 45.625 2.475 1 92.31 23 GLY B C 1
ATOM 2826 O O . GLY B 1 23 ? -2.17 44.938 1.479 1 92.31 23 GLY B O 1
ATOM 2827 N N . LEU B 1 24 ? -2.35 45.188 3.736 1 91.25 24 LEU B N 1
ATOM 2828 C CA . LEU B 1 24 ? -2.281 43.75 4.051 1 91.25 24 LEU B CA 1
ATOM 2829 C C . LEU B 1 24 ? -3.379 43 3.324 1 91.25 24 LEU B C 1
ATOM 2831 O O . LEU B 1 24 ? -3.148 41.875 2.842 1 91.25 24 LEU B O 1
ATOM 2835 N N . GLY B 1 25 ? -4.535 43.562 3.211 1 89.06 25 GLY B N 1
ATOM 2836 C CA . GLY B 1 25 ? -5.664 42.938 2.537 1 89.06 25 GLY B CA 1
ATOM 2837 C C . GLY B 1 25 ? -5.414 42.688 1.06 1 89.06 25 GLY B C 1
ATOM 2838 O O . GLY B 1 25 ? -5.855 41.688 0.51 1 89.06 25 GLY B O 1
ATOM 2839 N N . THR B 1 26 ? -4.73 43.656 0.518 1 89.94 26 THR B N 1
ATOM 2840 C CA . THR B 1 26 ? -4.402 43.531 -0.898 1 89.94 26 THR B CA 1
ATOM 2841 C C . THR B 1 26 ? -3.441 42.375 -1.135 1 89.94 26 THR B C 1
ATOM 2843 O O . THR B 1 26 ? -3.617 41.594 -2.074 1 89.94 26 THR B O 1
ATOM 2846 N N . VAL B 1 27 ? -2.455 42.25 -0.256 1 91 27 VAL B N 1
ATOM 2847 C CA . VAL B 1 27 ? -1.508 41.125 -0.357 1 91 27 VAL B CA 1
ATOM 2848 C C . VAL B 1 27 ? -2.242 39.812 -0.191 1 91 27 VAL B C 1
ATOM 2850 O O . VAL B 1 27 ? -2.004 38.844 -0.944 1 91 27 VAL B O 1
ATOM 2853 N N . SER B 1 28 ? -3.156 39.781 0.747 1 85.62 28 SER B N 1
ATOM 2854 C CA . SER B 1 28 ? -3.939 38.594 1.001 1 85.62 28 SER B CA 1
ATOM 2855 C C . SER B 1 28 ? -4.727 38.156 -0.236 1 85.62 28 SER B C 1
ATOM 2857 O O . SER B 1 28 ? -4.746 37 -0.595 1 85.62 28 SER B O 1
ATOM 2859 N N . ARG B 1 29 ? -5.277 39.125 -0.849 1 83.44 29 ARG B N 1
ATOM 2860 C CA . ARG B 1 29 ? -6.066 38.844 -2.047 1 83.44 29 ARG B CA 1
ATOM 2861 C C . ARG B 1 29 ? -5.188 38.312 -3.162 1 83.44 29 ARG B C 1
ATOM 2863 O O . ARG B 1 29 ? -5.551 37.312 -3.807 1 83.44 29 ARG B O 1
ATOM 2870 N N . VAL B 1 30 ? -4.062 38.875 -3.344 1 85.25 30 VAL B N 1
ATOM 2871 C CA . VAL B 1 30 ? -3.152 38.438 -4.402 1 85.25 30 VAL B CA 1
ATOM 2872 C C . VAL B 1 30 ? -2.662 37.031 -4.121 1 85.25 30 VAL B C 1
ATOM 2874 O O . VAL B 1 30 ? -2.686 36.156 -5.004 1 85.25 30 VAL B O 1
ATOM 2877 N N . VAL B 1 31 ? -2.297 36.781 -2.873 1 82.12 31 VAL B N 1
ATOM 2878 C CA . VAL B 1 31 ? -1.711 35.5 -2.469 1 82.12 31 VAL B CA 1
ATOM 2879 C C . VAL B 1 31 ? -2.762 34.406 -2.559 1 82.12 31 VAL B C 1
ATOM 2881 O O . VAL B 1 31 ? -2.441 33.25 -2.863 1 82.12 31 VAL B O 1
ATOM 2884 N N . ASN B 1 32 ? -3.996 34.844 -2.422 1 74.56 32 ASN B N 1
ATOM 2885 C CA . ASN B 1 32 ? -5.066 33.844 -2.428 1 74.56 32 ASN B CA 1
ATOM 2886 C C . ASN B 1 32 ? -5.754 33.781 -3.789 1 74.56 32 ASN B C 1
ATOM 2888 O O . ASN B 1 32 ? -6.809 33.156 -3.924 1 74.56 32 ASN B O 1
ATOM 2892 N N . GLY B 1 33 ? -5.246 34.438 -4.723 1 73.69 33 GLY B N 1
ATOM 2893 C CA . GLY B 1 33 ? -5.66 34.281 -6.105 1 73.69 33 GLY B CA 1
ATOM 2894 C C . GLY B 1 33 ? -6.832 35.156 -6.48 1 73.69 33 GLY B C 1
ATOM 2895 O O . GLY B 1 33 ? -7.504 34.906 -7.488 1 73.69 33 GLY B O 1
ATOM 2896 N N . PHE B 1 34 ? -7.137 36.094 -5.652 1 72.38 34 PHE B N 1
ATOM 2897 C CA . PHE B 1 34 ? -8.219 37 -5.992 1 72.38 34 PHE B CA 1
ATOM 2898 C C . PHE B 1 34 ? -7.738 38.094 -6.953 1 72.38 34 PHE B C 1
ATOM 2900 O O . PHE B 1 34 ? -6.559 38.438 -6.953 1 72.38 34 PHE B O 1
ATOM 2907 N N . ARG B 1 35 ? -8.586 38.531 -7.785 1 82.38 35 ARG B N 1
ATOM 2908 C CA . ARG B 1 35 ? -8.242 39.531 -8.805 1 82.38 35 ARG B CA 1
ATOM 2909 C C . ARG B 1 35 ? -8.008 40.906 -8.195 1 82.38 35 ARG B C 1
ATOM 2911 O O . ARG B 1 35 ? -8.758 41.344 -7.316 1 82.38 35 ARG B O 1
ATOM 2918 N N . VAL B 1 36 ? -6.938 41.5 -8.57 1 88.81 36 VAL B N 1
ATOM 2919 C CA . VAL B 1 36 ? -6.609 42.875 -8.266 1 88.81 36 VAL B CA 1
ATOM 2920 C C . VAL B 1 36 ? -6.137 43.594 -9.531 1 88.81 36 VAL B C 1
ATOM 2922 O O . VAL B 1 36 ? -6.047 42.969 -10.602 1 88.81 36 VAL B O 1
ATOM 2925 N N . LYS B 1 37 ? -6.043 44.906 -9.484 1 90.69 37 LYS B N 1
ATOM 2926 C CA . LYS B 1 37 ? -5.504 45.625 -10.625 1 90.69 37 LYS B CA 1
ATOM 2927 C C . LYS B 1 37 ? -4.133 45.094 -11.023 1 90.69 37 LYS B C 1
ATOM 2929 O O . LYS B 1 37 ? -3.334 44.719 -10.164 1 90.69 37 LYS B O 1
ATOM 2934 N N . ASP B 1 38 ? -3.867 45.062 -12.305 1 90.88 38 ASP B N 1
ATOM 2935 C CA . ASP B 1 38 ? -2.635 44.5 -12.844 1 90.88 38 ASP B CA 1
ATOM 2936 C C . ASP B 1 38 ? -1.407 45.156 -12.211 1 90.88 38 ASP B C 1
ATOM 2938 O O . ASP B 1 38 ? -0.431 44.469 -11.891 1 90.88 38 ASP B O 1
ATOM 2942 N N . SER B 1 39 ? -1.475 46.438 -12.148 1 91.81 39 SER B N 1
ATOM 2943 C CA . SER B 1 39 ? -0.349 47.156 -11.562 1 91.81 39 SER B CA 1
ATOM 2944 C C . SER B 1 39 ? -0.081 46.719 -10.133 1 91.81 39 SER B C 1
ATOM 2946 O O . SER B 1 39 ? 1.072 46.5 -9.75 1 91.81 39 SER B O 1
ATOM 2948 N N . THR B 1 40 ? -1.09 46.5 -9.352 1 92.38 40 THR B N 1
ATOM 2949 C CA . THR B 1 40 ? -0.998 46.031 -7.969 1 92.38 40 THR B CA 1
ATOM 2950 C C . THR B 1 40 ? -0.458 44.625 -7.906 1 92.38 40 THR B C 1
ATOM 2952 O O . THR B 1 40 ? 0.388 44.312 -7.062 1 92.38 40 THR B O 1
ATOM 2955 N N . TYR B 1 41 ? -0.959 43.781 -8.727 1 93.12 41 TYR B N 1
ATOM 2956 C CA . TYR B 1 41 ? -0.523 42.406 -8.805 1 93.12 41 TYR B CA 1
ATOM 2957 C C . TYR B 1 41 ? 0.981 42.312 -9.031 1 93.12 41 TYR B C 1
ATOM 2959 O O . TYR B 1 41 ? 1.676 41.562 -8.344 1 93.12 41 TYR B O 1
ATOM 2967 N N . GLU B 1 42 ? 1.426 43.062 -9.969 1 92.44 42 GLU B N 1
ATOM 2968 C CA . GLU B 1 42 ? 2.846 43.062 -10.305 1 92.44 42 GLU B CA 1
ATOM 2969 C C . GLU B 1 42 ? 3.703 43.5 -9.125 1 92.44 42 GLU B C 1
ATOM 2971 O O . GLU B 1 42 ? 4.746 42.906 -8.844 1 92.44 42 GLU B O 1
ATOM 2976 N N . LYS B 1 43 ? 3.293 44.625 -8.523 1 93.25 43 LYS B N 1
ATOM 2977 C CA . LYS B 1 43 ? 4.023 45.125 -7.367 1 93.25 43 LYS B CA 1
ATOM 2978 C C . LYS B 1 43 ? 4.137 44.062 -6.281 1 93.25 43 LYS B C 1
ATOM 2980 O O . LYS B 1 43 ? 5.207 43.875 -5.699 1 93.25 43 LYS B O 1
ATOM 2985 N N . VAL B 1 44 ? 3.035 43.406 -6.031 1 93.69 44 VAL B N 1
ATOM 2986 C CA . VAL B 1 44 ? 2.99 42.375 -4.988 1 93.69 44 VAL B CA 1
ATOM 2987 C C . VAL B 1 44 ? 3.865 41.188 -5.387 1 93.69 44 VAL B C 1
ATOM 2989 O O . VAL B 1 44 ? 4.613 40.656 -4.559 1 93.69 44 VAL B O 1
ATOM 2992 N N . GLN B 1 45 ? 3.822 40.844 -6.566 1 91.75 45 GLN B N 1
ATOM 2993 C CA . GLN B 1 45 ? 4.625 39.719 -7.047 1 91.75 45 GLN B CA 1
ATOM 2994 C C . GLN B 1 45 ? 6.113 40 -6.926 1 91.75 45 GLN B C 1
ATOM 2996 O O . GLN B 1 45 ? 6.898 39.125 -6.543 1 91.75 45 GLN B O 1
ATOM 3001 N N . ILE B 1 46 ? 6.488 41.188 -7.352 1 91.94 46 ILE B N 1
ATOM 3002 C CA . ILE B 1 46 ? 7.879 41.625 -7.238 1 91.94 46 ILE B CA 1
ATOM 3003 C C . ILE B 1 46 ? 8.32 41.531 -5.777 1 91.94 46 ILE B C 1
ATOM 3005 O O . ILE B 1 46 ? 9.391 41 -5.473 1 91.94 46 ILE B O 1
ATOM 3009 N N . ALA B 1 47 ? 7.523 42.031 -4.914 1 92.56 47 ALA B N 1
ATOM 3010 C CA . ALA B 1 47 ? 7.828 42.031 -3.488 1 92.56 47 ALA B CA 1
ATOM 3011 C C . ALA B 1 47 ? 7.969 40.594 -2.977 1 92.56 47 ALA B C 1
ATOM 3013 O O . ALA B 1 47 ? 8.859 40.281 -2.178 1 92.56 47 ALA B O 1
ATOM 3014 N N . ILE B 1 48 ? 7.074 39.656 -3.357 1 89.56 48 ILE B N 1
ATOM 3015 C CA . ILE B 1 48 ? 7.098 38.25 -2.971 1 89.56 48 ILE B CA 1
ATOM 3016 C C . ILE B 1 48 ? 8.422 37.625 -3.395 1 89.56 48 ILE B C 1
ATOM 3018 O O . ILE B 1 48 ? 9.07 36.938 -2.605 1 89.56 48 ILE B O 1
ATOM 3022 N N . ARG B 1 49 ? 8.844 37.969 -4.504 1 87.62 49 ARG B N 1
ATOM 3023 C CA . ARG B 1 49 ? 10.086 37.406 -5.035 1 87.62 49 ARG B CA 1
ATOM 3024 C C . ARG B 1 49 ? 11.289 37.969 -4.297 1 87.62 49 ARG B C 1
ATOM 3026 O O . ARG B 1 49 ? 12.195 37.219 -3.918 1 87.62 49 ARG B O 1
ATOM 3033 N N . GLU B 1 50 ? 11.227 39.25 -4.145 1 89.56 50 GLU B N 1
ATOM 3034 C CA . GLU B 1 50 ? 12.352 39.938 -3.514 1 89.56 50 GLU B CA 1
ATOM 3035 C C . GLU B 1 50 ? 12.539 39.469 -2.072 1 89.56 50 GLU B C 1
ATOM 3037 O O . GLU B 1 50 ? 13.672 39.344 -1.592 1 89.56 50 GLU B O 1
ATOM 3042 N N . LEU B 1 51 ? 11.422 39.219 -1.46 1 90.19 51 LEU B N 1
ATOM 3043 C CA . LEU B 1 51 ? 11.477 38.844 -0.048 1 90.19 51 LEU B CA 1
ATOM 3044 C C . LEU B 1 51 ? 11.508 37.344 0.122 1 90.19 51 LEU B C 1
ATOM 3046 O O . LEU B 1 51 ? 11.625 36.844 1.243 1 90.19 51 LEU B O 1
ATOM 3050 N N . ASN B 1 52 ? 11.328 36.688 -0.97 1 83.19 52 ASN B N 1
ATOM 3051 C CA . ASN B 1 52 ? 11.195 35.25 -0.94 1 83.19 52 ASN B CA 1
ATOM 3052 C C . ASN B 1 52 ? 10.086 34.812 0.004 1 83.19 52 ASN B C 1
ATOM 3054 O O . ASN B 1 52 ? 10.289 33.906 0.842 1 83.19 52 ASN B O 1
ATOM 3058 N N . TYR B 1 53 ? 9.031 35.625 -0.139 1 83.19 53 TYR B N 1
ATOM 3059 C CA . TYR B 1 53 ? 7.871 35.375 0.705 1 83.19 53 TYR B CA 1
ATOM 3060 C C . TYR B 1 53 ? 7.152 34.094 0.249 1 83.19 53 TYR B C 1
ATOM 3062 O O . TYR B 1 53 ? 6.91 33.906 -0.946 1 83.19 53 TYR B O 1
ATOM 3070 N N . GLN B 1 54 ? 6.918 33.188 1.248 1 78 54 GLN B N 1
ATOM 3071 C CA . GLN B 1 54 ? 6.094 32.031 1.015 1 78 54 GLN B CA 1
ATOM 3072 C C . GLN B 1 54 ? 4.867 32 1.921 1 78 54 GLN B C 1
ATOM 3074 O O . GLN B 1 54 ? 4.984 32.188 3.137 1 78 54 GLN B O 1
ATOM 3079 N N . PRO B 1 55 ? 3.676 31.938 1.221 1 77.56 55 PRO B N 1
ATOM 3080 C CA . PRO B 1 55 ? 2.473 31.859 2.051 1 77.56 55 PRO B CA 1
ATOM 3081 C C . PRO B 1 55 ? 2.518 30.719 3.055 1 77.56 55 PRO B C 1
ATOM 3083 O O . PRO B 1 55 ? 3.031 29.641 2.744 1 77.56 55 PRO B O 1
ATOM 3086 N N . ASP B 1 56 ? 2.113 31.047 4.258 1 78.31 56 ASP B N 1
ATOM 3087 C CA . ASP B 1 56 ? 1.99 30.047 5.316 1 78.31 56 ASP B CA 1
ATOM 3088 C C . ASP B 1 56 ? 0.613 29.391 5.289 1 78.31 56 ASP B C 1
ATOM 3090 O O . ASP B 1 56 ? -0.341 29.906 5.871 1 78.31 56 ASP B O 1
ATOM 3094 N N . GLU B 1 57 ? 0.564 28.281 4.562 1 77.19 57 GLU B N 1
ATOM 3095 C CA . GLU B 1 57 ? -0.714 27.594 4.391 1 77.19 57 GLU B CA 1
ATOM 3096 C C . GLU B 1 57 ? -1.243 27.078 5.723 1 77.19 57 GLU B C 1
ATOM 3098 O O . GLU B 1 57 ? -2.457 26.969 5.914 1 77.19 57 GLU B O 1
ATOM 3103 N N . TYR B 1 58 ? -0.346 26.797 6.504 1 77.69 58 TYR B N 1
ATOM 3104 C CA . TYR B 1 58 ? -0.749 26.344 7.832 1 77.69 58 TYR B CA 1
ATOM 3105 C C . TYR B 1 58 ? -1.459 27.453 8.586 1 77.69 58 TYR B C 1
ATOM 3107 O O . TYR B 1 58 ? -2.523 27.234 9.172 1 77.69 58 TYR B O 1
ATOM 3115 N N . ALA B 1 59 ? -0.909 28.641 8.562 1 75.69 59 ALA B N 1
ATOM 3116 C CA . ALA B 1 59 ? -1.521 29.797 9.203 1 75.69 59 ALA B CA 1
ATOM 3117 C C . ALA B 1 59 ? -2.85 30.156 8.547 1 75.69 59 ALA B C 1
ATOM 3119 O O . ALA B 1 59 ? -3.801 30.562 9.227 1 75.69 59 ALA B O 1
ATOM 3120 N N . ARG B 1 60 ? -2.824 30 7.32 1 76.94 60 ARG B N 1
ATOM 3121 C CA . ARG B 1 60 ? -4.047 30.266 6.574 1 76.94 60 ARG B CA 1
ATOM 3122 C C . ARG B 1 60 ? -5.164 29.312 6.992 1 76.94 60 ARG B C 1
ATOM 3124 O O . ARG B 1 60 ? -6.332 29.703 7.059 1 76.94 60 ARG B O 1
ATOM 3131 N N . GLY B 1 61 ? -4.816 28.109 7.176 1 77.88 61 GLY B N 1
ATOM 3132 C CA . GLY B 1 61 ? -5.785 27.109 7.602 1 77.88 61 GLY B CA 1
ATOM 3133 C C . GLY B 1 61 ? -6.461 27.469 8.914 1 77.88 61 GLY B C 1
ATOM 3134 O O . GLY B 1 61 ? -7.648 27.172 9.102 1 77.88 61 GLY B O 1
ATOM 3135 N N . LEU B 1 62 ? -5.746 28.141 9.727 1 74.62 62 LEU B N 1
ATOM 3136 C CA . LEU B 1 62 ? -6.316 28.578 11 1 74.62 62 LEU B CA 1
ATOM 3137 C C . LEU B 1 62 ? -7.398 29.625 10.773 1 74.62 62 LEU B C 1
ATOM 3139 O O . LEU B 1 62 ? -8.453 29.578 11.414 1 74.62 62 LEU B O 1
ATOM 3143 N N . LYS B 1 63 ? -7.109 30.469 9.844 1 71.25 63 LYS B N 1
ATOM 3144 C CA . LYS B 1 63 ? -8.047 31.547 9.555 1 71.25 63 LYS B CA 1
ATOM 3145 C C . LYS B 1 63 ? -9.305 31.031 8.867 1 71.25 63 LYS B C 1
ATOM 3147 O O . LYS B 1 63 ? -10.414 31.469 9.172 1 71.25 63 LYS B O 1
ATOM 3152 N N . THR B 1 64 ? -9.062 30.109 8.016 1 74.75 64 THR B N 1
ATOM 3153 C CA . THR B 1 64 ? -10.172 29.609 7.215 1 74.75 64 THR B CA 1
ATOM 3154 C C . THR B 1 64 ? -10.812 28.391 7.871 1 74.75 64 THR B C 1
ATOM 3156 O O . THR B 1 64 ? -11.875 27.938 7.445 1 74.75 64 THR B O 1
ATOM 3159 N N . ASN B 1 65 ? -10.203 27.891 8.867 1 76.31 65 ASN B N 1
ATOM 3160 C CA . ASN B 1 65 ? -10.625 26.672 9.539 1 76.31 65 ASN B CA 1
ATOM 3161 C C . ASN B 1 65 ? -10.633 25.484 8.586 1 76.31 65 ASN B C 1
ATOM 3163 O O . ASN B 1 65 ? -11.57 24.688 8.602 1 76.31 65 ASN B O 1
ATOM 3167 N N . ARG B 1 66 ? -9.664 25.547 7.668 1 82.69 66 ARG B N 1
ATOM 3168 C CA . ARG B 1 66 ? -9.469 24.469 6.707 1 82.69 66 ARG B CA 1
ATOM 3169 C C . ARG B 1 66 ? -7.996 24.094 6.602 1 82.69 66 ARG B C 1
ATOM 3171 O O . ARG B 1 66 ? -7.141 24.953 6.395 1 82.69 66 ARG B O 1
ATOM 3178 N N . SER B 1 67 ? -7.73 22.844 6.742 1 87.88 67 SER B N 1
ATOM 3179 C CA . SER B 1 67 ? -6.344 22.391 6.656 1 87.88 67 SER B CA 1
ATOM 3180 C C . SER B 1 67 ? -6.027 21.844 5.27 1 87.88 67 SER B C 1
ATOM 3182 O O . SER B 1 67 ? -4.859 21.641 4.926 1 87.88 67 SER B O 1
ATOM 3184 N N . ASN B 1 68 ? -7.062 21.562 4.457 1 92.5 68 ASN B N 1
ATOM 3185 C CA . ASN B 1 68 ? -6.941 20.891 3.166 1 92.5 68 ASN B CA 1
ATOM 3186 C C . ASN B 1 68 ? -6.289 19.516 3.305 1 92.5 68 ASN B C 1
ATOM 3188 O O . ASN B 1 68 ? -5.445 19.141 2.49 1 92.5 68 ASN B O 1
ATOM 3192 N N . ILE B 1 69 ? -6.648 18.859 4.41 1 94.19 69 ILE B N 1
ATOM 3193 C CA . ILE B 1 69 ? -6.188 17.5 4.672 1 94.19 69 ILE B CA 1
ATOM 3194 C C . ILE B 1 69 ? -7.387 16.578 4.832 1 94.19 69 ILE B C 1
ATOM 3196 O O . ILE B 1 69 ? -8.367 16.922 5.496 1 94.19 69 ILE B O 1
ATOM 3200 N N . VAL B 1 70 ? -7.332 15.508 4.121 1 96.75 70 VAL B N 1
ATOM 3201 C CA . VAL B 1 70 ? -8.281 14.414 4.289 1 96.75 70 VAL B CA 1
ATOM 3202 C C . VAL B 1 70 ? -7.574 13.195 4.867 1 96.75 70 VAL B C 1
ATOM 3204 O O . VAL B 1 70 ? -6.445 12.883 4.48 1 96.75 70 VAL B O 1
ATOM 3207 N N . ALA B 1 71 ? -8.234 12.547 5.801 1 96.88 71 ALA B N 1
ATOM 3208 C CA . ALA B 1 71 ? -7.672 11.328 6.375 1 96.88 71 ALA B CA 1
ATOM 3209 C C . ALA B 1 71 ? -8.328 10.086 5.773 1 96.88 71 ALA B C 1
ATOM 3211 O O . ALA B 1 71 ? -9.531 10.07 5.535 1 96.88 71 ALA B O 1
ATOM 3212 N N . LEU B 1 72 ? -7.512 9.141 5.516 1 97.5 72 LEU B N 1
ATOM 3213 C CA . LEU B 1 72 ? -7.965 7.812 5.105 1 97.5 72 LEU B CA 1
ATOM 3214 C C . LEU B 1 72 ? -7.688 6.781 6.191 1 97.5 72 LEU B C 1
ATOM 3216 O O . LEU B 1 72 ? -6.531 6.527 6.531 1 97.5 72 LEU B O 1
ATOM 3220 N N . ILE B 1 73 ? -8.727 6.234 6.762 1 95.31 73 ILE B N 1
ATOM 3221 C CA . ILE B 1 73 ? -8.609 5.172 7.754 1 95.31 73 ILE B CA 1
ATOM 3222 C C . ILE B 1 73 ? -8.828 3.814 7.09 1 95.31 73 ILE B C 1
ATOM 3224 O O . ILE B 1 73 ? -9.898 3.557 6.535 1 95.31 73 ILE B O 1
ATOM 3228 N N . VAL B 1 74 ? -7.836 2.99 7.109 1 95.38 74 VAL B N 1
ATOM 3229 C CA . VAL B 1 74 ? -7.91 1.663 6.508 1 95.38 74 VAL B CA 1
ATOM 3230 C C . VAL B 1 74 ? -7.461 0.609 7.516 1 95.38 74 VAL B C 1
ATOM 3232 O O . VAL B 1 74 ? -6.77 0.925 8.484 1 95.38 74 VAL B O 1
ATOM 3235 N N . PRO B 1 75 ? -7.805 -0.659 7.238 1 93.94 75 PRO B N 1
ATOM 3236 C CA . PRO B 1 75 ? -7.25 -1.717 8.086 1 93.94 75 PRO B CA 1
ATOM 3237 C C . PRO B 1 75 ? -5.727 -1.774 8.039 1 93.94 75 PRO B C 1
ATOM 3239 O O . PRO B 1 75 ? -5.074 -1.807 9.086 1 93.94 75 PRO B O 1
ATOM 3242 N N . THR B 1 76 ? -5.176 -1.794 6.859 1 96.31 76 THR B N 1
ATOM 3243 C CA . THR B 1 76 ? -3.732 -1.738 6.66 1 96.31 76 THR B CA 1
ATOM 3244 C C . THR B 1 76 ? -3.398 -1.294 5.238 1 96.31 76 THR B C 1
ATOM 3246 O O . THR B 1 76 ? -3.891 -1.876 4.27 1 96.31 76 THR B O 1
ATOM 3249 N N . ILE B 1 77 ? -2.543 -0.344 5.09 1 97.69 77 ILE B N 1
ATOM 3250 C CA . ILE B 1 77 ? -2.156 0.169 3.779 1 97.69 77 ILE B CA 1
ATOM 3251 C C . ILE B 1 77 ? -1.307 -0.868 3.049 1 97.69 77 ILE B C 1
ATOM 3253 O O . ILE B 1 77 ? -1.078 -0.753 1.843 1 97.69 77 ILE B O 1
ATOM 3257 N N . TRP B 1 78 ? -0.831 -1.879 3.797 1 97.81 78 TRP B N 1
ATOM 3258 C CA . TRP B 1 78 ? 0.029 -2.918 3.238 1 97.81 78 TRP B CA 1
ATOM 3259 C C . TRP B 1 78 ? -0.757 -3.83 2.305 1 97.81 78 TRP B C 1
ATOM 3261 O O . TRP B 1 78 ? -0.199 -4.383 1.353 1 97.81 78 TRP B O 1
ATOM 3271 N N . HIS B 1 79 ? -2.049 -3.953 2.463 1 97.38 79 HIS B N 1
ATOM 3272 C CA . HIS B 1 79 ? -2.93 -4.766 1.629 1 97.38 79 HIS B CA 1
ATOM 3273 C C . HIS B 1 79 ? -3.154 -4.113 0.27 1 97.38 79 HIS B C 1
ATOM 3275 O O . HIS B 1 79 ? -3.484 -2.926 0.193 1 97.38 79 HIS B O 1
ATOM 3281 N N . PRO B 1 80 ? -3.072 -4.891 -0.8 1 98.19 80 PRO B N 1
ATOM 3282 C CA . PRO B 1 80 ? -3.082 -4.293 -2.137 1 98.19 80 PRO B CA 1
ATOM 3283 C C . PRO B 1 80 ? -4.391 -3.566 -2.447 1 98.19 80 PRO B C 1
ATOM 3285 O O . PRO B 1 80 ? -4.395 -2.594 -3.205 1 98.19 80 PRO B O 1
ATOM 3288 N N . PHE B 1 81 ? -5.512 -4.004 -1.894 1 97.69 81 PHE B N 1
ATOM 3289 C CA . PHE B 1 81 ? -6.766 -3.293 -2.115 1 97.69 81 PHE B CA 1
ATOM 3290 C C . PHE B 1 81 ? -6.695 -1.879 -1.554 1 97.69 81 PHE B C 1
ATOM 3292 O O . PHE B 1 81 ? -7.027 -0.914 -2.244 1 97.69 81 PHE B O 1
ATOM 3299 N N . PHE B 1 82 ? -6.207 -1.8 -0.391 1 97.81 82 PHE B N 1
ATOM 3300 C CA . PHE B 1 82 ? -6.203 -0.525 0.318 1 97.81 82 PHE B CA 1
ATOM 3301 C C . PHE B 1 82 ? -5.094 0.382 -0.205 1 97.81 82 PHE B C 1
ATOM 3303 O O . PHE B 1 82 ? -5.262 1.602 -0.263 1 97.81 82 PHE B O 1
ATOM 3310 N N . SER B 1 83 ? -3.977 -0.175 -0.564 1 98.5 83 SER B N 1
ATOM 3311 C CA . SER B 1 83 ? -2.906 0.649 -1.113 1 98.5 83 SER B CA 1
ATOM 3312 C C . SER B 1 83 ? -3.285 1.213 -2.479 1 98.5 83 SER B C 1
ATOM 3314 O O . SER B 1 83 ? -3.018 2.381 -2.771 1 98.5 83 SER B O 1
ATOM 3316 N N . GLN B 1 84 ? -3.889 0.368 -3.324 1 98.62 84 GLN B N 1
ATOM 3317 C CA . GLN B 1 84 ? -4.383 0.863 -4.605 1 98.62 84 GLN B CA 1
ATOM 3318 C C . GLN B 1 84 ? -5.434 1.953 -4.402 1 98.62 84 GLN B C 1
ATOM 3320 O O . GLN B 1 84 ? -5.395 2.988 -5.07 1 98.62 84 GLN B O 1
ATOM 3325 N N . PHE B 1 85 ? -6.352 1.67 -3.51 1 98.69 85 PHE B N 1
ATOM 3326 C CA . PHE B 1 85 ? -7.391 2.646 -3.197 1 98.69 85 PHE B CA 1
ATOM 3327 C C . PHE B 1 85 ? -6.773 3.959 -2.727 1 98.69 85 PHE B C 1
ATOM 3329 O O . PHE B 1 85 ? -7.129 5.031 -3.223 1 98.69 85 PHE B O 1
ATOM 3336 N N . ALA B 1 86 ? -5.844 3.854 -1.815 1 98.69 86 ALA B N 1
ATOM 3337 C CA . ALA B 1 86 ? -5.164 5.027 -1.271 1 98.69 86 ALA B CA 1
ATOM 3338 C C . ALA B 1 86 ? -4.434 5.797 -2.369 1 98.69 86 ALA B C 1
ATOM 3340 O O . ALA B 1 86 ? -4.414 7.027 -2.365 1 98.69 86 ALA B O 1
ATOM 3341 N N . TYR B 1 87 ? -3.799 5.078 -3.275 1 98.69 87 TYR B N 1
ATOM 3342 C CA . TYR B 1 87 ? -3.129 5.711 -4.406 1 98.69 87 TYR B CA 1
ATOM 3343 C C . TYR B 1 87 ? -4.098 6.59 -5.191 1 98.69 87 TYR B C 1
ATOM 3345 O O . TYR B 1 87 ? -3.818 7.766 -5.434 1 98.69 87 TYR B O 1
ATOM 3353 N N . HIS B 1 88 ? -5.207 6.031 -5.523 1 98.69 88 HIS B N 1
ATOM 3354 C CA . HIS B 1 88 ? -6.172 6.754 -6.344 1 98.69 88 HIS B CA 1
ATOM 3355 C C . HIS B 1 88 ? -6.832 7.883 -5.559 1 98.69 88 HIS B C 1
ATOM 3357 O O . HIS B 1 88 ? -7.133 8.938 -6.117 1 98.69 88 HIS B O 1
ATOM 3363 N N . VAL B 1 89 ? -7.07 7.684 -4.242 1 98.81 89 VAL B N 1
ATOM 3364 C CA . VAL B 1 89 ? -7.602 8.742 -3.395 1 98.81 89 VAL B CA 1
ATOM 3365 C C . VAL B 1 89 ? -6.629 9.922 -3.365 1 98.81 89 VAL B C 1
ATOM 3367 O O . VAL B 1 89 ? -7.035 11.07 -3.531 1 98.81 89 VAL B O 1
ATOM 3370 N N . GLU B 1 90 ? -5.363 9.633 -3.125 1 98.56 90 GLU B N 1
ATOM 3371 C CA . GLU B 1 90 ? -4.344 10.68 -3.059 1 98.56 90 GLU B CA 1
ATOM 3372 C C . GLU B 1 90 ? -4.273 11.461 -4.363 1 98.56 90 GLU B C 1
ATOM 3374 O O . GLU B 1 90 ? -4.215 12.695 -4.352 1 98.56 90 GLU B O 1
ATOM 3379 N N . LYS B 1 91 ? -4.305 10.758 -5.484 1 97.38 91 LYS B N 1
ATOM 3380 C CA . LYS B 1 91 ? -4.238 11.414 -6.789 1 97.38 91 LYS B CA 1
ATOM 3381 C C . LYS B 1 91 ? -5.453 12.312 -7.012 1 97.38 91 LYS B C 1
ATOM 3383 O O . LYS B 1 91 ? -5.316 13.438 -7.492 1 97.38 91 LYS B O 1
ATOM 3388 N N . GLU B 1 92 ? -6.602 11.805 -6.656 1 98.12 92 GLU B N 1
ATOM 3389 C CA . GLU B 1 92 ? -7.82 12.594 -6.812 1 98.12 92 GLU B CA 1
ATOM 3390 C C . GLU B 1 92 ? -7.809 13.812 -5.891 1 98.12 92 GLU B C 1
ATOM 3392 O O . GLU B 1 92 ? -8.188 14.914 -6.301 1 98.12 92 GLU B O 1
ATOM 3397 N N . LEU B 1 93 ? -7.41 13.633 -4.648 1 97.5 93 LEU B N 1
ATOM 3398 C CA . LEU B 1 93 ? -7.32 14.719 -3.686 1 97.5 93 LEU B CA 1
ATOM 3399 C C . LEU B 1 93 ? -6.348 15.797 -4.164 1 97.5 93 LEU B C 1
ATOM 3401 O O . LEU B 1 93 ? -6.578 16.984 -3.959 1 97.5 93 LEU B O 1
ATOM 3405 N N . GLN B 1 94 ? -5.266 15.344 -4.738 1 94.25 94 GLN B N 1
ATOM 3406 C CA . GLN B 1 94 ? -4.281 16.281 -5.266 1 94.25 94 GLN B CA 1
ATOM 3407 C C . GLN B 1 94 ? -4.918 17.234 -6.281 1 94.25 94 GLN B C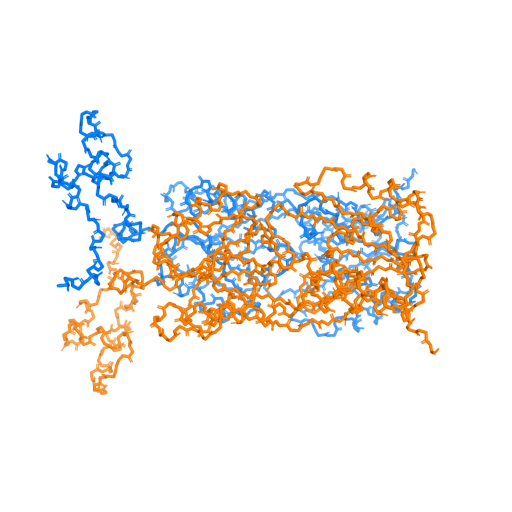 1
ATOM 3409 O O . GLN B 1 94 ? -4.605 18.422 -6.305 1 94.25 94 GLN B O 1
ATOM 3414 N N . GLN B 1 95 ? -5.809 16.734 -7.094 1 93.5 95 GLN B N 1
ATOM 3415 C CA . GLN B 1 95 ? -6.504 17.547 -8.086 1 93.5 95 GLN B CA 1
ATOM 3416 C C . GLN B 1 95 ? -7.367 18.609 -7.41 1 93.5 95 GLN B C 1
ATOM 3418 O O . GLN B 1 95 ? -7.652 19.656 -8 1 93.5 95 GLN B O 1
ATOM 3423 N N . HIS B 1 96 ? -7.742 18.359 -6.176 1 93.5 96 HIS B N 1
ATOM 3424 C CA . HIS B 1 96 ? -8.539 19.312 -5.398 1 93.5 96 HIS B CA 1
ATOM 3425 C C . HIS B 1 96 ? -7.664 20.125 -4.453 1 93.5 96 HIS B C 1
ATOM 3427 O O . HIS B 1 96 ? -8.18 20.844 -3.6 1 93.5 96 HIS B O 1
ATOM 3433 N N . HIS B 1 97 ? -6.316 19.906 -4.555 1 90.81 97 HIS B N 1
ATOM 3434 C CA . HIS B 1 97 ? -5.34 20.594 -3.723 1 90.81 97 HIS B CA 1
ATOM 3435 C C . HIS B 1 97 ? -5.477 20.188 -2.26 1 90.81 97 HIS B C 1
ATOM 3437 O O . HIS B 1 97 ? -5.387 21.031 -1.365 1 90.81 97 HIS B O 1
ATOM 3443 N N . TYR B 1 98 ? -5.859 18.969 -2.039 1 94.38 98 TYR B N 1
ATOM 3444 C CA . TYR B 1 98 ? -5.891 18.359 -0.713 1 94.38 98 TYR B CA 1
ATOM 3445 C C . TYR B 1 98 ? -4.742 17.375 -0.536 1 94.38 98 TYR B C 1
ATOM 3447 O O . TYR B 1 98 ? -4.215 16.844 -1.516 1 94.38 98 TYR B O 1
ATOM 3455 N N . LYS B 1 99 ? -4.398 17.172 0.704 1 95.06 99 LYS B N 1
ATOM 3456 C CA . LYS B 1 99 ? -3.383 16.203 1.093 1 95.06 99 LYS B CA 1
ATOM 3457 C C . LYS B 1 99 ? -4.012 15 1.79 1 95.06 99 LYS B C 1
ATOM 3459 O O . LYS B 1 99 ? -5.113 15.102 2.34 1 95.06 99 LYS B O 1
ATOM 3464 N N . LEU B 1 100 ? -3.256 13.922 1.758 1 97.94 100 LEU B N 1
ATOM 3465 C CA . LEU B 1 100 ? -3.822 12.688 2.303 1 97.94 100 LEU B CA 1
ATOM 3466 C C . LEU B 1 100 ? -3.02 12.211 3.508 1 97.94 100 LEU B C 1
ATOM 3468 O O . LEU B 1 100 ? -1.814 11.977 3.402 1 97.94 100 LEU B O 1
ATOM 3472 N N . LEU B 1 101 ? -3.738 12.07 4.633 1 97.25 101 LEU B N 1
ATOM 3473 C CA . LEU B 1 101 ? -3.207 11.422 5.828 1 97.25 101 LEU B CA 1
ATOM 3474 C C . LEU B 1 101 ? -3.639 9.961 5.887 1 97.25 101 LEU B C 1
ATOM 3476 O O . LEU B 1 101 ? -4.801 9.641 5.621 1 97.25 101 LEU B O 1
ATOM 3480 N N . ILE B 1 102 ? -2.691 9.086 6.219 1 97.75 102 ILE B N 1
ATOM 3481 C CA . ILE B 1 102 ? -3.021 7.664 6.281 1 97.75 102 ILE B CA 1
ATOM 3482 C C . ILE B 1 102 ? -3.104 7.219 7.742 1 97.75 102 ILE B C 1
ATOM 3484 O O . ILE B 1 102 ? -2.244 7.574 8.555 1 97.75 102 ILE B O 1
ATOM 3488 N N . CYS B 1 103 ? -4.113 6.445 8.055 1 96.25 103 CYS B N 1
ATOM 3489 C CA . CYS B 1 103 ? -4.312 5.844 9.367 1 96.25 103 CYS B CA 1
ATOM 3490 C C . CYS B 1 103 ? -4.559 4.344 9.25 1 96.25 103 CYS B C 1
ATOM 3492 O O . CYS B 1 103 ? -5.543 3.92 8.641 1 96.25 103 CYS B O 1
ATOM 3494 N N . ASN B 1 104 ? -3.678 3.564 9.828 1 96.56 104 ASN B N 1
ATOM 3495 C CA . ASN B 1 104 ? -3.85 2.117 9.875 1 96.56 104 ASN B CA 1
ATOM 3496 C C . ASN B 1 104 ? -4.555 1.677 11.148 1 96.56 104 ASN B C 1
ATOM 3498 O O . ASN B 1 104 ? -3.949 1.662 12.227 1 96.56 104 ASN B O 1
ATOM 3502 N N . ALA B 1 105 ? -5.762 1.19 11.047 1 92.5 105 ALA B N 1
ATOM 3503 C CA . ALA B 1 105 ? -6.562 0.848 12.219 1 92.5 105 ALA B CA 1
ATOM 3504 C C . ALA B 1 105 ? -6.27 -0.576 12.68 1 92.5 105 ALA B C 1
ATOM 3506 O O . ALA B 1 105 ? -6.598 -0.944 13.812 1 92.5 105 ALA B O 1
ATOM 3507 N N . ASP B 1 106 ? -5.691 -1.41 11.828 1 88.06 106 ASP B N 1
ATOM 3508 C CA . ASP B 1 106 ? -5.309 -2.787 12.125 1 88.06 106 ASP B CA 1
ATOM 3509 C C . ASP B 1 106 ? -6.5 -3.588 12.648 1 88.06 106 ASP B C 1
ATOM 3511 O O . ASP B 1 106 ? -6.363 -4.383 13.578 1 88.06 106 ASP B O 1
ATOM 3515 N N . GLY B 1 107 ? -7.652 -3.254 12.211 1 79.12 107 GLY B N 1
ATOM 3516 C CA . GLY B 1 107 ? -8.844 -3.986 12.594 1 79.12 107 GLY B CA 1
ATOM 3517 C C . GLY B 1 107 ? -9.242 -3.76 14.047 1 79.12 107 GLY B C 1
ATOM 3518 O O . GLY B 1 107 ? -9.992 -4.547 14.617 1 79.12 107 GLY B O 1
ATOM 3519 N N . ASP B 1 108 ? -8.711 -2.744 14.648 1 82.5 108 ASP B N 1
ATOM 3520 C CA . ASP B 1 108 ? -8.969 -2.439 16.047 1 82.5 108 ASP B CA 1
ATOM 3521 C C . ASP B 1 108 ? -9.852 -1.201 16.188 1 82.5 108 ASP B C 1
ATOM 3523 O O . ASP B 1 108 ? -9.445 -0.098 15.82 1 82.5 108 ASP B O 1
ATOM 3527 N N . ALA B 1 109 ? -10.945 -1.391 16.844 1 79.44 109 ALA B N 1
ATOM 3528 C CA . ALA B 1 109 ? -11.914 -0.311 17 1 79.44 109 ALA B CA 1
ATOM 3529 C C . ALA B 1 109 ? -11.352 0.815 17.859 1 79.44 109 ALA B C 1
ATOM 3531 O O . ALA B 1 109 ? -11.625 1.991 17.625 1 79.44 109 ALA B O 1
ATOM 3532 N N . SER B 1 110 ? -10.617 0.414 18.812 1 82.38 110 SER B N 1
ATOM 3533 C CA . SER B 1 110 ? -10.031 1.425 19.688 1 82.38 110 SER B CA 1
ATOM 3534 C C . SER B 1 110 ? -9.086 2.338 18.906 1 82.38 110 SER B C 1
ATOM 3536 O O . SER B 1 110 ? -9.055 3.549 19.141 1 82.38 110 SER B O 1
ATOM 3538 N N . ASN B 1 111 ? -8.375 1.756 17.969 1 85.31 111 ASN B N 1
ATOM 3539 C CA . ASN B 1 111 ? -7.496 2.555 17.109 1 85.31 111 ASN B CA 1
ATOM 3540 C C . ASN B 1 111 ? -8.289 3.521 16.25 1 85.31 111 ASN B C 1
ATOM 3542 O O . ASN B 1 111 ? -7.895 4.676 16.062 1 85.31 111 ASN B O 1
ATOM 3546 N N . GLU B 1 112 ? -9.359 3.02 15.766 1 85.75 112 GLU B N 1
ATOM 3547 C CA . GLU B 1 112 ? -10.195 3.854 14.906 1 85.75 112 GLU B CA 1
ATOM 3548 C C . GLU B 1 112 ? -10.703 5.082 15.656 1 85.75 112 GLU B C 1
ATOM 3550 O O . GLU B 1 112 ? -10.664 6.195 15.141 1 85.75 112 GLU B O 1
ATOM 3555 N N . ILE B 1 113 ? -11.117 4.895 16.844 1 82.81 113 ILE B N 1
ATOM 3556 C CA . ILE B 1 113 ? -11.641 5.973 17.672 1 82.81 113 ILE B CA 1
ATOM 3557 C C . ILE B 1 113 ? -10.516 6.961 18 1 82.81 113 ILE B C 1
ATOM 3559 O O . ILE B 1 113 ? -10.719 8.18 17.938 1 82.81 113 ILE B O 1
ATOM 3563 N N . GLU B 1 114 ? -9.438 6.387 18.297 1 83.44 114 GLU B N 1
ATOM 3564 C CA . GLU B 1 114 ? -8.289 7.234 18.594 1 83.44 114 GLU B CA 1
ATOM 3565 C C . GLU B 1 114 ? -7.926 8.109 17.391 1 83.44 114 GLU B C 1
ATOM 3567 O O . GLU B 1 114 ? -7.629 9.297 17.562 1 83.44 114 GLU B O 1
ATOM 3572 N N . TYR B 1 115 ? -8.008 7.512 16.281 1 86.25 115 TYR B N 1
ATOM 3573 C CA . TYR B 1 115 ? -7.711 8.273 15.07 1 86.25 115 TYR B CA 1
ATOM 3574 C C . TYR B 1 115 ? -8.742 9.383 14.859 1 86.25 115 TYR B C 1
ATOM 3576 O O . TYR B 1 115 ? -8.383 10.516 14.531 1 86.25 115 TYR B O 1
ATOM 3584 N N . ILE B 1 116 ? -9.93 9.031 15.031 1 84 116 ILE B N 1
ATOM 3585 C CA . ILE B 1 116 ? -10.992 10 14.805 1 84 116 ILE B CA 1
ATOM 3586 C C . ILE B 1 116 ? -10.812 11.188 15.75 1 84 116 ILE B C 1
ATOM 3588 O O . ILE B 1 116 ? -10.93 12.344 15.336 1 84 116 ILE B O 1
ATOM 3592 N N . GLU B 1 117 ? -10.492 10.969 16.969 1 81.5 117 GLU B N 1
ATOM 3593 C CA . GLU B 1 117 ? -10.258 12.031 17.938 1 81.5 117 GLU B CA 1
ATOM 3594 C C . GLU B 1 117 ? -9.055 12.875 17.562 1 81.5 117 GLU B C 1
ATOM 3596 O O . GLU B 1 117 ? -9.109 14.109 17.625 1 81.5 117 GLU B O 1
ATOM 3601 N N . MET B 1 118 ? -8.07 12.195 17.172 1 81.44 118 MET B N 1
ATOM 3602 C CA . MET B 1 118 ? -6.855 12.883 16.75 1 81.44 118 MET B CA 1
ATOM 3603 C C . MET B 1 118 ? -7.133 13.766 15.523 1 81.44 118 MET B C 1
ATOM 3605 O O . MET B 1 118 ? -6.672 14.906 15.461 1 81.44 118 MET B O 1
ATOM 3609 N N . LEU B 1 119 ? -7.883 13.312 14.648 1 83.12 119 LEU B N 1
ATOM 3610 C CA . LEU B 1 119 ? -8.18 14.008 13.398 1 83.12 119 LEU B CA 1
ATOM 3611 C C . LEU B 1 119 ? -9.039 15.242 13.656 1 83.12 119 LEU B C 1
ATOM 3613 O O . LEU B 1 119 ? -8.852 16.281 13.016 1 83.12 119 LEU B O 1
ATOM 3617 N N . LYS B 1 120 ? -9.898 15.109 14.57 1 80 120 LYS B N 1
ATOM 3618 C CA . LYS B 1 120 ? -10.711 16.25 14.984 1 80 120 LYS B CA 1
ATOM 3619 C C . LYS B 1 120 ? -9.844 17.359 15.57 1 80 120 LYS B C 1
ATOM 3621 O O . LYS B 1 120 ? -9.992 18.531 15.203 1 80 120 LYS B O 1
ATOM 3626 N N . LYS B 1 121 ? -8.945 16.953 16.328 1 78 121 LYS B N 1
ATOM 3627 C CA . LYS B 1 121 ? -8.07 17.891 17.016 1 78 121 LYS B CA 1
ATOM 3628 C C . LYS B 1 121 ? -7.125 18.594 16.031 1 78 121 LYS B C 1
ATOM 3630 O O . LYS B 1 121 ? -6.629 19.688 16.312 1 78 121 LYS B O 1
ATOM 3635 N N . ASN B 1 122 ? -6.965 17.969 14.891 1 82.12 122 ASN B N 1
ATOM 3636 C CA . ASN B 1 122 ? -5.992 18.5 13.938 1 82.12 122 ASN B CA 1
ATOM 3637 C C . ASN B 1 122 ? -6.68 19.172 12.766 1 82.12 122 ASN B C 1
ATOM 3639 O O . ASN B 1 122 ? -6.039 19.484 11.758 1 82.12 122 ASN B O 1
ATOM 3643 N N . LYS B 1 123 ? -7.949 19.312 12.836 1 83.12 123 LYS B N 1
ATOM 3644 C CA . LYS B 1 123 ? -8.758 20.078 11.898 1 83.12 123 LYS B CA 1
ATOM 3645 C C . LYS B 1 123 ? -8.703 19.484 10.492 1 83.12 123 LYS B C 1
ATOM 3647 O O . LYS B 1 123 ? -8.547 20.203 9.508 1 83.12 123 LYS B O 1
ATOM 3652 N N . VAL B 1 124 ? -8.68 18.172 10.406 1 90.44 124 VAL B N 1
ATOM 3653 C CA . VAL B 1 124 ? -8.844 17.547 9.102 1 90.44 124 VAL B CA 1
ATOM 3654 C C . VAL B 1 124 ? -10.211 17.906 8.523 1 90.44 124 VAL B C 1
ATOM 3656 O O . VAL B 1 124 ? -11.188 18.016 9.266 1 90.44 124 VAL B O 1
ATOM 3659 N N . ASP B 1 125 ? -10.227 18.047 7.266 1 92.88 125 ASP B N 1
ATOM 3660 C CA . ASP B 1 125 ? -11.453 18.547 6.656 1 92.88 125 ASP B CA 1
ATOM 3661 C C . ASP B 1 125 ? -12.453 17.422 6.43 1 92.88 125 ASP B C 1
ATOM 3663 O O . ASP B 1 125 ? -13.648 17.656 6.273 1 92.88 125 ASP B O 1
ATOM 3667 N N . GLY B 1 126 ? -12.016 16.234 6.395 1 93.5 126 GLY B N 1
ATOM 3668 C CA . GLY B 1 126 ? -12.891 15.086 6.168 1 93.5 126 GLY B CA 1
ATOM 3669 C C . GLY B 1 126 ? -12.172 13.758 6.281 1 93.5 126 GLY B C 1
ATOM 3670 O O . GLY B 1 126 ? -10.945 13.711 6.348 1 93.5 126 GLY B O 1
ATOM 3671 N N . ILE B 1 127 ? -13.031 12.688 6.316 1 93.69 127 ILE B N 1
ATOM 3672 C CA . ILE B 1 127 ? -12.508 11.336 6.484 1 93.69 127 ILE B CA 1
ATOM 3673 C C . ILE B 1 127 ? -13.117 10.414 5.441 1 93.69 127 ILE B C 1
ATOM 3675 O O . ILE B 1 127 ? -14.312 10.477 5.168 1 93.69 127 ILE B O 1
ATOM 3679 N N . ILE B 1 128 ? -12.281 9.625 4.828 1 95.19 128 ILE B N 1
ATOM 3680 C CA . ILE B 1 128 ? -12.719 8.43 4.121 1 95.19 128 ILE B CA 1
ATOM 3681 C C . ILE B 1 128 ? -12.328 7.188 4.922 1 95.19 128 ILE B C 1
ATOM 3683 O O . ILE B 1 128 ? -11.164 7.02 5.297 1 95.19 128 ILE B O 1
ATOM 3687 N N . GLY B 1 129 ? -13.297 6.336 5.18 1 92.12 129 GLY B N 1
ATOM 3688 C CA . GLY B 1 129 ? -13.016 5.242 6.094 1 92.12 129 GLY B CA 1
ATOM 3689 C C . GLY B 1 129 ? -13.422 3.887 5.539 1 92.12 129 GLY B C 1
ATOM 3690 O O . GLY B 1 129 ? -14.523 3.727 5.012 1 92.12 129 GLY B O 1
ATOM 3691 N N . ILE B 1 130 ? -12.5 2.99 5.547 1 90 130 ILE B N 1
ATOM 3692 C CA . ILE B 1 130 ? -12.773 1.562 5.422 1 90 130 ILE B CA 1
ATOM 3693 C C . ILE B 1 130 ? -12.641 0.889 6.785 1 90 130 ILE B C 1
ATOM 3695 O O . ILE B 1 130 ? -11.531 0.516 7.191 1 90 130 ILE B O 1
ATOM 3699 N N . THR B 1 131 ? -13.758 0.814 7.539 1 79.44 131 THR B N 1
ATOM 3700 C CA . THR B 1 131 ? -13.719 0.404 8.938 1 79.44 131 THR B CA 1
ATOM 3701 C C . THR B 1 131 ? -14.562 -0.847 9.164 1 79.44 131 THR B C 1
ATOM 3703 O O . THR B 1 131 ? -15.438 -1.16 8.359 1 79.44 131 THR B O 1
ATOM 3706 N N . TYR B 1 132 ? -14.133 -1.566 10.133 1 70.75 132 TYR B N 1
ATOM 3707 C CA . TYR B 1 132 ? -14.852 -2.791 10.461 1 70.75 132 TYR B CA 1
ATOM 3708 C C . TYR B 1 132 ? -15.656 -2.625 11.742 1 70.75 132 TYR B C 1
ATOM 3710 O O . TYR B 1 132 ? -16.344 -3.557 12.18 1 70.75 132 TYR B O 1
ATOM 3718 N N . SER B 1 133 ? -15.578 -1.391 12.32 1 72.06 133 SER B N 1
ATOM 3719 C CA . SER B 1 133 ? -16.297 -1.15 13.562 1 72.06 133 SER B CA 1
ATOM 3720 C C . SER B 1 133 ? -17.344 -0.055 13.391 1 72.06 133 SER B C 1
ATOM 3722 O O . SER B 1 133 ? -17.375 0.633 12.375 1 72.06 133 SER B O 1
ATOM 3724 N N . ASP B 1 134 ? -18.297 -0.039 14.336 1 69.62 134 ASP B N 1
ATOM 3725 C CA . ASP B 1 134 ? -19.359 0.969 14.328 1 69.62 134 ASP B CA 1
ATOM 3726 C C . ASP B 1 134 ? -18.828 2.322 14.797 1 69.62 134 ASP B C 1
ATOM 3728 O O . ASP B 1 134 ? -19.141 2.766 15.906 1 69.62 134 ASP B O 1
ATOM 3732 N N . ILE B 1 135 ? -18.203 2.959 13.891 1 68.5 135 ILE B N 1
ATOM 3733 C CA . ILE B 1 135 ? -17.578 4.207 14.297 1 68.5 135 ILE B CA 1
ATOM 3734 C C . ILE B 1 135 ? -18.594 5.348 14.227 1 68.5 135 ILE B C 1
ATOM 3736 O O . ILE B 1 135 ? -18.297 6.477 14.633 1 68.5 135 ILE B O 1
ATOM 3740 N N . ASP B 1 136 ? -19.734 5.035 13.672 1 63.81 136 ASP B N 1
ATOM 3741 C CA . ASP B 1 136 ? -20.766 6.059 13.469 1 63.81 136 ASP B CA 1
ATOM 3742 C C . ASP B 1 136 ? -21.109 6.758 14.773 1 63.81 136 ASP B C 1
ATOM 3744 O O . ASP B 1 136 ? -21.469 7.941 14.781 1 63.81 136 ASP B O 1
ATOM 3748 N N . LYS B 1 137 ? -21 5.957 15.742 1 63.88 137 LYS B N 1
ATOM 3749 C CA . LYS B 1 137 ? -21.359 6.535 17.031 1 63.88 137 LYS B CA 1
ATOM 3750 C C . LYS B 1 137 ? -20.359 7.617 17.453 1 63.88 137 LYS B C 1
ATOM 3752 O O . LYS B 1 137 ? -20.688 8.492 18.25 1 63.88 137 LYS B O 1
ATOM 3757 N N . TYR B 1 138 ? -19.281 7.496 16.859 1 63 138 TYR B N 1
ATOM 3758 C CA . TYR B 1 138 ? -18.234 8.414 17.266 1 63 138 TYR B CA 1
ATOM 3759 C C . TYR B 1 138 ? -18.094 9.57 16.281 1 63 138 TYR B C 1
ATOM 3761 O O . TYR B 1 138 ? -17.344 10.523 16.516 1 63 138 TYR B O 1
ATOM 3769 N N . ILE B 1 139 ? -18.688 9.328 15.141 1 59.44 139 ILE B N 1
ATOM 3770 C CA . ILE B 1 139 ? -18.609 10.367 14.117 1 59.44 139 ILE B CA 1
ATOM 3771 C C . ILE B 1 139 ? -19.734 11.367 14.312 1 59.44 139 ILE B C 1
ATOM 3773 O O . ILE B 1 139 ? -19.984 12.219 13.453 1 59.44 139 ILE B O 1
ATOM 3777 N N . LEU B 1 140 ? -20.375 11.43 15.43 1 52.94 140 LEU B N 1
ATOM 3778 C CA . LEU B 1 140 ? -21.438 12.406 15.672 1 52.94 140 LEU B CA 1
ATOM 3779 C C . LEU B 1 140 ? -20.969 13.82 15.344 1 52.94 140 LEU B C 1
ATOM 3781 O O . LEU B 1 140 ? -21.75 14.766 15.383 1 52.94 140 LEU B O 1
ATOM 3785 N N . SER B 1 141 ? -19.797 13.898 14.852 1 58.91 141 SER B N 1
ATOM 3786 C CA . SER B 1 141 ? -19.234 15.25 14.836 1 58.91 141 SER B CA 1
ATOM 3787 C C . SER B 1 141 ? -19.344 15.883 13.453 1 58.91 141 SER B C 1
ATOM 3789 O O . SER B 1 141 ? -19.766 15.219 12.492 1 58.91 141 SER B O 1
ATOM 3791 N N . SER B 1 142 ? -19.359 17.125 13.289 1 72.19 142 SER B N 1
ATOM 3792 C CA . SER B 1 142 ? -19.312 18.094 12.195 1 72.19 142 SER B CA 1
ATOM 3793 C C . SER B 1 142 ? -18.203 17.75 11.203 1 72.19 142 SER B C 1
ATOM 3795 O O . SER B 1 142 ? -18 18.453 10.219 1 72.19 142 SER B O 1
ATOM 3797 N N . LEU B 1 143 ? -17.672 16.453 11.32 1 82.62 143 LEU B N 1
ATOM 3798 C CA . LEU B 1 143 ? -16.609 16.109 10.398 1 82.62 143 LEU B CA 1
ATOM 3799 C C . LEU B 1 143 ? -17.125 15.242 9.258 1 82.62 143 LEU B C 1
ATOM 3801 O O . LEU B 1 143 ? -17.594 14.117 9.484 1 82.62 143 LEU B O 1
ATOM 3805 N N . PRO B 1 144 ? -17.125 15.742 8.039 1 89.75 144 PRO B N 1
ATOM 3806 C CA . PRO B 1 144 ? -17.594 14.969 6.883 1 89.75 144 PRO B CA 1
ATOM 3807 C C . PRO B 1 144 ? -16.922 13.602 6.781 1 89.75 144 PRO B C 1
ATOM 3809 O O . PRO B 1 144 ? -15.711 13.477 6.977 1 89.75 144 PRO B O 1
ATOM 3812 N N . LEU B 1 145 ? -17.797 12.555 6.523 1 90 145 LEU B N 1
ATOM 3813 C CA . LEU B 1 145 ? -17.328 11.18 6.449 1 90 145 LEU B CA 1
ATOM 3814 C C . LEU B 1 145 ? -17.953 10.453 5.262 1 90 145 LEU B C 1
ATOM 3816 O O . LEU B 1 145 ? -19.156 10.547 5.035 1 90 145 LEU B O 1
ATOM 3820 N N . VAL B 1 146 ? -17.125 9.781 4.52 1 91.88 146 VAL B N 1
ATOM 3821 C CA . VAL B 1 146 ? -17.578 8.844 3.5 1 91.88 146 VAL B CA 1
ATOM 3822 C C . VAL B 1 146 ? -17.062 7.441 3.814 1 91.88 146 VAL B C 1
ATOM 3824 O O . VAL B 1 146 ? -15.859 7.258 4.039 1 91.88 146 VAL B O 1
ATOM 3827 N N . SER B 1 147 ? -17.938 6.492 3.885 1 91.5 147 SER B N 1
ATOM 3828 C CA . SER B 1 147 ? -17.578 5.109 4.18 1 91.5 147 SER B CA 1
ATOM 3829 C C . SER B 1 147 ? -17.484 4.281 2.902 1 91.5 147 SER B C 1
ATOM 3831 O O . SER B 1 147 ? -18.125 4.594 1.902 1 91.5 147 SER B O 1
ATOM 3833 N N . ILE B 1 148 ? -16.641 3.229 2.99 1 92.69 148 ILE B N 1
ATOM 3834 C CA . ILE B 1 148 ? -16.562 2.254 1.908 1 92.69 148 ILE B CA 1
ATOM 3835 C C . ILE B 1 148 ? -17.156 0.923 2.365 1 92.69 148 ILE B C 1
ATOM 3837 O O . ILE B 1 148 ? -16.719 0.357 3.373 1 92.69 148 ILE B O 1
ATOM 3841 N N . ASP B 1 149 ? -18.125 0.359 1.713 1 86.88 149 ASP B N 1
ATOM 3842 C CA . ASP B 1 149 ? -18.766 -0.945 1.835 1 86.88 149 ASP B CA 1
ATOM 3843 C C . ASP B 1 149 ? -19.656 -1.002 3.07 1 86.88 149 ASP B C 1
ATOM 3845 O O . ASP B 1 149 ? -20.469 -1.915 3.211 1 86.88 149 ASP B O 1
ATOM 3849 N N . ARG B 1 150 ? -19.5 -0.156 4.023 1 78 150 ARG B N 1
ATOM 3850 C CA . ARG B 1 150 ? -20.281 -0.256 5.25 1 78 150 ARG B CA 1
ATOM 3851 C C . ARG B 1 150 ? -21.359 0.814 5.293 1 78 150 ARG B C 1
ATOM 3853 O O . ARG B 1 150 ? -21.125 1.963 4.914 1 78 150 ARG B O 1
ATOM 3860 N N . HIS B 1 151 ? -22.562 0.196 5.742 1 66 151 HIS B N 1
ATOM 3861 C CA . HIS B 1 151 ? -23.703 1.078 5.98 1 66 151 HIS B CA 1
ATOM 3862 C C . HIS B 1 151 ? -23.828 1.438 7.457 1 66 151 HIS B C 1
ATOM 3864 O O . HIS B 1 151 ? -23.875 0.553 8.312 1 66 151 HIS B O 1
ATOM 3870 N N . PHE B 1 152 ? -23.266 2.504 7.793 1 61.34 152 PHE B N 1
ATOM 3871 C CA . PHE B 1 152 ? -23.531 2.906 9.164 1 61.34 152 PHE B CA 1
ATOM 3872 C C . PHE B 1 152 ? -24.969 3.398 9.32 1 61.34 152 PHE B C 1
ATOM 3874 O O . PHE B 1 152 ? -25.797 3.164 8.438 1 61.34 152 PHE B O 1
ATOM 3881 N N . SER B 1 153 ? -25.219 4.266 10.18 1 59 153 SER B N 1
ATOM 3882 C CA . SER B 1 153 ? -26.547 4.852 10.359 1 59 153 SER B CA 1
ATOM 3883 C C . SER B 1 153 ? -26.969 5.633 9.117 1 59 153 SER B C 1
ATOM 3885 O O . SER B 1 153 ? -26.156 5.91 8.242 1 59 153 SER B O 1
ATOM 3887 N N . GLU B 1 154 ? -28.281 5.738 8.867 1 57.69 154 GLU B N 1
ATOM 3888 C CA . GLU B 1 154 ? -29 6.336 7.742 1 57.69 154 GLU B CA 1
ATOM 3889 C C . GLU B 1 154 ? -28.328 7.625 7.281 1 57.69 154 GLU B C 1
ATOM 3891 O O . GLU B 1 154 ? -28.531 8.078 6.156 1 57.69 154 GLU B O 1
ATOM 3896 N N . ASN B 1 155 ? -27.25 8.031 7.953 1 65.69 155 ASN B N 1
ATOM 3897 C CA . ASN B 1 155 ? -26.812 9.359 7.547 1 65.69 155 ASN B CA 1
ATOM 3898 C C . ASN B 1 155 ? -25.375 9.328 7.016 1 65.69 155 ASN B C 1
ATOM 3900 O O . ASN B 1 155 ? -24.828 10.367 6.637 1 65.69 155 ASN B O 1
ATOM 3904 N N . VAL B 1 156 ? -24.922 8.086 6.734 1 75.88 156 VAL B N 1
ATOM 3905 C CA . VAL B 1 156 ? -23.547 8.07 6.277 1 75.88 156 VAL B CA 1
ATOM 3906 C C . VAL B 1 156 ? -23.484 7.73 4.789 1 75.88 156 VAL B C 1
ATOM 3908 O O . VAL B 1 156 ? -24.125 6.766 4.344 1 75.88 156 VAL B O 1
ATOM 3911 N N . TYR B 1 157 ? -22.875 8.609 4.012 1 87.12 157 TYR B N 1
ATOM 3912 C CA . TYR B 1 157 ? -22.625 8.375 2.594 1 87.12 157 TYR B CA 1
ATOM 3913 C C . TYR B 1 157 ? -21.578 7.285 2.4 1 87.12 157 TYR B C 1
ATOM 3915 O O . TYR B 1 157 ? -20.594 7.223 3.143 1 87.12 157 TYR B O 1
ATOM 3923 N N . TYR B 1 158 ? -21.938 6.391 1.501 1 89.81 158 TYR B N 1
ATOM 3924 C CA . TYR B 1 158 ? -20.922 5.359 1.315 1 89.81 158 TYR B CA 1
ATOM 3925 C C . TYR B 1 158 ? -20.844 4.938 -0.147 1 89.81 158 TYR B C 1
ATOM 3927 O O . TYR B 1 158 ? -21.766 5.168 -0.922 1 89.81 158 TYR B O 1
ATOM 3935 N N . VAL B 1 159 ? -19.734 4.48 -0.551 1 95.06 159 VAL B N 1
ATOM 3936 C CA . VAL B 1 159 ? -19.422 3.918 -1.858 1 95.06 159 VAL B CA 1
ATOM 3937 C C . VAL B 1 159 ? -19.219 2.408 -1.734 1 95.06 159 VAL B C 1
ATOM 3939 O O . VAL B 1 159 ? -18.594 1.936 -0.784 1 95.06 159 VAL B O 1
ATOM 3942 N N . THR B 1 160 ? -19.812 1.648 -2.621 1 95.25 160 THR B N 1
ATOM 3943 C CA . THR B 1 160 ? -19.656 0.199 -2.664 1 95.25 160 THR B CA 1
ATOM 3944 C C . THR B 1 160 ? -19.688 -0.307 -4.102 1 95.25 160 THR B C 1
ATOM 3946 O O . THR B 1 160 ? -19.719 0.488 -5.043 1 95.25 160 THR B O 1
ATOM 3949 N N . SER B 1 161 ? -19.484 -1.59 -4.246 1 97 161 SER B N 1
ATOM 3950 C CA . SER B 1 161 ? -19.594 -2.209 -5.562 1 97 161 SER B CA 1
ATOM 3951 C C . SER B 1 161 ? -20.797 -3.146 -5.633 1 97 161 SER B C 1
ATOM 3953 O O . SER B 1 161 ? -21.469 -3.389 -4.625 1 97 161 SER B O 1
ATOM 3955 N N . GLU B 1 162 ? -21.125 -3.609 -6.805 1 98.12 162 GLU B N 1
ATOM 3956 C CA . GLU B 1 162 ? -22.234 -4.531 -7.027 1 98.12 162 GLU B CA 1
ATOM 3957 C C . GLU B 1 162 ? -21.922 -5.926 -6.5 1 98.12 162 GLU B C 1
ATOM 3959 O O . GLU B 1 162 ? -21.766 -6.867 -7.277 1 98.12 162 GLU B O 1
ATOM 3964 N N . ASN B 1 163 ? -21.953 -6.031 -5.18 1 98.06 163 ASN B N 1
ATOM 3965 C CA . ASN B 1 163 ? -21.547 -7.254 -4.496 1 98.06 163 ASN B CA 1
ATOM 3966 C C . ASN B 1 163 ? -22.438 -8.438 -4.875 1 98.06 163 ASN B C 1
ATOM 3968 O O . ASN B 1 163 ? -21.938 -9.516 -5.188 1 98.06 163 ASN B O 1
ATOM 3972 N N . TYR B 1 164 ? -23.75 -8.242 -4.863 1 98.62 164 TYR B N 1
ATOM 3973 C CA . TYR B 1 164 ? -24.688 -9.305 -5.203 1 98.62 164 TYR B CA 1
ATOM 3974 C C . TYR B 1 164 ? -24.484 -9.766 -6.641 1 98.62 164 TYR B C 1
ATOM 3976 O O . TYR B 1 164 ? -24.359 -10.961 -6.902 1 98.62 164 TYR B O 1
ATOM 3984 N N . GLU B 1 165 ? -24.375 -8.828 -7.516 1 98.81 165 GLU B N 1
ATOM 3985 C CA . GLU B 1 165 ? -24.141 -9.133 -8.922 1 98.81 165 GLU B CA 1
ATOM 3986 C C . GLU B 1 165 ? -22.781 -9.828 -9.117 1 98.81 165 GLU B C 1
ATOM 3988 O O . GLU B 1 165 ? -22.656 -10.703 -9.969 1 98.81 165 GLU B O 1
ATOM 3993 N N . GLY B 1 166 ? -21.875 -9.383 -8.359 1 98.94 166 GLY B N 1
ATOM 3994 C CA . GLY B 1 166 ? -20.578 -10.023 -8.414 1 98.94 166 GLY B CA 1
ATOM 3995 C C . GLY B 1 166 ? -20.609 -11.484 -8.023 1 98.94 166 GLY B C 1
ATOM 3996 O O . GLY B 1 166 ? -19.938 -12.32 -8.648 1 98.94 166 GLY B O 1
ATOM 3997 N N . GLY B 1 167 ? -21.359 -11.773 -6.98 1 98.88 167 GLY B N 1
ATOM 3998 C CA . GLY B 1 167 ? -21.547 -13.164 -6.609 1 98.88 167 GLY B CA 1
ATOM 3999 C C . GLY B 1 167 ? -22.188 -13.992 -7.707 1 98.88 167 GLY B C 1
ATOM 4000 O O . GLY B 1 167 ? -21.75 -15.117 -7.969 1 98.88 167 GLY B O 1
ATOM 4001 N N . GLN B 1 168 ? -23.156 -13.445 -8.359 1 98.94 168 GLN B N 1
ATOM 4002 C CA . GLN B 1 168 ? -23.797 -14.133 -9.477 1 98.94 168 GLN B CA 1
ATOM 4003 C C . GLN B 1 168 ? -22.828 -14.391 -10.609 1 98.94 168 GLN B C 1
ATOM 4005 O O . GLN B 1 168 ? -22.812 -15.484 -11.195 1 98.94 168 GLN B O 1
ATOM 4010 N N . LEU B 1 169 ? -22.078 -13.398 -10.891 1 98.88 169 LEU B N 1
ATOM 4011 C CA . LEU B 1 169 ? -21.109 -13.484 -11.969 1 98.88 169 LEU B CA 1
ATOM 4012 C C . LEU B 1 169 ? -20.078 -14.578 -11.688 1 98.88 169 LEU B C 1
ATOM 4014 O O . LEU B 1 169 ? -19.672 -15.297 -12.602 1 98.88 169 LEU B O 1
ATOM 4018 N N . ALA B 1 170 ? -19.656 -14.664 -10.422 1 98.94 170 ALA B N 1
ATOM 4019 C CA . ALA B 1 170 ? -18.703 -15.711 -10.039 1 98.94 170 ALA B CA 1
ATOM 4020 C C . ALA B 1 170 ? -19.281 -17.094 -10.312 1 98.94 170 ALA B C 1
ATOM 4022 O O . ALA B 1 170 ? -18.609 -17.969 -10.875 1 98.94 170 ALA B O 1
ATOM 4023 N N . ALA B 1 171 ? -20.516 -17.297 -9.93 1 98.88 171 ALA B N 1
ATOM 4024 C CA . ALA B 1 171 ? -21.188 -18.578 -10.172 1 98.88 171 ALA B CA 1
ATOM 4025 C C . ALA B 1 171 ? -21.297 -18.859 -11.664 1 98.88 171 ALA B C 1
ATOM 4027 O O . ALA B 1 171 ? -20.953 -19.953 -12.109 1 98.88 171 ALA B O 1
ATOM 4028 N N . LYS B 1 172 ? -21.703 -17.891 -12.391 1 98.81 172 LYS B N 1
ATOM 4029 C CA . LYS B 1 172 ? -21.844 -18.016 -13.836 1 98.81 172 LYS B CA 1
ATOM 4030 C C . LYS B 1 172 ? -20.531 -18.422 -14.484 1 98.81 172 LYS B C 1
ATOM 4032 O O . LYS B 1 172 ? -20.484 -19.359 -15.281 1 98.81 172 LYS B O 1
ATOM 4037 N N . GLU B 1 173 ? -19.469 -17.766 -14.133 1 98.88 173 GLU B N 1
ATOM 4038 C CA . GLU B 1 173 ? -18.156 -18.031 -14.719 1 98.88 173 GLU B CA 1
ATOM 4039 C C . GLU B 1 173 ? -17.672 -19.438 -14.383 1 98.88 173 GLU B C 1
ATOM 4041 O O . GLU B 1 173 ? -17.172 -20.156 -15.258 1 98.88 173 GLU B O 1
ATOM 4046 N N . LEU B 1 174 ? -17.812 -19.812 -13.125 1 98.81 174 LEU B N 1
ATOM 4047 C CA . LEU B 1 174 ? -17.375 -21.141 -12.727 1 98.81 174 LEU B CA 1
ATOM 4048 C C . LEU B 1 174 ? -18.141 -22.219 -13.5 1 98.81 174 LEU B C 1
ATOM 4050 O O . LEU B 1 174 ? -17.547 -23.156 -14.016 1 98.81 174 LEU B O 1
ATOM 4054 N N . LEU B 1 175 ? -19.453 -22.078 -13.641 1 98.38 175 LEU B N 1
ATOM 4055 C CA . LEU B 1 175 ? -20.297 -23.062 -14.305 1 98.38 175 LEU B CA 1
ATOM 4056 C C . LEU B 1 175 ? -20.031 -23.094 -15.805 1 98.38 175 LEU B C 1
ATOM 4058 O O . LEU B 1 175 ? -19.891 -24.172 -16.391 1 98.38 175 LEU B O 1
ATOM 4062 N N . GLU B 1 176 ? -19.891 -21.922 -16.406 1 98.31 176 GLU B N 1
ATOM 4063 C CA . GLU B 1 176 ? -19.625 -21.828 -17.844 1 98.31 176 GLU B CA 1
ATOM 4064 C C . GLU B 1 176 ? -18.234 -22.391 -18.172 1 98.31 176 GLU B C 1
ATOM 4066 O O . GLU B 1 176 ? -17.984 -22.75 -19.328 1 98.31 176 GLU B O 1
ATOM 4071 N N . ARG B 1 177 ? -17.406 -22.5 -17.172 1 98.19 177 ARG B N 1
ATOM 4072 C CA . ARG B 1 177 ? -16.047 -22.984 -17.375 1 98.19 177 ARG B CA 1
ATOM 4073 C C . ARG B 1 177 ? -15.906 -24.438 -16.938 1 98.19 177 ARG B C 1
ATOM 4075 O O . ARG B 1 177 ? -14.805 -24.984 -16.922 1 98.19 177 ARG B O 1
ATOM 4082 N N . GLY B 1 178 ? -17.062 -25.031 -16.5 1 97.5 178 GLY B N 1
ATOM 4083 C CA . GLY B 1 178 ? -17.094 -26.484 -16.391 1 97.5 178 GLY B CA 1
ATOM 4084 C C . GLY B 1 178 ? -17.125 -26.984 -14.961 1 97.5 178 GLY B C 1
ATOM 4085 O O . GLY B 1 178 ? -17.156 -28.188 -14.727 1 97.5 178 GLY B O 1
ATOM 4086 N N . ALA B 1 179 ? -17.094 -26.094 -13.984 1 98.12 179 ALA B N 1
ATOM 4087 C CA . ALA B 1 179 ? -17.234 -26.531 -12.602 1 98.12 179 ALA B CA 1
ATOM 4088 C C . ALA B 1 179 ? -18.625 -27.109 -12.352 1 98.12 179 ALA B C 1
ATOM 4090 O O . ALA B 1 179 ? -19.609 -26.625 -12.906 1 98.12 179 ALA B O 1
ATOM 4091 N N . LYS B 1 180 ? -18.703 -28.109 -11.445 1 97 180 LYS B N 1
ATOM 4092 C CA . LYS B 1 180 ? -19.969 -28.781 -11.203 1 97 180 LYS B CA 1
ATOM 4093 C C . LYS B 1 180 ? -20.266 -28.875 -9.703 1 97 180 LYS B C 1
ATOM 4095 O O . LYS B 1 180 ? -21.422 -28.938 -9.305 1 97 180 LYS B O 1
ATOM 4100 N N . GLN B 1 181 ? -19.266 -29.031 -8.922 1 98.44 181 GLN B N 1
ATOM 4101 C CA . GLN B 1 181 ? -19.391 -29.078 -7.473 1 98.44 181 GLN B CA 1
ATOM 4102 C C . GLN B 1 181 ? -18.828 -27.797 -6.832 1 98.44 181 GLN B C 1
ATOM 4104 O O . GLN B 1 181 ? -17.625 -27.688 -6.609 1 98.44 181 GLN B O 1
ATOM 4109 N N . LEU B 1 182 ? -19.734 -26.969 -6.426 1 98.75 182 LEU B N 1
ATOM 4110 C CA . LEU B 1 182 ? -19.375 -25.594 -6.062 1 98.75 182 LEU B CA 1
ATOM 4111 C C . LEU B 1 182 ? -19.266 -25.453 -4.551 1 98.75 182 LEU B C 1
ATOM 4113 O O . LEU B 1 182 ? -19.984 -26.109 -3.801 1 98.75 182 LEU B O 1
ATOM 4117 N N . ALA B 1 183 ? -18.391 -24.516 -4.125 1 98.94 183 ALA B N 1
ATOM 4118 C CA . ALA B 1 183 ? -18.25 -24.141 -2.719 1 98.94 183 ALA B CA 1
ATOM 4119 C C . ALA B 1 183 ? -18.047 -22.641 -2.564 1 98.94 183 ALA B C 1
ATOM 4121 O O . ALA B 1 183 ? -17.453 -22 -3.426 1 98.94 183 ALA B O 1
ATOM 4122 N N . TYR B 1 184 ? -18.578 -22.156 -1.533 1 98.88 184 TYR B N 1
ATOM 4123 C CA . TYR B 1 184 ? -18.25 -20.812 -1.053 1 98.88 184 TYR B CA 1
ATOM 4124 C C . TYR B 1 184 ? -17.469 -20.875 0.254 1 98.88 184 TYR B C 1
ATOM 4126 O O . TYR B 1 184 ? -17.828 -21.641 1.157 1 98.88 184 TYR B O 1
ATOM 4134 N N . ILE B 1 185 ? -16.422 -20.109 0.308 1 98.81 185 ILE B N 1
ATOM 4135 C CA . ILE B 1 185 ? -15.609 -20.016 1.521 1 98.81 185 ILE B CA 1
ATOM 4136 C C . ILE B 1 185 ? -15.406 -18.547 1.895 1 98.81 185 ILE B C 1
ATOM 4138 O O . ILE B 1 185 ? -14.914 -17.75 1.087 1 98.81 185 ILE B O 1
ATOM 4142 N N . GLY B 1 186 ? -15.781 -18.141 3.088 1 97.81 186 GLY B N 1
ATOM 4143 C CA . GLY B 1 186 ? -15.617 -16.75 3.477 1 97.81 186 GLY B CA 1
ATOM 4144 C C . GLY B 1 186 ? -15.781 -16.531 4.969 1 97.81 186 GLY B C 1
ATOM 4145 O O . GLY B 1 186 ? -16.156 -17.453 5.703 1 97.81 186 GLY B O 1
ATOM 4146 N N . GLY B 1 187 ? -15.328 -15.344 5.348 1 93.94 187 GLY B N 1
ATOM 4147 C CA . GLY B 1 187 ? -15.586 -14.859 6.695 1 93.94 187 GLY B CA 1
ATOM 4148 C C . GLY B 1 187 ? -16.766 -13.898 6.766 1 93.94 187 GLY B C 1
ATOM 4149 O O . GLY B 1 187 ? -17.062 -13.211 5.789 1 93.94 187 GLY B O 1
ATOM 4150 N N . THR B 1 188 ? -17.406 -13.914 7.93 1 88.69 188 THR B N 1
ATOM 4151 C CA . THR B 1 188 ? -18.516 -12.992 8.164 1 88.69 188 THR B CA 1
ATOM 4152 C C . THR B 1 188 ? -18.25 -12.117 9.383 1 88.69 188 THR B C 1
ATOM 4154 O O . THR B 1 188 ? -17.984 -12.633 10.477 1 88.69 188 THR B O 1
ATOM 4157 N N . ASN B 1 189 ? -18.281 -10.844 9.086 1 83.5 189 ASN B N 1
ATOM 4158 C CA . ASN B 1 189 ? -18.109 -9.891 10.172 1 83.5 189 ASN B CA 1
ATOM 4159 C C . ASN B 1 189 ? -19.375 -9.766 11.023 1 83.5 189 ASN B C 1
ATOM 4161 O O . ASN B 1 189 ? -20.484 -9.914 10.516 1 83.5 189 ASN B O 1
ATOM 4165 N N . ILE B 1 190 ? -19.188 -9.406 12.266 1 79.25 190 ILE B N 1
ATOM 4166 C CA . ILE B 1 190 ? -20.328 -9.258 13.172 1 79.25 190 ILE B CA 1
ATOM 4167 C C . ILE B 1 190 ? -21.156 -8.047 12.758 1 79.25 190 ILE B C 1
ATOM 4169 O O . ILE B 1 190 ? -22.359 -7.992 13.016 1 79.25 190 ILE B O 1
ATOM 4173 N N . HIS B 1 191 ? -20.469 -7.113 1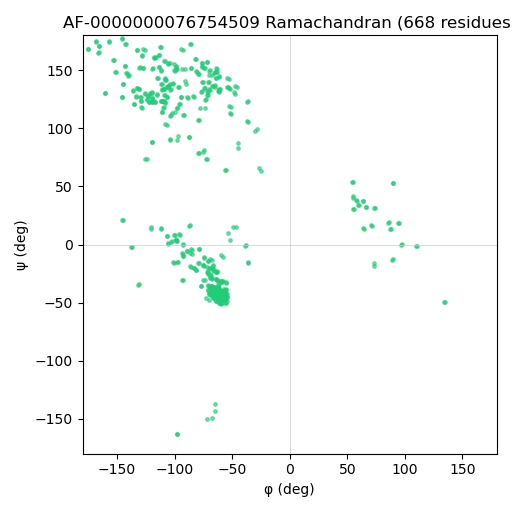2.172 1 76.75 191 HIS B N 1
ATOM 4174 C CA . HIS B 1 191 ? -21.188 -5.945 11.656 1 76.75 191 HIS B CA 1
ATOM 4175 C C . HIS B 1 191 ? -21.531 -6.121 10.188 1 76.75 191 HIS B C 1
ATOM 4177 O O . HIS B 1 191 ? -20.672 -6.453 9.367 1 76.75 191 HIS B O 1
ATOM 4183 N N . GLU B 1 192 ? -22.75 -5.945 9.945 1 76.38 192 GLU B N 1
ATOM 4184 C CA . GLU B 1 192 ? -23.234 -6.148 8.586 1 76.38 192 GLU B CA 1
ATOM 4185 C C . GLU B 1 192 ? -22.562 -5.184 7.613 1 76.38 192 GLU B C 1
ATOM 4187 O O . GLU B 1 192 ? -22.359 -4.008 7.93 1 76.38 192 GLU B O 1
ATOM 4192 N N . ASN B 1 193 ? -22.125 -5.758 6.5 1 83.75 193 ASN B N 1
ATOM 4193 C CA . ASN B 1 193 ? -21.594 -4.957 5.402 1 83.75 193 ASN B CA 1
ATOM 4194 C C . ASN B 1 193 ? -22 -5.535 4.047 1 83.75 193 ASN B C 1
ATOM 4196 O O . ASN B 1 193 ? -22.594 -6.609 3.977 1 83.75 193 ASN B O 1
ATOM 4200 N N . GLU B 1 194 ? -21.719 -4.836 3.031 1 89.75 194 GLU B N 1
ATOM 4201 C CA . GLU B 1 194 ? -22.188 -5.156 1.688 1 89.75 194 GLU B CA 1
ATOM 4202 C C . GLU B 1 194 ? -21.547 -6.438 1.165 1 89.75 194 GLU B C 1
ATOM 4204 O O . GLU B 1 194 ? -22.031 -7.039 0.206 1 89.75 194 GLU B O 1
ATOM 4209 N N . THR B 1 195 ? -20.531 -6.914 1.796 1 91.44 195 THR B N 1
ATOM 4210 C CA . THR B 1 195 ? -19.797 -8.055 1.266 1 91.44 195 THR B CA 1
ATOM 4211 C C . THR B 1 195 ? -20.594 -9.352 1.479 1 91.44 195 THR B C 1
ATOM 4213 O O . THR B 1 195 ? -20.328 -10.359 0.822 1 91.44 195 THR B O 1
ATOM 4216 N N . VAL B 1 196 ? -21.578 -9.32 2.369 1 93.06 196 VAL B N 1
ATOM 4217 C CA . VAL B 1 196 ? -22.406 -10.492 2.619 1 93.06 196 VAL B CA 1
ATOM 4218 C C . VAL B 1 196 ? -23.234 -10.812 1.378 1 93.06 196 VAL B C 1
ATOM 4220 O O . VAL B 1 196 ? -23.656 -11.953 1.18 1 93.06 196 VAL B O 1
ATOM 4223 N N . LEU B 1 197 ? -23.422 -9.828 0.567 1 96.62 197 LEU B N 1
ATOM 4224 C CA . LEU B 1 197 ? -24.219 -9.992 -0.637 1 96.62 197 LEU B CA 1
ATOM 4225 C C . LEU B 1 197 ? -23.484 -10.82 -1.68 1 96.62 197 LEU B C 1
ATOM 4227 O O . LEU B 1 197 ? -24.094 -11.352 -2.605 1 96.62 197 LEU B O 1
ATOM 4231 N N . ARG B 1 198 ? -22.156 -10.922 -1.541 1 98.44 198 ARG B N 1
ATOM 4232 C CA . ARG B 1 198 ? -21.359 -11.734 -2.467 1 98.44 198 ARG B CA 1
ATOM 4233 C C . ARG B 1 198 ? -21.797 -13.195 -2.416 1 98.44 198 ARG B C 1
ATOM 4235 O O . ARG B 1 198 ? -22.078 -13.805 -3.453 1 98.44 198 ARG B O 1
ATOM 4242 N N . LYS B 1 199 ? -21.875 -13.703 -1.175 1 98.25 199 LYS B N 1
ATOM 4243 C CA . LYS B 1 199 ? -22.297 -15.094 -1.058 1 98.25 199 LYS B CA 1
ATOM 4244 C C . LYS B 1 199 ? -23.766 -15.258 -1.455 1 98.25 199 LYS B C 1
ATOM 4246 O O . LYS B 1 199 ? -24.141 -16.281 -2.041 1 98.25 199 LYS B O 1
ATOM 4251 N N . ALA B 1 200 ? -24.609 -14.273 -1.141 1 98.25 200 ALA B N 1
ATOM 4252 C CA . ALA B 1 200 ? -26.031 -14.344 -1.487 1 98.25 200 ALA B CA 1
ATOM 4253 C C . ALA B 1 200 ? -26.219 -14.469 -2.996 1 98.25 200 ALA B C 1
ATOM 4255 O O . ALA B 1 200 ? -26.984 -15.305 -3.465 1 98.25 200 ALA B O 1
ATOM 4256 N N . GLY B 1 201 ? -25.5 -13.625 -3.719 1 98.88 201 GLY B N 1
ATOM 4257 C CA . GLY B 1 201 ? -25.562 -13.695 -5.168 1 98.88 201 GLY B CA 1
ATOM 4258 C C . GLY B 1 201 ? -25.078 -15.023 -5.723 1 98.88 201 GLY B C 1
ATOM 4259 O O . GLY B 1 201 ? -25.688 -15.578 -6.637 1 98.88 201 GLY B O 1
ATOM 4260 N N . PHE B 1 202 ? -24.031 -15.516 -5.141 1 98.94 202 PHE B N 1
ATOM 4261 C CA . PHE B 1 202 ? -23.453 -16.781 -5.574 1 98.94 202 PHE B CA 1
ATOM 4262 C C . PHE B 1 202 ? -24.438 -17.922 -5.352 1 98.94 202 PHE B C 1
ATOM 4264 O O . PHE B 1 202 ? -24.656 -18.75 -6.25 1 98.94 202 PHE B O 1
ATOM 4271 N N . TYR B 1 203 ? -25.047 -18 -4.211 1 98.81 203 TYR B N 1
ATOM 4272 C CA . TYR B 1 203 ? -26.016 -19.031 -3.861 1 98.81 203 TYR B CA 1
ATOM 4273 C C . TYR B 1 203 ? -27.234 -18.969 -4.77 1 98.81 203 TYR B C 1
ATOM 4275 O O . TYR B 1 203 ? -27.672 -20 -5.305 1 98.81 203 TYR B O 1
ATOM 4283 N N . ASP B 1 204 ? -27.734 -17.812 -4.941 1 98.75 204 ASP B N 1
ATOM 4284 C CA . ASP B 1 204 ? -28.969 -17.641 -5.695 1 98.75 204 ASP B CA 1
ATOM 4285 C C . ASP B 1 204 ? -28.797 -18.062 -7.148 1 98.75 204 ASP B C 1
ATOM 4287 O O . ASP B 1 204 ? -29.625 -18.812 -7.688 1 98.75 204 ASP B O 1
ATOM 4291 N N . TYR B 1 205 ? -27.75 -17.578 -7.746 1 98.88 205 TYR B N 1
ATOM 4292 C CA . TYR B 1 205 ? -27.5 -17.938 -9.141 1 98.88 205 TYR B CA 1
ATOM 4293 C C . TYR B 1 205 ? -27.312 -19.438 -9.297 1 98.88 205 TYR B C 1
ATOM 4295 O O . TYR B 1 205 ? -27.859 -20.047 -10.211 1 98.88 205 TYR B O 1
ATOM 4303 N N . SER B 1 206 ? -26.547 -20.016 -8.406 1 98.75 206 SER B N 1
ATOM 4304 C CA . SER B 1 206 ? -26.297 -21.453 -8.461 1 98.75 206 SER B CA 1
ATOM 4305 C C . SER B 1 206 ? -27.594 -22.25 -8.328 1 98.75 206 SER B C 1
ATOM 4307 O O . SER B 1 206 ? -27.844 -23.172 -9.102 1 98.75 206 SER B O 1
ATOM 4309 N N . ALA B 1 207 ? -28.375 -21.828 -7.387 1 98.44 207 ALA B N 1
ATOM 4310 C CA . ALA B 1 207 ? -29.656 -22.516 -7.156 1 98.44 207 ALA B CA 1
ATOM 4311 C C . ALA B 1 207 ? -30.562 -22.422 -8.383 1 98.44 207 ALA B C 1
ATOM 4313 O O . ALA B 1 207 ? -31.188 -23.406 -8.766 1 98.44 207 ALA B O 1
ATOM 4314 N N . LYS B 1 208 ? -30.594 -21.297 -8.938 1 98.31 208 LYS B N 1
ATOM 4315 C CA . LYS B 1 208 ? -31.406 -21.062 -10.125 1 98.31 208 LYS B CA 1
ATOM 4316 C C . LYS B 1 208 ? -30.969 -21.969 -11.273 1 98.31 208 LYS B C 1
ATOM 4318 O O . LYS B 1 208 ? -31.781 -22.359 -12.117 1 98.31 208 LYS B O 1
ATOM 4323 N N . GLN B 1 209 ? -29.719 -22.281 -11.305 1 98.12 209 GLN B N 1
ATOM 4324 C CA . GLN B 1 209 ? -29.172 -23.141 -12.359 1 98.12 209 GLN B CA 1
ATOM 4325 C C . GLN B 1 209 ? -29.25 -24.609 -11.969 1 98.12 209 GLN B C 1
ATOM 4327 O O . GLN B 1 209 ? -28.797 -25.484 -12.719 1 98.12 209 GLN B O 1
ATOM 4332 N N . GLY B 1 210 ? -29.672 -24.922 -10.727 1 97.94 210 GLY B N 1
ATOM 4333 C CA . GLY B 1 210 ? -29.875 -26.297 -10.281 1 97.94 210 GLY B CA 1
ATOM 4334 C C . GLY B 1 210 ? -28.672 -26.891 -9.578 1 97.94 210 GLY B C 1
ATOM 4335 O O . GLY B 1 210 ? -28.547 -28.109 -9.484 1 97.94 210 GLY B O 1
ATOM 4336 N N . TYR B 1 211 ? -27.797 -26.016 -9.133 1 98 211 TYR B N 1
ATOM 4337 C CA . TYR B 1 211 ? -26.594 -26.5 -8.461 1 98 211 TYR B CA 1
ATOM 4338 C C . TYR B 1 211 ? -26.656 -26.203 -6.965 1 98 211 TYR B C 1
ATOM 4340 O O . TYR B 1 211 ? -27.125 -25.141 -6.555 1 98 211 TYR B O 1
ATOM 4348 N N . ASN B 1 212 ? -26.141 -27.141 -6.176 1 96.5 212 ASN B N 1
ATOM 4349 C CA . ASN B 1 212 ? -25.953 -26.906 -4.746 1 96.5 212 ASN B CA 1
ATOM 4350 C C . ASN B 1 212 ? -24.547 -26.391 -4.441 1 96.5 212 ASN B C 1
ATOM 4352 O O . ASN B 1 212 ? -23.594 -26.719 -5.145 1 96.5 212 ASN B O 1
ATOM 4356 N N . VAL B 1 213 ? -24.484 -25.641 -3.398 1 98.62 213 VAL B N 1
ATOM 4357 C CA . VAL B 1 213 ? -23.203 -25.047 -3.006 1 98.62 213 VAL B CA 1
ATOM 4358 C C . VAL B 1 213 ? -22.828 -25.531 -1.605 1 98.62 213 VAL B C 1
ATOM 4360 O O . VAL B 1 213 ? -23.625 -25.406 -0.667 1 98.62 213 VAL B O 1
ATOM 4363 N N . ALA B 1 214 ? -21.656 -26.141 -1.49 1 98.75 214 ALA B N 1
ATOM 4364 C CA . ALA B 1 214 ? -21.109 -26.375 -0.158 1 98.75 214 ALA B CA 1
ATOM 4365 C C . ALA B 1 214 ? -20.656 -25.062 0.483 1 98.75 214 ALA B C 1
ATOM 4367 O O . ALA B 1 214 ? -20.109 -24.188 -0.192 1 98.75 214 ALA B O 1
ATOM 4368 N N . LYS B 1 215 ? -20.922 -24.922 1.797 1 98.5 215 LYS B N 1
ATOM 4369 C CA . LYS B 1 215 ? -20.719 -23.609 2.422 1 98.5 215 LYS B CA 1
ATOM 4370 C C . LYS B 1 215 ? -19.766 -23.719 3.609 1 98.5 215 LYS B C 1
ATOM 4372 O O . LYS B 1 215 ? -19.984 -24.531 4.512 1 98.5 215 LYS B O 1
ATOM 4377 N N . LEU B 1 216 ? -18.734 -22.922 3.559 1 98.5 216 LEU B N 1
ATOM 4378 C CA . LEU B 1 216 ? -17.891 -22.656 4.719 1 98.5 216 LEU B CA 1
ATOM 4379 C C . LEU B 1 216 ? -17.891 -21.172 5.07 1 98.5 216 LEU B C 1
ATOM 4381 O O . LEU B 1 216 ? -17.047 -20.422 4.586 1 98.5 216 LEU B O 1
ATOM 4385 N N . ASP B 1 217 ? -18.812 -20.766 5.859 1 96 217 ASP B N 1
ATOM 4386 C CA . ASP B 1 217 ? -18.969 -19.406 6.344 1 96 217 ASP B CA 1
ATOM 4387 C C . ASP B 1 217 ? -18.484 -19.266 7.781 1 96 217 ASP B C 1
ATOM 4389 O O . ASP B 1 217 ? -19.141 -19.734 8.711 1 96 217 ASP B O 1
ATOM 4393 N N . MET B 1 218 ? -17.375 -18.531 7.934 1 96.75 218 MET B N 1
ATOM 4394 C CA . MET B 1 218 ? -16.719 -18.531 9.234 1 96.75 218 MET B CA 1
ATOM 4395 C C . MET B 1 218 ? -16.891 -17.203 9.938 1 96.75 218 MET B C 1
ATOM 4397 O O . MET B 1 218 ? -16.578 -16.141 9.375 1 96.75 218 MET B O 1
ATOM 4401 N N . PRO B 1 219 ? -17.344 -17.234 11.164 1 92.25 219 PRO B N 1
ATOM 4402 C CA . PRO B 1 219 ? -17.422 -15.969 11.906 1 92.25 219 PRO B CA 1
ATOM 4403 C C . PRO B 1 219 ? -16.047 -15.367 12.195 1 92.25 219 PRO B C 1
ATOM 4405 O O . PRO B 1 219 ? -15.133 -16.078 12.602 1 92.25 219 PRO B O 1
ATOM 4408 N N . GLU B 1 220 ? -15.969 -14.062 11.984 1 88.75 220 GLU B N 1
ATOM 4409 C CA . GLU B 1 220 ? -14.719 -13.359 12.273 1 88.75 220 GLU B CA 1
ATOM 4410 C C . GLU B 1 220 ? -14.641 -12.945 13.742 1 88.75 220 GLU B C 1
ATOM 4412 O O . GLU B 1 220 ? -15.664 -12.641 14.359 1 88.75 220 GLU B O 1
ATOM 4417 N N . PRO B 1 221 ? -13.461 -12.852 14.203 1 88.31 221 PRO B N 1
ATOM 4418 C CA . PRO B 1 221 ? -12.172 -13.234 13.617 1 88.31 221 PRO B CA 1
ATOM 4419 C C . PRO B 1 221 ? -12.016 -14.742 13.461 1 88.31 221 PRO B C 1
ATOM 4421 O O . PRO B 1 221 ? -12.477 -15.508 14.32 1 88.31 221 PRO B O 1
ATOM 4424 N N . ILE B 1 222 ? -11.359 -15.148 12.461 1 92.75 222 ILE B N 1
ATOM 4425 C CA . ILE B 1 222 ? -11.242 -16.562 12.141 1 92.75 222 ILE B CA 1
ATOM 4426 C C . ILE B 1 222 ? -9.938 -17.125 12.711 1 92.75 222 ILE B C 1
ATOM 4428 O O . ILE B 1 222 ? -8.852 -16.641 12.367 1 92.75 222 ILE B O 1
ATOM 4432 N N . ASP B 1 223 ? -10.102 -18.062 13.516 1 92.25 223 ASP B N 1
ATOM 4433 C CA . ASP B 1 223 ? -8.938 -18.781 14.008 1 92.25 223 ASP B CA 1
ATOM 4434 C C . ASP B 1 223 ? -8.625 -19.984 13.109 1 92.25 223 ASP B C 1
ATOM 4436 O O . ASP B 1 223 ? -9.531 -20.656 12.633 1 92.25 223 ASP B O 1
ATOM 4440 N N . ASP B 1 224 ? -7.418 -20.266 12.844 1 95.5 224 ASP B N 1
ATOM 4441 C CA . ASP B 1 224 ? -6.941 -21.438 12.117 1 95.5 224 ASP B CA 1
ATOM 4442 C C . ASP B 1 224 ? -7.633 -21.562 10.758 1 95.5 224 ASP B C 1
ATOM 4444 O O . ASP B 1 224 ? -8.227 -22.609 10.453 1 95.5 224 ASP B O 1
ATOM 4448 N N . VAL B 1 225 ? -7.59 -20.547 9.977 1 96.56 225 VAL B N 1
ATOM 4449 C CA . VAL B 1 225 ? -8.258 -20.484 8.68 1 96.56 225 VAL B CA 1
ATOM 4450 C C . VAL B 1 225 ? -7.824 -21.656 7.816 1 96.56 225 VAL B C 1
ATOM 4452 O O . VAL B 1 225 ? -8.664 -22.344 7.23 1 96.56 225 VAL B O 1
ATOM 4455 N N . GLU B 1 226 ? -6.574 -22.016 7.797 1 96.81 226 GLU B N 1
ATOM 4456 C CA . GLU B 1 226 ? -6.055 -23.094 6.969 1 96.81 226 GLU B CA 1
ATOM 4457 C C . GLU B 1 226 ? -6.613 -24.438 7.418 1 96.81 226 GLU B C 1
ATOM 4459 O O . GLU B 1 226 ? -7 -25.266 6.586 1 96.81 226 GLU B O 1
ATOM 4464 N N . GLY B 1 227 ? -6.594 -24.641 8.75 1 98.06 227 GLY B N 1
ATOM 4465 C CA . GLY B 1 227 ? -7.129 -25.891 9.273 1 98.06 227 GLY B CA 1
ATOM 4466 C C . GLY B 1 227 ? -8.602 -26.078 8.953 1 98.06 227 GLY B C 1
ATOM 4467 O O . GLY B 1 227 ? -9.023 -27.188 8.625 1 98.06 227 GLY B O 1
ATOM 4468 N N . ARG B 1 228 ? -9.359 -25.047 9.008 1 98.25 228 ARG B N 1
ATOM 4469 C CA . ARG B 1 228 ? -10.789 -25.109 8.734 1 98.25 228 ARG B CA 1
ATOM 4470 C C . ARG B 1 228 ? -11.055 -25.375 7.258 1 98.25 228 ARG B C 1
ATOM 4472 O O . ARG B 1 228 ? -11.938 -26.172 6.914 1 98.25 228 ARG B O 1
ATOM 4479 N N . ILE B 1 229 ? -10.32 -24.75 6.41 1 98.62 229 ILE B N 1
ATOM 4480 C CA . ILE B 1 229 ? -10.445 -24.984 4.977 1 98.62 229 ILE B CA 1
ATOM 4481 C C . ILE B 1 229 ? -10.07 -26.422 4.648 1 98.62 229 ILE B C 1
ATOM 4483 O O . ILE B 1 229 ? -10.758 -27.094 3.875 1 98.62 229 ILE B O 1
ATOM 4487 N N . ARG B 1 230 ? -8.992 -26.891 5.246 1 98.5 230 ARG B N 1
ATOM 4488 C CA . ARG B 1 230 ? -8.539 -28.25 5.004 1 98.5 230 ARG B CA 1
ATOM 4489 C C . ARG B 1 230 ? -9.609 -29.266 5.383 1 98.5 230 ARG B C 1
ATOM 4491 O O . ARG B 1 230 ? -9.93 -30.156 4.598 1 98.5 230 ARG B O 1
ATOM 4498 N N . ALA B 1 231 ? -10.156 -29.141 6.602 1 98.38 231 ALA B N 1
ATOM 4499 C CA . ALA B 1 231 ? -11.211 -30.031 7.059 1 98.38 231 ALA B CA 1
ATOM 4500 C C . ALA B 1 231 ? -12.406 -30.016 6.105 1 98.38 231 ALA B C 1
ATOM 4502 O O . ALA B 1 231 ? -12.961 -31.062 5.77 1 98.38 231 ALA B O 1
ATOM 4503 N N . PHE B 1 232 ? -12.773 -28.891 5.656 1 98.62 232 PHE B N 1
ATOM 4504 C CA . PHE B 1 232 ? -13.914 -28.688 4.773 1 98.62 232 PHE B CA 1
ATOM 4505 C C . PHE B 1 232 ? -13.703 -29.406 3.443 1 98.62 232 PHE B C 1
ATOM 4507 O O . PHE B 1 232 ? -14.594 -30.094 2.959 1 98.62 232 PHE B O 1
ATOM 4514 N N . VAL B 1 233 ? -12.5 -29.234 2.828 1 98.12 233 VAL B N 1
ATOM 4515 C CA . VAL B 1 233 ? -12.25 -29.781 1.499 1 98.12 233 VAL B CA 1
ATOM 4516 C C . VAL B 1 233 ? -12.078 -31.297 1.589 1 98.12 233 VAL B C 1
ATOM 4518 O O . VAL B 1 233 ? -12.43 -32.031 0.657 1 98.12 233 VAL B O 1
ATOM 4521 N N . GLU B 1 234 ? -11.57 -31.75 2.686 1 97.69 234 GLU B N 1
ATOM 4522 C CA . GLU B 1 234 ? -11.445 -33.188 2.889 1 97.69 234 GLU B CA 1
ATOM 4523 C C . GLU B 1 234 ? -12.82 -33.844 3.033 1 97.69 234 GLU B C 1
ATOM 4525 O O . GLU B 1 234 ? -13.016 -34.969 2.607 1 97.69 234 GLU B O 1
ATOM 4530 N N . GLU B 1 235 ? -13.727 -33.125 3.67 1 97.69 235 GLU B N 1
ATOM 4531 C CA . GLU B 1 235 ? -15.094 -33.594 3.83 1 97.69 235 GLU B CA 1
ATOM 4532 C C . GLU B 1 235 ? -15.852 -33.562 2.508 1 97.69 235 GLU B C 1
ATOM 4534 O O . GLU B 1 235 ? -16.859 -34.25 2.342 1 97.69 235 GLU B O 1
ATOM 4539 N N . HIS B 1 236 ? -15.43 -32.75 1.579 1 96.75 236 HIS B N 1
ATOM 4540 C CA . HIS B 1 236 ? -16.047 -32.562 0.271 1 96.75 236 HIS B CA 1
ATOM 4541 C C . HIS B 1 236 ? -15.039 -32.781 -0.851 1 96.75 236 HIS B C 1
ATOM 4543 O O . HIS B 1 236 ? -14.734 -31.859 -1.611 1 96.75 236 HIS B O 1
ATOM 4549 N N . ALA B 1 237 ? -14.664 -33.938 -1.112 1 92.62 237 ALA B N 1
ATOM 4550 C CA . ALA B 1 237 ? -13.516 -34.281 -1.953 1 92.62 237 ALA B CA 1
ATOM 4551 C C . ALA B 1 237 ? -13.836 -34.062 -3.428 1 92.62 237 ALA B C 1
ATOM 4553 O O . ALA B 1 237 ? -12.922 -33.969 -4.258 1 92.62 237 ALA B O 1
ATOM 4554 N N . ASP B 1 238 ? -15.078 -33.844 -3.707 1 95.81 238 ASP B N 1
ATOM 4555 C CA . ASP B 1 238 ? -15.484 -33.75 -5.109 1 95.81 238 ASP B CA 1
ATOM 4556 C C . ASP B 1 238 ? -15.594 -32.312 -5.562 1 95.81 238 ASP B C 1
ATOM 4558 O O . ASP B 1 238 ? -15.867 -32.031 -6.734 1 95.81 238 ASP B O 1
ATOM 4562 N N . LEU B 1 239 ? -15.273 -31.344 -4.719 1 98.06 239 LEU B N 1
ATOM 4563 C CA . LEU B 1 239 ? -15.391 -29.938 -5.062 1 98.06 239 LEU B CA 1
ATOM 4564 C C . LEU B 1 239 ? -14.43 -29.562 -6.188 1 98.06 239 LEU B C 1
ATOM 4566 O O . LEU B 1 239 ? -13.258 -29.953 -6.156 1 98.06 239 LEU B O 1
ATOM 4570 N N . ASP B 1 240 ? -14.953 -28.812 -7.133 1 98.38 240 ASP B N 1
ATOM 4571 C CA . ASP B 1 240 ? -14.078 -28.453 -8.242 1 98.38 240 ASP B CA 1
ATOM 4572 C C . ASP B 1 240 ? -14.25 -26.969 -8.617 1 98.38 240 ASP B C 1
ATOM 4574 O O . ASP B 1 240 ? -13.617 -26.484 -9.562 1 98.38 240 ASP B O 1
ATOM 4578 N N . GLY B 1 241 ? -15.117 -26.219 -7.992 1 98.75 241 GLY B N 1
ATOM 4579 C CA . GLY B 1 241 ? -15.312 -24.797 -8.172 1 98.75 241 GLY B CA 1
ATOM 4580 C C . GLY B 1 241 ? -15.453 -24.031 -6.863 1 98.75 241 GLY B C 1
ATOM 4581 O O . GLY B 1 241 ? -16.359 -24.312 -6.074 1 98.75 241 GLY B O 1
ATOM 4582 N N . PHE B 1 242 ? -14.586 -23.094 -6.629 1 98.94 242 PHE B N 1
ATOM 4583 C CA . PHE B 1 242 ? -14.57 -22.344 -5.383 1 98.94 242 PHE B CA 1
ATOM 4584 C C . PHE B 1 242 ? -14.789 -20.859 -5.652 1 98.94 242 PHE B C 1
ATOM 4586 O O . PHE B 1 242 ? -14.164 -20.281 -6.547 1 98.94 242 PHE B O 1
ATOM 4593 N N . PHE B 1 243 ? -15.695 -20.266 -4.941 1 98.94 243 PHE B N 1
ATOM 4594 C CA . PHE B 1 243 ? -15.805 -18.812 -4.801 1 98.94 243 PHE B CA 1
ATOM 4595 C C . PHE B 1 243 ? -15.539 -18.391 -3.361 1 98.94 243 PHE B C 1
ATOM 4597 O O . PHE B 1 243 ? -16.062 -18.984 -2.422 1 98.94 243 PHE B O 1
ATOM 4604 N N . THR B 1 244 ? -14.664 -17.422 -3.205 1 98.94 244 THR B N 1
ATOM 4605 C CA . THR B 1 244 ? -14.328 -16.953 -1.863 1 98.94 244 THR B CA 1
ATOM 4606 C C . THR B 1 244 ? -14.734 -15.5 -1.677 1 98.94 244 THR B C 1
ATOM 4608 O O . THR B 1 244 ? -14.922 -14.773 -2.654 1 98.94 244 THR B O 1
ATOM 4611 N N . VAL B 1 245 ? -14.852 -15.07 -0.481 1 98.12 245 VAL B N 1
ATOM 4612 C CA . VAL B 1 245 ? -15.367 -13.758 -0.125 1 98.12 245 VAL B CA 1
ATOM 4613 C C . VAL B 1 245 ? -14.469 -12.664 -0.704 1 98.12 245 VAL B C 1
ATOM 4615 O O . VAL B 1 245 ? -14.938 -11.586 -1.061 1 98.12 245 VAL B O 1
ATOM 4618 N N . ASN B 1 246 ? -13.156 -12.977 -0.763 1 97.75 246 ASN B N 1
ATOM 4619 C CA . ASN B 1 246 ? -12.18 -12.055 -1.328 1 97.75 246 ASN B CA 1
ATOM 4620 C C . ASN B 1 246 ? -10.93 -12.781 -1.802 1 97.75 246 ASN B C 1
ATOM 4622 O O . ASN B 1 246 ? -10.812 -14 -1.651 1 97.75 246 ASN B O 1
ATOM 4626 N N . ASP B 1 247 ? -10.07 -12.102 -2.395 1 98.5 247 ASP B N 1
ATOM 4627 C CA . ASP B 1 247 ? -8.883 -12.68 -3.016 1 98.5 247 ASP B CA 1
ATOM 4628 C C . ASP B 1 247 ? -7.949 -13.273 -1.965 1 98.5 247 ASP B C 1
ATOM 4630 O O . ASP B 1 247 ? -7.312 -14.305 -2.203 1 98.5 247 ASP B O 1
ATOM 4634 N N . PHE B 1 248 ? -7.82 -12.688 -0.808 1 97.56 248 PHE B N 1
ATOM 4635 C CA . PHE B 1 248 ? -6.922 -13.203 0.222 1 97.56 248 PHE B CA 1
ATOM 4636 C C . PHE B 1 248 ? -7.402 -14.562 0.726 1 97.56 248 PHE B C 1
ATOM 4638 O O . PHE B 1 248 ? -6.59 -15.453 0.992 1 97.56 248 PHE B O 1
ATOM 4645 N N . MET B 1 249 ? -8.695 -14.695 0.878 1 97.88 249 MET B N 1
ATOM 4646 C CA . MET B 1 249 ? -9.234 -16.016 1.23 1 97.88 249 MET B CA 1
ATOM 4647 C C . MET B 1 249 ? -8.93 -17.031 0.138 1 97.88 249 MET B C 1
ATOM 4649 O O . MET B 1 249 ? -8.617 -18.188 0.432 1 97.88 249 MET B O 1
ATOM 4653 N N . ALA B 1 250 ? -9.031 -16.594 -1.091 1 98.69 250 ALA B N 1
ATOM 4654 C CA . ALA B 1 250 ? -8.703 -17.469 -2.215 1 98.69 250 ALA B CA 1
ATOM 4655 C C . ALA B 1 250 ? -7.262 -17.953 -2.129 1 98.69 250 ALA B C 1
ATOM 4657 O O . ALA B 1 250 ? -6.977 -19.125 -2.395 1 98.69 250 ALA B O 1
ATOM 4658 N N . LEU B 1 251 ? -6.391 -17.047 -1.745 1 97.25 251 LEU B N 1
ATOM 4659 C CA . LEU B 1 251 ? -4.992 -17.422 -1.594 1 97.25 251 LEU B CA 1
ATOM 4660 C C . LEU B 1 251 ? -4.832 -18.5 -0.519 1 97.25 251 LEU B C 1
ATOM 4662 O O . LEU B 1 251 ? -3.998 -19.391 -0.652 1 97.25 251 LEU B O 1
ATOM 4666 N N . GLN B 1 252 ? -5.613 -18.406 0.528 1 97.62 252 GLN B N 1
ATOM 4667 C CA . GLN B 1 252 ? -5.586 -19.422 1.581 1 97.62 252 GLN B CA 1
ATOM 4668 C C . GLN B 1 252 ? -6.07 -20.766 1.061 1 97.62 252 GLN B C 1
ATOM 4670 O O . GLN B 1 252 ? -5.496 -21.812 1.395 1 97.62 252 GLN B O 1
ATOM 4675 N N . VAL B 1 253 ? -7.066 -20.719 0.261 1 98.56 253 VAL B N 1
ATOM 4676 C CA . VAL B 1 253 ? -7.582 -21.953 -0.34 1 98.56 253 VAL B CA 1
ATOM 4677 C C . VAL B 1 253 ? -6.508 -22.578 -1.224 1 98.56 253 VAL B C 1
ATOM 4679 O O . VAL B 1 253 ? -6.266 -23.781 -1.148 1 98.56 253 VAL B O 1
ATOM 4682 N N . MET B 1 254 ? -5.883 -21.766 -2.014 1 97.44 254 MET B N 1
ATOM 4683 C CA . MET B 1 254 ? -4.836 -22.25 -2.902 1 97.44 254 MET B CA 1
ATOM 4684 C C . MET B 1 254 ? -3.715 -22.922 -2.105 1 97.44 254 MET B C 1
ATOM 4686 O O . MET B 1 254 ? -3.209 -23.969 -2.496 1 97.44 254 MET B O 1
ATOM 4690 N N . LYS B 1 255 ? -3.359 -22.266 -1.028 1 95.94 255 LYS B N 1
ATOM 4691 C CA . LYS B 1 255 ? -2.295 -22.797 -0.18 1 95.94 255 LYS B CA 1
ATOM 4692 C C . LYS B 1 255 ? -2.66 -24.172 0.36 1 95.94 255 LYS B C 1
ATOM 4694 O O . LYS B 1 255 ? -1.857 -25.109 0.284 1 95.94 255 LYS B O 1
ATOM 4699 N N . VAL B 1 256 ? -3.85 -24.312 0.87 1 97.88 256 VAL B N 1
ATOM 4700 C CA . VAL B 1 256 ? -4.32 -25.562 1.438 1 97.88 256 VAL B CA 1
ATOM 4701 C C . VAL B 1 256 ? -4.402 -26.625 0.345 1 97.88 256 VAL B C 1
ATOM 4703 O O . VAL B 1 256 ? -3.953 -27.766 0.538 1 97.88 256 VAL B O 1
ATOM 4706 N N . MET B 1 257 ? -4.934 -26.281 -0.817 1 98 257 MET B N 1
ATOM 4707 C CA . MET B 1 257 ? -5.102 -27.234 -1.916 1 98 257 MET B CA 1
ATOM 4708 C C . MET B 1 257 ? -3.752 -27.719 -2.438 1 98 257 MET B C 1
ATOM 4710 O O . MET B 1 257 ? -3.594 -28.891 -2.779 1 98 257 MET B O 1
ATOM 4714 N N . GLN B 1 258 ? -2.838 -26.766 -2.5 1 94.62 258 GLN B N 1
ATOM 4715 C CA . GLN B 1 258 ? -1.49 -27.141 -2.922 1 94.62 258 GLN B CA 1
ATOM 4716 C C . GLN B 1 258 ? -0.88 -28.172 -1.978 1 94.62 258 GLN B C 1
ATOM 4718 O O . GLN B 1 258 ? -0.25 -29.125 -2.424 1 94.62 258 GLN B O 1
ATOM 4723 N N . ALA B 1 259 ? -1.075 -27.969 -0.723 1 94.94 259 ALA B N 1
ATOM 4724 C CA . ALA B 1 259 ? -0.562 -28.891 0.283 1 94.94 259 ALA B CA 1
ATOM 4725 C C . ALA B 1 259 ? -1.201 -30.266 0.135 1 94.94 259 ALA B C 1
ATOM 4727 O O . ALA B 1 259 ? -0.611 -31.281 0.527 1 94.94 259 ALA B O 1
ATOM 4728 N N . LEU B 1 260 ? -2.355 -30.328 -0.454 1 96.56 260 LEU B N 1
ATOM 4729 C CA . LEU B 1 260 ? -3.08 -31.578 -0.668 1 96.56 260 LEU B CA 1
ATOM 4730 C C . LEU B 1 260 ? -2.742 -32.156 -2.029 1 96.56 260 LEU B C 1
ATOM 4732 O O . LEU B 1 260 ? -3.334 -33.188 -2.436 1 96.56 260 LEU B O 1
ATOM 4736 N N . GLY B 1 261 ? -1.874 -31.5 -2.787 1 94.94 261 GLY B N 1
ATOM 4737 C CA . GLY B 1 261 ? -1.394 -32.031 -4.059 1 94.94 261 GLY B CA 1
ATOM 4738 C C . GLY B 1 261 ? -2.314 -31.703 -5.223 1 94.94 261 GLY B C 1
ATOM 4739 O O . GLY B 1 261 ? -2.27 -32.375 -6.258 1 94.94 261 GLY B O 1
ATOM 4740 N N . LYS B 1 262 ? -3.18 -30.703 -5.039 1 97 262 LYS B N 1
ATOM 4741 C CA . LYS B 1 262 ? -4.121 -30.328 -6.086 1 97 262 LYS B CA 1
ATOM 4742 C C . LYS B 1 262 ? -3.684 -29.047 -6.785 1 97 262 LYS B C 1
ATOM 4744 O O . LYS B 1 262 ? -3.283 -28.078 -6.129 1 97 262 LYS B O 1
ATOM 4749 N N . SER B 1 263 ? -3.807 -29.016 -8.086 1 94.81 263 SER B N 1
ATOM 4750 C CA . SER B 1 263 ? -3.348 -27.891 -8.875 1 94.81 263 SER B CA 1
ATOM 4751 C C . SER B 1 263 ? -4.523 -27.078 -9.422 1 94.81 263 SER B C 1
ATOM 4753 O O . SER B 1 263 ? -5.547 -27.656 -9.812 1 94.81 263 SER B O 1
ATOM 4755 N N . CYS B 1 264 ? -4.406 -25.906 -9.445 1 96.94 264 CYS B N 1
ATOM 4756 C CA . CYS B 1 264 ? -5.359 -24.984 -10.055 1 96.94 264 CYS B CA 1
ATOM 4757 C C . CYS B 1 264 ? -4.855 -24.484 -11.398 1 96.94 264 CYS B C 1
ATOM 4759 O O . CYS B 1 264 ? -3.717 -24.016 -11.508 1 96.94 264 CYS B O 1
ATOM 4761 N N . PRO B 1 265 ? -5.574 -24.438 -12.438 1 97 265 PRO B N 1
ATOM 4762 C CA . PRO B 1 265 ? -7.004 -24.734 -12.516 1 97 265 PRO B CA 1
ATOM 4763 C C . PRO B 1 265 ? -7.289 -26.172 -12.93 1 97 265 PRO B C 1
ATOM 4765 O O . PRO B 1 265 ? -8.438 -26.531 -13.211 1 97 265 PRO B O 1
ATOM 4768 N N . GLU B 1 266 ? -6.316 -27.016 -13.008 1 95.56 266 GLU B N 1
ATOM 4769 C CA . GLU B 1 266 ? -6.461 -28.359 -13.555 1 95.56 266 GLU B CA 1
ATOM 4770 C C . GLU B 1 266 ? -7.391 -29.203 -12.695 1 95.56 266 GLU B C 1
ATOM 4772 O O . GLU B 1 266 ? -8.297 -29.859 -13.211 1 95.56 266 GLU B O 1
ATOM 4777 N N . ASP B 1 267 ? -7.211 -29.188 -11.406 1 97.12 267 ASP B N 1
ATOM 4778 C CA . ASP B 1 267 ? -7.984 -30.016 -10.5 1 97.12 267 ASP B CA 1
ATOM 4779 C C . ASP B 1 267 ? -9.203 -29.281 -9.969 1 97.12 267 ASP B C 1
ATOM 4781 O O . ASP B 1 267 ? -10.203 -29.891 -9.602 1 97.12 267 ASP B O 1
ATOM 4785 N N . TYR B 1 268 ? -9.109 -28.016 -9.852 1 98.44 268 TYR B N 1
ATOM 4786 C CA . TYR B 1 268 ? -10.18 -27.141 -9.367 1 98.44 268 TYR B CA 1
ATOM 4787 C C . TYR B 1 268 ? -10.047 -25.734 -9.922 1 98.44 268 TYR B C 1
ATOM 4789 O O . TYR B 1 268 ? -8.977 -25.359 -10.406 1 98.44 268 TYR B O 1
ATOM 4797 N N . GLN B 1 269 ? -11.141 -25.016 -9.906 1 98.88 269 GLN B N 1
ATOM 4798 C CA . GLN B 1 269 ? -11.148 -23.609 -10.297 1 98.88 269 GLN B CA 1
ATOM 4799 C C . GLN B 1 269 ? -11.469 -22.719 -9.109 1 98.88 269 GLN B C 1
ATOM 4801 O O . GLN B 1 269 ? -12.102 -23.156 -8.141 1 98.88 269 GLN B O 1
ATOM 4806 N N . LEU B 1 270 ? -10.977 -21.516 -9.188 1 98.94 270 LEU B N 1
ATOM 4807 C CA . LEU B 1 270 ? -11.07 -20.625 -8.039 1 98.94 270 LEU B CA 1
ATOM 4808 C C . LEU B 1 270 ? -11.258 -19.172 -8.484 1 98.94 270 LEU B C 1
ATOM 4810 O O . LEU B 1 270 ? -10.516 -18.688 -9.336 1 98.94 270 LEU B O 1
ATOM 4814 N N . ILE B 1 271 ? -12.25 -18.547 -7.98 1 98.94 271 ILE B N 1
ATOM 4815 C CA . ILE B 1 271 ? -12.5 -17.125 -8.203 1 98.94 271 ILE B CA 1
ATOM 4816 C C . ILE B 1 271 ? -12.562 -16.391 -6.867 1 98.94 271 ILE B C 1
ATOM 4818 O O . ILE B 1 271 ? -13.266 -16.828 -5.949 1 98.94 271 ILE B O 1
ATOM 4822 N N . GLY B 1 272 ? -11.812 -15.344 -6.715 1 98.88 272 GLY B N 1
ATOM 4823 C CA . GLY B 1 272 ? -11.906 -14.461 -5.562 1 98.88 272 GLY B CA 1
ATOM 4824 C C . GLY B 1 272 ? -12.742 -13.219 -5.832 1 98.88 272 GLY B C 1
ATOM 4825 O O . GLY B 1 272 ? -13.578 -13.211 -6.73 1 98.88 272 GLY B O 1
ATOM 4826 N N . PHE B 1 273 ? -12.586 -12.211 -4.957 1 98.88 273 PHE B N 1
ATOM 4827 C CA . PHE B 1 273 ? -13.25 -10.914 -5.051 1 98.88 273 PHE B CA 1
ATOM 4828 C C . PHE B 1 273 ? -12.344 -9.805 -4.555 1 98.88 273 PHE B C 1
ATOM 4830 O O . PHE B 1 273 ? -11.734 -9.922 -3.488 1 98.88 273 PHE B O 1
ATOM 4837 N N . ASP B 1 274 ? -12.32 -8.656 -5.254 1 98.25 274 ASP B N 1
ATOM 4838 C CA . ASP B 1 274 ? -11.57 -7.438 -4.977 1 98.25 274 ASP B CA 1
ATOM 4839 C C . ASP B 1 274 ? -10.883 -6.918 -6.234 1 98.25 274 ASP B C 1
ATOM 4841 O O . ASP B 1 274 ? -10.938 -5.719 -6.527 1 98.25 274 ASP B O 1
ATOM 4845 N N . GLY B 1 275 ? -10.172 -7.82 -6.93 1 98.5 275 GLY B N 1
ATOM 4846 C CA . GLY B 1 275 ? -9.367 -7.398 -8.062 1 98.5 275 GLY B CA 1
ATOM 4847 C C . GLY B 1 275 ? -7.949 -7.02 -7.68 1 98.5 275 GLY B C 1
ATOM 4848 O O . GLY B 1 275 ? -7.449 -5.969 -8.086 1 98.5 275 GLY B O 1
ATOM 4849 N N . LEU B 1 276 ? -7.238 -7.941 -6.953 1 98.12 276 LEU B N 1
ATOM 4850 C CA . LEU B 1 276 ? -5.961 -7.566 -6.359 1 98.12 276 LEU B CA 1
ATOM 4851 C C . LEU B 1 276 ? -4.832 -7.695 -7.379 1 98.12 276 LEU B C 1
ATOM 4853 O O . LEU B 1 276 ? -4.691 -8.734 -8.031 1 98.12 276 LEU B O 1
ATOM 4857 N N . LYS B 1 277 ? -4.113 -6.582 -7.477 1 96.56 277 LYS B N 1
ATOM 4858 C CA . LYS B 1 277 ? -2.83 -6.453 -8.156 1 96.56 277 LYS B CA 1
ATOM 4859 C C . LYS B 1 277 ? -1.783 -5.82 -7.246 1 96.56 277 LYS B C 1
ATOM 4861 O O . LYS B 1 277 ? -2.117 -5.023 -6.371 1 96.56 277 LYS B O 1
ATOM 4866 N N . THR B 1 278 ? -0.568 -6.16 -7.496 1 95.31 278 THR B N 1
ATOM 4867 C CA . THR B 1 278 ? 0.467 -5.609 -6.625 1 95.31 278 THR B CA 1
ATOM 4868 C C . THR B 1 278 ? 0.83 -4.191 -7.047 1 95.31 278 THR B C 1
ATOM 4870 O O . THR B 1 278 ? 1.442 -3.447 -6.277 1 95.31 278 THR B O 1
ATOM 4873 N N . ALA B 1 279 ? 0.58 -3.803 -8.234 1 95.44 279 ALA B N 1
ATOM 4874 C CA . ALA B 1 279 ? 0.816 -2.457 -8.75 1 95.44 279 ALA B CA 1
ATOM 4875 C C . ALA B 1 279 ? 0.146 -2.271 -10.109 1 95.44 279 ALA B C 1
ATOM 4877 O O . ALA B 1 279 ? -0.402 -3.221 -10.68 1 95.44 279 ALA B O 1
ATOM 4878 N N . GLU B 1 280 ? 0.246 -1.034 -10.562 1 93.12 280 GLU B N 1
ATOM 4879 C CA . GLU B 1 280 ? -0.225 -0.759 -11.922 1 93.12 280 GLU B CA 1
ATOM 4880 C C . GLU B 1 280 ? 0.562 -1.562 -12.953 1 93.12 280 GLU B C 1
ATOM 4882 O O . GLU B 1 280 ? 1.784 -1.68 -12.852 1 93.12 280 GLU B O 1
ATOM 4887 N N . GLY B 1 281 ? -0.111 -2.197 -13.891 1 90.19 281 GLY B N 1
ATOM 4888 C CA . GLY B 1 281 ? 0.54 -2.941 -14.953 1 90.19 281 GLY B CA 1
ATOM 4889 C C . GLY B 1 281 ? 0.812 -4.391 -14.594 1 90.19 281 GLY B C 1
ATOM 4890 O O . GLY B 1 281 ? 1.185 -5.191 -15.453 1 90.19 281 GLY B O 1
ATOM 4891 N N . GLN B 1 282 ? 0.68 -4.727 -13.305 1 94.19 282 GLN B N 1
ATOM 4892 C CA . GLN B 1 282 ? 0.89 -6.105 -12.883 1 94.19 282 GLN B CA 1
ATOM 4893 C C . GLN B 1 282 ? -0.355 -6.953 -13.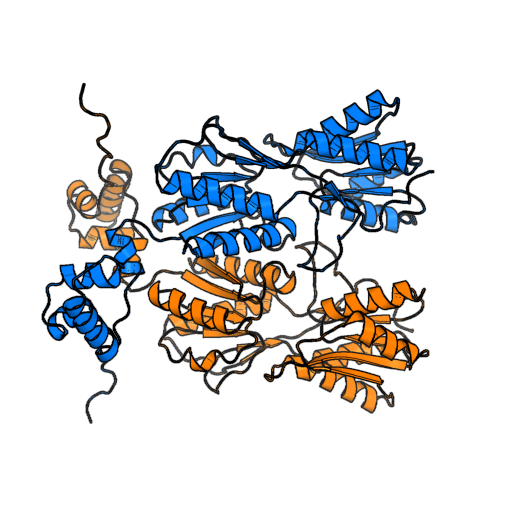125 1 94.19 282 GLN B C 1
ATOM 4895 O O . GLN B 1 282 ? -1.46 -6.422 -13.25 1 94.19 282 GLN B O 1
ATOM 4900 N N . ASP B 1 283 ? -0.154 -8.203 -13.172 1 94.06 283 ASP B N 1
ATOM 4901 C CA . ASP B 1 283 ? -1.259 -9.141 -13.359 1 94.06 283 ASP B CA 1
ATOM 4902 C C . ASP B 1 283 ? -2.059 -9.32 -12.07 1 94.06 283 ASP B C 1
ATOM 4904 O O . ASP B 1 283 ? -1.55 -9.055 -10.977 1 94.06 283 ASP B O 1
ATOM 4908 N N . TYR B 1 284 ? -3.328 -9.734 -12.305 1 97.19 284 TYR B N 1
ATOM 4909 C CA . TYR B 1 284 ? -4.129 -10.109 -11.148 1 97.19 284 TYR B CA 1
ATOM 4910 C C . TYR B 1 284 ? -3.523 -11.312 -10.43 1 97.19 284 TYR B C 1
ATOM 4912 O O . TYR B 1 284 ? -2.932 -12.188 -11.062 1 97.19 284 TYR B O 1
ATOM 4920 N N . LEU B 1 285 ? -3.689 -11.383 -9.102 1 96.31 285 LEU B N 1
ATOM 4921 C CA . LEU B 1 285 ? -3.111 -12.461 -8.312 1 96.31 285 LEU B CA 1
ATOM 4922 C C . LEU B 1 285 ? -3.775 -13.797 -8.648 1 96.31 285 LEU B C 1
ATOM 4924 O O . LEU B 1 285 ? -3.146 -14.852 -8.547 1 96.31 285 LEU B O 1
ATOM 4928 N N . LEU B 1 286 ? -5.008 -13.711 -9.039 1 98 286 LEU B N 1
ATOM 4929 C CA . LEU B 1 286 ? -5.859 -14.844 -9.375 1 98 286 LEU B CA 1
ATOM 4930 C C . LEU B 1 286 ? -7.109 -14.391 -10.117 1 98 286 LEU B C 1
ATOM 4932 O O . LEU B 1 286 ? -7.328 -13.188 -10.289 1 98 286 LEU B O 1
ATOM 4936 N N . SER B 1 287 ? -7.883 -15.352 -10.641 1 98.81 287 SER B N 1
ATOM 4937 C CA . SER B 1 287 ? -9.172 -14.977 -11.211 1 98.81 287 SER B CA 1
ATOM 4938 C C . SER B 1 287 ? -10.094 -14.375 -10.164 1 98.81 287 SER B C 1
ATOM 4940 O O . SER B 1 287 ? -10.211 -14.906 -9.055 1 98.81 287 SER B O 1
ATOM 4942 N N . THR B 1 288 ? -10.68 -13.25 -10.516 1 98.94 288 THR B N 1
ATOM 4943 C CA . THR B 1 288 ? -11.336 -12.461 -9.477 1 98.94 288 THR B CA 1
ATOM 4944 C C . THR B 1 288 ? -12.492 -11.656 -10.055 1 98.94 288 THR B C 1
ATOM 4946 O O . THR B 1 288 ? -12.531 -11.391 -11.258 1 98.94 288 THR B O 1
ATOM 4949 N N . ILE B 1 289 ? -13.5 -11.453 -9.211 1 98.94 289 ILE B N 1
ATOM 4950 C CA . ILE B 1 289 ? -14.445 -10.375 -9.484 1 98.94 289 ILE B CA 1
ATOM 4951 C C . ILE B 1 289 ? -13.844 -9.039 -9.055 1 98.94 289 ILE B C 1
ATOM 4953 O O . ILE B 1 289 ? -13.75 -8.75 -7.859 1 98.94 289 ILE B O 1
ATOM 4957 N N . ALA B 1 290 ? -13.5 -8.312 -10.031 1 98.88 290 ALA B N 1
ATOM 4958 C CA . ALA B 1 290 ? -12.727 -7.102 -9.781 1 98.88 290 ALA B CA 1
ATOM 4959 C C . ALA B 1 290 ? -13.648 -5.91 -9.531 1 98.88 290 ALA B C 1
ATOM 4961 O O . ALA B 1 290 ? -14.578 -5.664 -10.297 1 98.88 290 ALA B O 1
ATOM 4962 N N . GLN B 1 291 ? -13.43 -5.258 -8.445 1 98.62 291 GLN B N 1
ATOM 4963 C CA . GLN B 1 291 ? -14.062 -3.973 -8.188 1 98.62 291 GLN B CA 1
ATOM 4964 C C . GLN B 1 291 ? -13.344 -2.844 -8.922 1 98.62 291 GLN B C 1
ATOM 4966 O O . GLN B 1 291 ? -12.141 -2.926 -9.172 1 98.62 291 GLN B O 1
ATOM 4971 N N . PRO B 1 292 ? -14.055 -1.823 -9.359 1 98.5 292 PRO B N 1
ATOM 4972 C CA . PRO B 1 292 ? -13.398 -0.671 -9.977 1 98.5 292 PRO B CA 1
ATOM 4973 C C . PRO B 1 292 ? -12.789 0.282 -8.953 1 98.5 292 PRO B C 1
ATOM 4975 O O . PRO B 1 292 ? -13.312 1.374 -8.727 1 98.5 292 PRO B O 1
ATOM 4978 N N . ILE B 1 293 ? -11.703 -0.005 -8.43 1 98.25 293 ILE B N 1
ATOM 4979 C CA . ILE B 1 293 ? -11.109 0.632 -7.262 1 98.25 293 ILE B CA 1
ATOM 4980 C C . ILE B 1 293 ? -10.812 2.1 -7.566 1 98.25 293 ILE B C 1
ATOM 4982 O O . ILE B 1 293 ? -10.984 2.967 -6.707 1 98.25 293 ILE B O 1
ATOM 4986 N N . ASP B 1 294 ? -10.305 2.379 -8.797 1 98.25 294 ASP B N 1
ATOM 4987 C CA . ASP B 1 294 ? -10.047 3.758 -9.195 1 98.25 294 ASP B CA 1
ATOM 4988 C C . ASP B 1 294 ? -11.336 4.582 -9.18 1 98.25 294 ASP B C 1
ATOM 4990 O O . ASP B 1 294 ? -11.367 5.668 -8.594 1 98.25 294 ASP B O 1
ATOM 4994 N N . GLN B 1 295 ? -12.398 4.02 -9.703 1 98.62 295 GLN B N 1
ATOM 4995 C CA . GLN B 1 295 ? -13.68 4.719 -9.734 1 98.62 295 GLN B CA 1
ATOM 4996 C C . GLN B 1 295 ? -14.266 4.859 -8.328 1 98.62 295 GLN B C 1
ATOM 4998 O O . GLN B 1 295 ? -14.914 5.859 -8.016 1 98.62 295 GLN B O 1
ATOM 5003 N N . MET B 1 296 ? -14.07 3.869 -7.516 1 98.19 296 MET B N 1
ATOM 5004 C CA . MET B 1 296 ? -14.516 3.947 -6.125 1 98.19 296 MET B CA 1
ATOM 5005 C C . MET B 1 296 ? -13.828 5.098 -5.398 1 98.19 296 MET B C 1
ATOM 5007 O O . MET B 1 296 ? -14.469 5.84 -4.652 1 98.19 296 MET B O 1
ATOM 5011 N N . ALA B 1 297 ? -12.531 5.211 -5.59 1 98.62 297 ALA B N 1
ATOM 5012 C CA . ALA B 1 297 ? -11.766 6.285 -4.965 1 98.62 297 ALA B CA 1
ATOM 5013 C C . ALA B 1 297 ? -12.266 7.652 -5.426 1 98.62 297 ALA B C 1
ATOM 5015 O O . ALA B 1 297 ? -12.477 8.547 -4.605 1 98.62 297 ALA B O 1
ATOM 5016 N N . ILE B 1 298 ? -12.453 7.816 -6.723 1 98.38 298 ILE B N 1
ATOM 5017 C CA . ILE B 1 298 ? -12.914 9.07 -7.301 1 98.38 298 ILE B CA 1
ATOM 5018 C C . ILE B 1 298 ?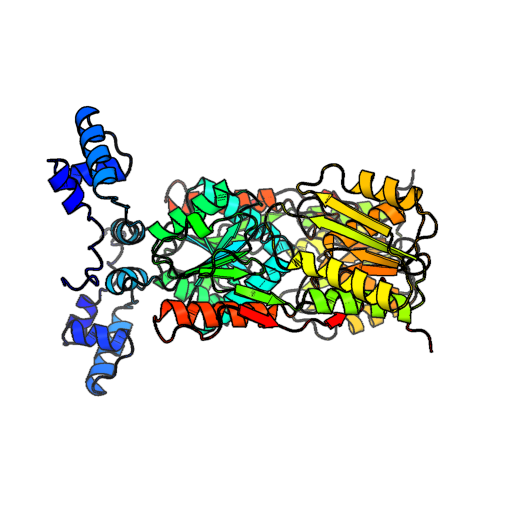 -14.289 9.43 -6.73 1 98.38 298 ILE B C 1
ATOM 5020 O O . ILE B 1 298 ? -14.516 10.562 -6.301 1 98.38 298 ILE B O 1
ATOM 5024 N N . ALA B 1 299 ? -15.172 8.438 -6.676 1 97.5 299 ALA B N 1
ATOM 5025 C CA . ALA B 1 299 ? -16.516 8.648 -6.145 1 97.5 299 ALA B CA 1
ATOM 5026 C C . ALA B 1 299 ? -16.469 9.07 -4.68 1 97.5 299 ALA B C 1
ATOM 5028 O O . ALA B 1 299 ? -17.203 9.961 -4.258 1 97.5 299 ALA B O 1
ATOM 5029 N N . ALA B 1 300 ? -15.641 8.43 -3.902 1 97.12 300 ALA B N 1
ATOM 5030 C CA . ALA B 1 300 ? -15.516 8.734 -2.479 1 97.12 300 ALA B CA 1
ATOM 5031 C C . ALA B 1 300 ? -15.031 10.164 -2.264 1 97.12 300 ALA B C 1
ATOM 5033 O O . ALA B 1 300 ? -15.578 10.891 -1.433 1 97.12 300 ALA B O 1
ATOM 5034 N N . VAL B 1 301 ? -14.008 10.555 -3.018 1 97.81 301 VAL B N 1
ATOM 5035 C CA . VAL B 1 301 ? -13.461 11.898 -2.893 1 97.81 301 VAL B CA 1
ATOM 5036 C C . VAL B 1 301 ? -14.5 12.93 -3.33 1 97.81 301 VAL B C 1
ATOM 5038 O O . VAL B 1 301 ? -14.695 13.945 -2.66 1 97.81 301 VAL B O 1
ATOM 5041 N N . ASP B 1 302 ? -15.164 12.641 -4.477 1 95.38 302 ASP B N 1
ATOM 5042 C CA . ASP B 1 302 ? -16.188 13.555 -4.973 1 95.38 302 ASP B CA 1
ATOM 5043 C C . ASP B 1 302 ? -17.281 13.766 -3.93 1 95.38 302 ASP B C 1
ATOM 5045 O O . ASP B 1 302 ? -17.688 14.906 -3.666 1 95.38 302 ASP B O 1
ATOM 5049 N N . LEU B 1 303 ? -17.734 12.711 -3.377 1 94.19 303 LEU B N 1
ATOM 5050 C CA . LEU B 1 303 ? -18.75 12.797 -2.338 1 94.19 303 LEU B CA 1
ATOM 5051 C C . LEU B 1 303 ? -18.234 13.586 -1.139 1 94.19 303 LEU B C 1
ATOM 5053 O O . LEU B 1 303 ? -18.938 14.461 -0.617 1 94.19 303 LEU B O 1
ATOM 5057 N N . LEU B 1 304 ? -17.047 13.32 -0.711 1 94.5 304 LEU B N 1
ATOM 5058 C CA . LEU B 1 304 ? -16.469 13.992 0.448 1 94.5 304 LEU B CA 1
ATOM 5059 C C . LEU B 1 304 ? -16.344 15.492 0.194 1 94.5 304 LEU B C 1
ATOM 5061 O O . LEU B 1 304 ? -16.641 16.297 1.071 1 94.5 304 LEU B O 1
ATOM 5065 N N . MET B 1 305 ? -15.859 15.836 -1.012 1 93.94 305 MET B N 1
ATOM 5066 C CA . MET B 1 305 ? -15.703 17.234 -1.362 1 93.94 305 MET B CA 1
ATOM 5067 C C . MET B 1 305 ? -17.047 17.969 -1.321 1 93.94 305 MET B C 1
ATOM 5069 O O . MET B 1 305 ? -17.125 19.109 -0.888 1 93.94 305 MET B O 1
ATOM 5073 N N . THR B 1 306 ? -18.078 17.297 -1.798 1 92 306 THR B N 1
ATOM 5074 C CA . THR B 1 306 ? -19.422 17.859 -1.746 1 92 306 THR B CA 1
ATOM 5075 C C . THR B 1 306 ? -19.844 18.125 -0.303 1 92 306 THR B C 1
ATOM 5077 O O . THR B 1 306 ? -20.406 19.172 0.002 1 92 306 THR B O 1
ATOM 5080 N N . LEU B 1 307 ? -19.547 17.219 0.583 1 88.94 307 LEU B N 1
ATOM 5081 C CA . LEU B 1 307 ? -19.891 17.344 1.994 1 88.94 307 LEU B CA 1
ATOM 5082 C C . LEU B 1 307 ? -19.094 18.469 2.646 1 88.94 307 LEU B C 1
ATOM 5084 O O . LEU B 1 307 ? -19.641 19.234 3.445 1 88.94 307 LEU B O 1
ATOM 5088 N N . ILE B 1 308 ? -17.828 18.531 2.33 1 90 308 ILE B N 1
ATOM 5089 C CA . ILE B 1 308 ? -16.938 19.547 2.898 1 90 308 ILE B CA 1
ATOM 5090 C C . ILE B 1 308 ? -17.406 20.938 2.492 1 90 308 ILE B C 1
ATOM 5092 O O . ILE B 1 308 ? -17.375 21.875 3.299 1 90 308 ILE B O 1
ATOM 5096 N N . LYS B 1 309 ? -17.812 21.141 1.303 1 87.31 309 LYS B N 1
ATOM 5097 C CA . LYS B 1 309 ? -18.203 22.438 0.773 1 87.31 309 LYS B CA 1
ATOM 5098 C C . LYS B 1 309 ? -19.609 22.812 1.234 1 87.31 309 LYS B C 1
ATOM 5100 O O . LYS B 1 309 ? -20.047 23.953 1.076 1 87.31 309 LYS B O 1
ATOM 5105 N N . GLY B 1 310 ? -20.281 21.953 1.941 1 79.75 310 GLY B N 1
ATOM 5106 C CA . GLY B 1 310 ? -21.609 22.234 2.465 1 79.75 310 GLY B CA 1
ATOM 5107 C C . GLY B 1 310 ? -22.641 22.453 1.377 1 79.75 310 GLY B C 1
ATOM 5108 O O . GLY B 1 310 ? -23.625 23.172 1.583 1 79.75 310 GLY B O 1
ATOM 5109 N N . GLN B 1 311 ? -22.297 22.109 0.244 1 68.88 311 GLN B N 1
ATOM 5110 C CA . GLN B 1 311 ? -23.25 22.312 -0.848 1 68.88 311 GLN B CA 1
ATOM 5111 C C . GLN B 1 311 ? -24.5 21.453 -0.666 1 68.88 311 GLN B C 1
ATOM 5113 O O . GLN B 1 311 ? -24.719 20.891 0.411 1 68.88 311 GLN B O 1
ATOM 5118 N N . VAL B 1 312 ? -25.062 20.938 -1.769 1 63.44 312 VAL B N 1
ATOM 5119 C CA . VAL B 1 312 ? -26.281 20.156 -1.902 1 63.44 312 VAL B CA 1
ATOM 5120 C C . VAL B 1 312 ? -26.062 18.734 -1.376 1 63.44 312 VAL B C 1
ATOM 5122 O O . VAL B 1 312 ? -25 18.156 -1.594 1 63.44 312 VAL B O 1
ATOM 5125 N N . GLN B 1 313 ? -26.828 18.438 -0.343 1 67.81 313 GLN B N 1
ATOM 5126 C CA . GLN B 1 313 ? -26.781 17.047 0.094 1 67.81 313 GLN B CA 1
ATOM 5127 C C . GLN B 1 313 ? -27 16.094 -1.079 1 67.81 313 GLN B C 1
ATOM 5129 O O . GLN B 1 313 ? -27.953 16.25 -1.841 1 67.81 313 GLN B O 1
ATOM 5134 N N . PRO B 1 314 ? -26.031 15.328 -1.313 1 68.06 314 PRO B N 1
ATOM 5135 C CA . PRO B 1 314 ? -26.25 14.344 -2.381 1 68.06 314 PRO B CA 1
ATOM 5136 C C . PRO B 1 314 ? -27.594 13.641 -2.266 1 68.06 314 PRO B C 1
ATOM 5138 O O . PRO B 1 314 ? -28.109 13.438 -1.157 1 68.06 314 PRO B O 1
ATOM 5141 N N . SER B 1 315 ? -28.219 13.531 -3.369 1 66.81 315 SER B N 1
ATOM 5142 C CA . SER B 1 315 ? -29.547 12.93 -3.426 1 66.81 315 SER B CA 1
ATOM 5143 C C . SER B 1 315 ? -29.547 11.508 -2.863 1 66.81 315 SER B C 1
ATOM 5145 O O . SER B 1 315 ? -30.5 11.086 -2.223 1 66.81 315 SER B O 1
ATOM 5147 N N . SER B 1 316 ? -28.484 10.836 -3.193 1 75.81 316 SER B N 1
ATOM 5148 C CA . SER B 1 316 ? -28.359 9.477 -2.684 1 75.81 316 SER B CA 1
ATOM 5149 C C . SER B 1 316 ? -27.172 9.344 -1.725 1 75.81 316 SER B C 1
ATOM 5151 O O . SER B 1 316 ? -26.109 9.922 -1.957 1 75.81 316 SER B O 1
ATOM 5153 N N . HIS B 1 317 ? -27.438 8.562 -0.771 1 82.75 317 HIS B N 1
ATOM 5154 C CA . HIS B 1 317 ? -26.422 8.328 0.246 1 82.75 317 HIS B CA 1
ATOM 5155 C C . HIS B 1 317 ? -25.453 7.219 -0.176 1 82.75 317 HIS B C 1
ATOM 5157 O O . HIS B 1 317 ? -24.438 6.996 0.473 1 82.75 317 HIS B O 1
ATOM 5163 N N . ARG B 1 318 ? -25.891 6.648 -1.397 1 88.69 318 ARG B N 1
ATOM 5164 C CA . ARG B 1 318 ? -25.062 5.5 -1.771 1 88.69 318 ARG B CA 1
ATOM 5165 C C . ARG B 1 318 ? -24.641 5.582 -3.232 1 88.69 318 ARG B C 1
ATOM 5167 O O . ARG B 1 318 ? -25.422 6.004 -4.09 1 88.69 318 ARG B O 1
ATOM 5174 N N . VAL B 1 319 ? -23.391 5.328 -3.527 1 94.12 319 VAL B N 1
ATOM 5175 C CA . VAL B 1 319 ? -22.875 5.105 -4.867 1 94.12 319 VAL B CA 1
ATOM 5176 C C . VAL B 1 319 ? -22.5 3.635 -5.043 1 94.12 319 VAL B C 1
ATOM 5178 O O . VAL B 1 319 ? -21.703 3.096 -4.273 1 94.12 319 VAL B O 1
ATOM 5181 N N . ILE B 1 320 ? -23.156 2.945 -5.992 1 96.12 320 ILE B N 1
ATOM 5182 C CA . ILE B 1 320 ? -22.891 1.539 -6.277 1 96.12 320 ILE B CA 1
ATOM 5183 C C . ILE B 1 320 ? -22.25 1.402 -7.66 1 96.12 320 ILE B C 1
ATOM 5185 O O . ILE B 1 320 ? -22.812 1.878 -8.656 1 96.12 320 ILE B O 1
ATOM 5189 N N . LEU B 1 321 ? -21.094 0.805 -7.746 1 98.25 321 LEU B N 1
ATOM 5190 C CA . LEU B 1 321 ? -20.344 0.734 -8.992 1 98.25 321 LEU B CA 1
ATOM 5191 C C . LEU B 1 321 ? -20.297 -0.697 -9.516 1 98.25 321 LEU B C 1
ATOM 5193 O O . LEU B 1 321 ? -20.25 -1.649 -8.734 1 98.25 321 LEU B O 1
ATOM 5197 N N . PRO B 1 322 ? -20.219 -0.891 -10.789 1 98.56 322 PRO B N 1
ATOM 5198 C CA . PRO B 1 322 ? -20.25 -2.229 -11.383 1 98.56 322 PRO B CA 1
ATOM 5199 C C . PRO B 1 322 ? -18.938 -2.984 -11.188 1 98.56 322 PRO B C 1
ATOM 5201 O O . PRO B 1 322 ? -17.875 -2.367 -11.078 1 98.56 322 PRO B O 1
ATOM 5204 N N . VAL B 1 323 ? -19.031 -4.32 -11.148 1 98.75 323 VAL B N 1
ATOM 5205 C CA . VAL B 1 323 ? -17.875 -5.199 -11.031 1 98.75 323 VAL B CA 1
ATOM 5206 C C . VAL B 1 323 ? -17.719 -6.016 -12.32 1 98.75 323 VAL B C 1
ATOM 5208 O O . VAL B 1 323 ? -18.641 -6.082 -13.133 1 98.75 323 VAL B O 1
ATOM 5211 N N . HIS B 1 324 ? -16.5 -6.594 -12.492 1 98.75 324 HIS B N 1
ATOM 5212 C CA . HIS B 1 324 ? -16.203 -7.375 -13.688 1 98.75 324 HIS B CA 1
ATOM 5213 C C . HIS B 1 324 ? -15.352 -8.594 -13.352 1 98.75 324 HIS B C 1
ATOM 5215 O O . HIS B 1 324 ? -14.523 -8.547 -12.445 1 98.75 324 HIS B O 1
ATOM 5221 N N . PHE B 1 325 ? -15.609 -9.625 -14.148 1 98.81 325 PHE B N 1
ATOM 5222 C CA . PHE B 1 325 ? -14.727 -10.781 -14.039 1 98.81 325 PHE B CA 1
ATOM 5223 C C . PHE B 1 325 ? -13.398 -10.516 -14.734 1 98.81 325 PHE B C 1
ATOM 5225 O O . PHE B 1 325 ? -13.375 -9.984 -15.852 1 98.81 325 PHE B O 1
ATOM 5232 N N . ARG B 1 326 ? -12.328 -10.812 -14.039 1 98.69 326 ARG B N 1
ATOM 5233 C CA . ARG B 1 326 ? -10.984 -10.734 -14.594 1 98.69 326 ARG B CA 1
ATOM 5234 C C . ARG B 1 326 ? -10.242 -12.062 -14.422 1 98.69 326 ARG B C 1
ATOM 5236 O O . ARG B 1 326 ? -10.188 -12.609 -13.32 1 98.69 326 ARG B O 1
ATOM 5243 N N . GLU B 1 327 ? -9.68 -12.523 -15.484 1 97.62 327 GLU B N 1
ATOM 5244 C CA . GLU B 1 327 ? -8.93 -13.773 -15.453 1 97.62 327 GLU B CA 1
ATOM 5245 C C . GLU B 1 327 ? -7.559 -13.578 -14.812 1 97.62 327 GLU B C 1
ATOM 5247 O O . GLU B 1 327 ? -6.895 -12.562 -15.047 1 97.62 327 GLU B O 1
ATOM 5252 N N . GLY B 1 328 ? -7.176 -14.625 -13.977 1 96.5 328 GLY B N 1
ATOM 5253 C CA . GLY B 1 328 ? -5.883 -14.531 -13.312 1 96.5 328 GLY B CA 1
ATOM 5254 C C . GLY B 1 328 ? -5.199 -15.875 -13.156 1 96.5 328 GLY B C 1
ATOM 5255 O O . GLY B 1 328 ? -4.445 -16.094 -12.203 1 96.5 328 GLY B O 1
ATOM 5256 N N . GLY B 1 329 ? -5.594 -16.812 -13.969 1 95.19 329 GLY B N 1
ATOM 5257 C CA . GLY B 1 329 ? -4.859 -18.062 -14.055 1 95.19 329 GLY B CA 1
ATOM 5258 C C . GLY B 1 329 ? -5.465 -19.172 -13.203 1 95.19 329 GLY B C 1
ATOM 5259 O O . GLY B 1 329 ? -4.965 -20.297 -13.195 1 95.19 329 GLY B O 1
ATOM 5260 N N . THR B 1 330 ? -6.559 -18.875 -12.508 1 98.31 330 THR B N 1
ATOM 5261 C CA . THR B 1 330 ? -7.117 -19.891 -11.617 1 98.31 330 THR B CA 1
ATOM 5262 C C . THR B 1 330 ? -8.461 -20.391 -12.141 1 98.31 330 THR B C 1
ATOM 5264 O O . THR B 1 330 ? -9.242 -20.969 -11.398 1 98.31 330 THR B O 1
ATOM 5267 N N . THR B 1 331 ? -8.773 -20.062 -13.383 1 98.56 331 THR B N 1
ATOM 5268 C CA . THR B 1 331 ? -9.969 -20.562 -14.055 1 98.56 331 THR B CA 1
ATOM 5269 C C . THR B 1 331 ? -9.617 -21.125 -15.43 1 98.56 331 THR B C 1
ATOM 5271 O O . THR B 1 331 ? -8.625 -20.719 -16.031 1 98.56 331 THR B O 1
ATOM 5274 N N . ARG B 1 332 ? -10.398 -22.047 -15.891 1 97.25 332 ARG B N 1
ATOM 5275 C CA . ARG B 1 332 ? -10.219 -22.656 -17.203 1 97.25 332 ARG B CA 1
ATOM 5276 C C . ARG B 1 332 ? -10.922 -21.828 -18.281 1 97.25 332 ARG B C 1
ATOM 5278 O O . ARG B 1 332 ? -11.633 -20.875 -17.984 1 97.25 332 ARG B O 1
ATOM 5285 N N . LYS B 1 333 ? -10.68 -22.234 -19.531 1 92.62 333 LYS B N 1
ATOM 5286 C CA . LYS B 1 333 ? -11.391 -21.609 -20.641 1 92.62 333 LYS B CA 1
ATOM 5287 C C . LYS B 1 333 ? -12.867 -21.984 -20.641 1 92.62 333 LYS B C 1
ATOM 5289 O O . LYS B 1 333 ? -13.234 -23.062 -20.156 1 92.62 333 LYS B O 1
ATOM 5294 N N . LYS B 1 334 ? -13.594 -21.094 -21.125 1 92.69 334 LYS B N 1
ATOM 5295 C CA . LYS B 1 334 ? -15.023 -21.375 -21.219 1 92.69 334 LYS B CA 1
ATOM 5296 C C . LYS B 1 334 ? -15.297 -22.531 -22.172 1 92.69 334 LYS B C 1
ATOM 5298 O O . LYS B 1 334 ? -14.641 -22.641 -23.203 1 92.69 334 LYS B O 1
ATOM 5303 N N . LEU B 1 335 ? -16.266 -23.266 -21.75 1 89.06 335 LEU B N 1
ATOM 5304 C CA . LEU B 1 335 ? -16.656 -24.391 -22.594 1 89.06 335 LEU B CA 1
ATOM 5305 C C . LEU B 1 335 ? -17.422 -23.906 -23.828 1 89.06 335 LEU B C 1
ATOM 5307 O O . LEU B 1 335 ? -18.203 -22.953 -23.734 1 89.06 335 LEU B O 1
ATOM 5311 N N . ASN B 1 336 ? -17.016 -24.234 -25.141 1 72.12 336 ASN B N 1
ATOM 5312 C CA . ASN B 1 336 ? -17.734 -23.953 -26.375 1 72.12 336 ASN B CA 1
ATOM 5313 C C . ASN B 1 336 ? -19.156 -24.5 -26.344 1 72.12 336 ASN B C 1
ATOM 5315 O O . ASN B 1 336 ? -19.391 -25.562 -25.781 1 72.12 336 ASN B O 1
#

InterPro domains:
  IPR000843 LacI-type HTH domain [PF00356] (12-56)
  IPR000843 LacI-type HTH domain [PR00036] (12-22)
  IPR000843 LacI-type HTH domain [PR00036] (22-32)
  IPR000843 LacI-type HTH domain [PS50932] (11-64)
  IPR000843 LacI-type HTH domain [SM00354] (10-79)
  IPR000843 LacI-type HTH domain [cd01392] (14-64)
  IPR010982 Lambda repressor-like, DNA-binding domain superfamily [G3DSA:1.10.260.40] (4-67)
  IPR010982 Lambda repressor-like, DNA-binding domain superfamily [SSF47413] (10-68)
  IPR028082 Periplasmic binding protein-like I [SSF53822] (66-324)
  IPR046335 Transcriptional regulator LacI/GalR-like, sensor domain [PF13377] (172-331)

Radius of gyration: 28.27 Å; Cα contacts (8 Å, |Δi|>4): 1345; chains: 2; bounding box: 74×84×70 Å

Foldseek 3Di:
DPPPPCPPPAQDLVNLCVQLVHDSVLLVCLLVPHDDDPSSNVSSVVSCVVRVHDDDLVVVCVVVLENLEEEEEDQDCQFQLNVVLQVLLQVLSVVVVHHYHYQHCVQPPVSVLVVVVVCVVVSYLAYEYAHLDQCVVVPPDLHQYEYEQDDHPPPHFYEYAPQLVLLLVLLVQQVLQPWAAEEEAEEDEPGDGNLVSNPVSVQVNQVVVPGHYHYHYHYPPDDPLLVSLLVSCVVVVQGAEYEYSAVVSQVSNCVSCVVVVHDANVRHAYEGEAQGDNDPPGATQAWYFHDPSSVNSNVRSVQRVCSSVVHDNDPDSYHYHYTDIDGHRRTHDGDD/DPDPPCPPPAQDLVNLCVQLVHDSVLLVCLLVPHDDDPSSNVSSVVSCVVRVHDDDLVVVCVVVLENLEEEEEDQDCQFQLNVVLQVLLQVLSVVVVHHYHYQHQVQPPVSVLVVVVVCVVVSYLAYEYAHLDQCVVVPPDLHQYEYEQDDHPPPHFYEYAPQLVQLLVLLVQQVLQPWAAEEEAEEDEPGDGNLVSNPVSVQVNQVVVPGHYHYHYHYPPDDPLLVSLLVSCVVVVQGAEYEYSAVVSQVSNCVSCVVVVDDANVRHAYEGEAQGDNDPPGATQAWYFHDPSSVNSNVRSVQRVCSSVVHDNPPDSYHYHYTDIDGHRRTHDGDD

pLDDT: mean 89.55, std 13.12, range [25.47, 98.94]

Organism: NCBI:txid592010

Secondary structure (DSSP, 8-state):
---S--------HHHHHHHHTS-HHHHHHHHTT----HHHHHHHHHHHHHHT----HHHHHHHHT---EEEEEES-TTSHHHHHHHHHHHHHHHHTT-EEEEEE-TT-HHHHHHHHHHHHHTT-SEEEE--SS-GGGT--SS--EEEES---STT-EEEEE-HHHHHHHHHHHHHHTT--SEEEEEEE-SS--TTHHHHHHHHHHHHHTT--EEEEEEESSPSSHHHHHHHHHHH-TT--EEEESSHHHHHHHHHHHHHTT--TTTT-EEEEEE--BSSTTPPBSSSEEE--HHHHHHHHHHHHHHHHHT-PPPS-SEEEE--EEE--SSSPPPP-/---S--------HHHHHHHHTS-HHHHHHHHTT----HHHHHHHHHHHHHHT----HHHHHHHHT---EEEEEES-TTSHHHHHHHHHHHHHHHHTT-EEEEEE-TT-HHHHHHHHHHHHHTT-SEEEE--SS-GGGT--SS--EEEES---STT-EEEEE-HHHHHHHHHHHHHHTT--SEEEEEEE-SS--TTHHHHHHHHHHHHHTT--EEEEEEESSPSSHHHHHHHHHHH-TT--EEEESSHHHHHHHHHHHHHTT--TTTT-EEEEEE--BSSTTPPBSSSEEE--HHHHHHHHHHHHHHHHTT----S-SEEEE--EEE--SSSPPPP-